Protein AF-A0A349DD72-F1 (afdb_monomer_lite)

Secondary structure (DSSP, 8-state):
-------GGGTS--EETTEEPPSPHHHHHHHHHHSSTTHHHHHHHHHHHHHHHHHHHHHHHH-HHHHHHHTT--HHHHHHHHHTT-EEETTEEEE-HHHHHHHHHHHHHHHHHHHTSSHHHHHHHHHHHHHHHHT-EEESS---TTHHHHS---TTS-EEHHHHHHHHHHHHHHSS--GGG-HHHHHHHHHHHHSTHHHHHHHHHHHIIIIIIIIIIIIHH-B--GGGGS-TTSTTHHHHHHHHHHHHHHHTT--BHHHHHHHHHHHHHHTTS-S-SSHHHHHHHHHHHH--HHHHHHHHHHHHHHHHHHH--TTTTTGGG--------------TTTTSS-EEEEEEE-SSTT-EEEEEEEETT------EEEE--SS----SS----TT-EEEEEEEEEEEEE-SEE-SS-EES-EEEEEEEEEEEEE-PPTT--EEEE-

pLDDT: mean 78.63, std 13.1, range [31.55, 96.69]

Structure (mmCIF, N/CA/C/O backbone):
data_AF-A0A349DD72-F1
#
_entry.id   AF-A0A349DD72-F1
#
loop_
_atom_site.group_PDB
_atom_site.id
_atom_site.type_symbol
_atom_site.label_atom_id
_atom_site.label_alt_id
_atom_site.label_comp_id
_atom_site.label_asym_id
_atom_site.label_entity_id
_atom_site.label_seq_id
_atom_site.pdbx_PDB_ins_code
_atom_site.Cartn_x
_atom_site.Cartn_y
_atom_site.Cartn_z
_atom_site.occupancy
_atom_site.B_iso_or_equiv
_atom_site.auth_seq_id
_atom_site.auth_comp_id
_atom_site.auth_asym_id
_atom_site.auth_atom_id
_atom_site.pdbx_PDB_model_num
ATOM 1 N N . MET A 1 1 ? -7.550 29.580 -35.197 1.00 38.69 1 MET A N 1
ATOM 2 C CA . MET A 1 1 ? -6.083 29.447 -35.108 1.00 38.69 1 MET A CA 1
ATOM 3 C C . MET A 1 1 ? -5.808 27.960 -34.939 1.00 38.69 1 MET A C 1
ATOM 5 O O . MET A 1 1 ? -6.297 27.405 -33.967 1.00 38.69 1 MET A O 1
ATOM 9 N N . LYS A 1 2 ? -5.192 27.286 -35.919 1.00 36.16 2 LYS A N 1
ATOM 10 C CA . LYS A 1 2 ? -4.730 25.901 -35.729 1.00 36.16 2 LYS A CA 1
ATOM 11 C C . LYS A 1 2 ? -3.433 25.996 -34.932 1.00 36.16 2 LYS A C 1
ATOM 13 O O . LYS A 1 2 ? -2.476 26.575 -35.432 1.00 36.16 2 LYS A O 1
ATOM 18 N N . VAL A 1 3 ? -3.449 25.542 -33.685 1.00 36.69 3 VAL A N 1
ATOM 19 C CA . VAL A 1 3 ? -2.226 25.392 -32.894 1.00 36.69 3 VAL A CA 1
ATOM 20 C C . VAL A 1 3 ? -1.611 24.071 -33.340 1.00 36.69 3 VAL A C 1
ATOM 22 O O . VAL A 1 3 ? -2.193 23.018 -33.105 1.00 36.69 3 VAL A O 1
ATOM 25 N N . GLU A 1 4 ? -0.500 24.134 -34.068 1.00 45.31 4 GLU A N 1
ATOM 26 C CA . GLU A 1 4 ? 0.327 22.957 -34.333 1.00 45.31 4 GLU A CA 1
ATOM 27 C C . GLU A 1 4 ? 1.257 22.769 -33.134 1.00 45.31 4 GLU A C 1
ATOM 29 O O . GLU A 1 4 ? 2.112 23.615 -32.870 1.00 45.31 4 GLU A O 1
ATOM 34 N N . SER A 1 5 ? 1.070 21.684 -32.386 1.00 51.06 5 SER A N 1
ATOM 35 C CA . SER A 1 5 ? 2.041 21.234 -31.392 1.00 51.06 5 SER A CA 1
ATOM 36 C C . SER A 1 5 ? 3.249 20.662 -32.130 1.00 51.06 5 SER A C 1
ATOM 38 O O . SER A 1 5 ? 3.128 19.662 -32.838 1.00 51.06 5 SER A O 1
ATOM 40 N N . LYS A 1 6 ? 4.407 21.309 -31.994 1.00 57.00 6 LYS A N 1
ATOM 41 C CA . LYS A 1 6 ? 5.689 20.741 -32.416 1.00 57.00 6 LYS A CA 1
ATOM 42 C C . LYS A 1 6 ? 6.373 20.131 -31.202 1.00 57.00 6 LYS A C 1
ATOM 44 O O . LYS A 1 6 ? 6.298 20.707 -30.120 1.00 57.00 6 LYS A O 1
ATOM 49 N N . ASP A 1 7 ? 7.028 18.994 -31.410 1.00 63.50 7 ASP A N 1
ATOM 50 C CA . ASP A 1 7 ? 7.959 18.423 -30.438 1.00 63.50 7 ASP A CA 1
ATOM 51 C C . ASP A 1 7 ? 8.985 19.499 -30.042 1.00 63.50 7 ASP A C 1
ATOM 53 O O . ASP A 1 7 ? 9.440 20.271 -30.897 1.00 63.50 7 ASP A O 1
ATOM 57 N N . VAL A 1 8 ? 9.302 19.576 -28.749 1.00 67.56 8 VAL A N 1
ATOM 58 C CA . VAL A 1 8 ? 10.225 20.565 -28.184 1.00 67.56 8 VAL A CA 1
ATOM 59 C C . VAL A 1 8 ? 11.595 20.507 -28.873 1.00 67.56 8 VAL A C 1
ATOM 61 O O . VAL A 1 8 ? 12.203 21.549 -29.121 1.00 67.56 8 VAL A O 1
ATOM 64 N N . ASP A 1 9 ? 12.008 19.319 -29.320 1.00 70.62 9 ASP A N 1
ATOM 65 C CA . ASP A 1 9 ? 13.271 19.091 -30.023 1.00 70.62 9 ASP A CA 1
ATOM 66 C C . ASP A 1 9 ? 13.265 19.567 -31.483 1.00 70.62 9 ASP A C 1
ATOM 68 O O . ASP A 1 9 ? 14.318 19.692 -32.109 1.00 70.62 9 ASP A O 1
ATOM 72 N N . CYS A 1 10 ? 12.091 19.864 -32.049 1.00 68.25 10 CYS A N 1
ATOM 73 C CA . CYS A 1 10 ? 11.939 20.307 -33.438 1.00 68.25 10 CYS A CA 1
ATOM 74 C C . CYS A 1 10 ? 12.001 21.831 -33.616 1.00 68.25 10 CYS A C 1
ATOM 76 O O . CYS A 1 10 ? 11.882 22.311 -34.749 1.00 68.25 10 CYS A O 1
ATOM 78 N N . VAL A 1 11 ? 12.104 22.604 -32.529 1.00 63.34 11 VAL A N 1
ATOM 79 C CA . VAL A 1 11 ? 11.941 24.063 -32.583 1.00 63.34 11 VAL A CA 1
ATOM 80 C C . VAL A 1 11 ? 13.273 24.786 -32.409 1.00 63.34 11 VAL A C 1
ATOM 82 O O . VAL A 1 11 ? 13.678 25.467 -33.345 1.00 63.34 11 VAL A O 1
ATOM 85 N N . LEU A 1 12 ? 13.963 24.634 -31.275 1.00 67.12 12 LEU A N 1
ATOM 86 C CA . LEU A 1 12 ? 15.279 25.218 -30.960 1.00 67.12 12 LEU A CA 1
ATOM 87 C C . LEU A 1 12 ? 15.870 24.497 -29.726 1.00 67.12 12 LEU A C 1
ATOM 89 O O . LEU A 1 12 ? 15.114 23.832 -29.018 1.00 67.12 12 LEU A O 1
ATOM 93 N N . PRO A 1 13 ? 17.178 24.647 -29.419 1.00 73.56 13 PRO A N 1
ATOM 94 C CA . PRO A 1 13 ? 17.728 24.228 -28.131 1.00 73.56 13 PRO A CA 1
ATOM 95 C C . PRO A 1 13 ? 16.909 24.815 -26.980 1.00 73.56 13 PRO A C 1
ATOM 97 O O . PRO A 1 13 ? 16.539 25.993 -27.010 1.00 73.56 13 PRO A O 1
ATOM 100 N N . VAL A 1 14 ? 16.615 23.995 -25.976 1.00 76.44 14 VAL A N 1
ATOM 101 C CA . VAL A 1 14 ? 15.799 24.418 -24.838 1.00 76.44 14 VAL A CA 1
ATOM 102 C C . VAL A 1 14 ? 16.673 25.189 -23.860 1.00 76.44 14 VAL A C 1
ATOM 104 O O . VAL A 1 14 ? 17.719 24.697 -23.443 1.00 76.44 14 VAL A O 1
ATOM 107 N N . THR A 1 15 ? 16.240 26.395 -23.487 1.00 76.44 15 THR A N 1
ATOM 108 C CA . THR A 1 15 ? 16.904 27.214 -22.468 1.00 76.44 15 THR A CA 1
ATOM 109 C C . THR A 1 15 ? 15.978 27.405 -21.271 1.00 76.44 15 THR A C 1
ATOM 111 O O . THR A 1 15 ? 14.917 28.015 -21.409 1.00 76.44 15 THR A O 1
ATOM 114 N N . VAL A 1 16 ? 16.387 26.933 -20.092 1.00 70.69 16 VAL A N 1
ATOM 115 C CA . VAL A 1 16 ? 15.671 27.137 -18.819 1.00 70.69 16 VAL A CA 1
ATOM 116 C C . VAL A 1 16 ? 16.630 27.80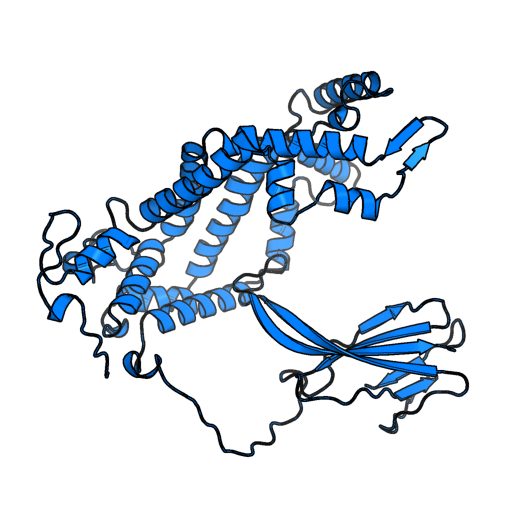1 -17.839 1.00 70.69 16 VAL A C 1
ATOM 118 O O . VAL A 1 16 ? 17.780 27.399 -17.722 1.00 70.69 16 VAL A O 1
ATOM 121 N N . ASN A 1 17 ? 16.188 28.864 -17.162 1.00 74.81 17 ASN A N 1
ATOM 122 C CA . ASN A 1 17 ? 16.976 29.574 -16.141 1.00 74.81 17 ASN A CA 1
ATOM 123 C C . ASN A 1 17 ? 18.395 30.013 -16.578 1.00 74.81 17 ASN A C 1
ATOM 125 O O . ASN A 1 17 ? 19.289 30.156 -15.750 1.00 74.81 17 ASN A O 1
ATOM 129 N N . GLY A 1 18 ? 18.598 30.274 -17.874 1.00 79.69 18 GLY A N 1
ATOM 130 C CA . GLY A 1 18 ? 19.883 30.711 -18.436 1.00 79.69 18 GLY A CA 1
ATOM 131 C C . GLY A 1 18 ? 20.828 29.578 -18.851 1.00 79.69 18 GLY A C 1
ATOM 132 O O . GLY A 1 18 ? 21.849 29.856 -19.478 1.00 79.69 18 GLY A O 1
ATOM 133 N N . GLU A 1 19 ? 20.478 28.321 -18.580 1.00 81.69 19 GLU A N 1
ATOM 134 C CA . GLU A 1 19 ? 21.182 27.141 -19.081 1.00 81.69 19 GLU A CA 1
ATOM 135 C C . GLU A 1 19 ? 20.546 26.671 -20.392 1.00 81.69 19 GLU A C 1
ATOM 137 O O . GLU A 1 19 ? 19.324 26.627 -20.507 1.00 81.69 19 GLU A O 1
ATOM 142 N N . THR A 1 20 ? 21.366 26.357 -21.399 1.00 82.88 20 THR A N 1
ATOM 143 C CA . THR A 1 20 ? 20.900 25.827 -22.690 1.00 82.88 20 THR A CA 1
ATOM 144 C C . THR A 1 20 ? 21.274 24.359 -22.802 1.00 82.88 20 THR A C 1
ATOM 146 O O . THR A 1 20 ? 22.457 24.022 -22.773 1.00 82.88 20 THR A O 1
ATOM 149 N N . TYR A 1 21 ? 20.269 23.505 -22.957 1.00 78.06 21 TYR A N 1
ATOM 150 C CA . TYR A 1 21 ? 20.434 22.059 -23.006 1.00 78.06 21 TYR A CA 1
ATOM 151 C C . TYR A 1 21 ? 20.754 21.565 -24.416 1.00 78.06 21 TYR A C 1
ATOM 153 O O . TYR A 1 21 ? 20.313 22.134 -25.421 1.00 78.06 21 TYR A O 1
ATOM 161 N N . ALA A 1 22 ? 21.523 20.478 -24.481 1.00 75.94 22 ALA A N 1
ATOM 162 C CA . ALA A 1 22 ? 21.815 19.789 -25.729 1.00 75.94 22 ALA A CA 1
ATOM 163 C C . ALA A 1 22 ? 20.536 19.184 -26.331 1.00 75.94 22 ALA A C 1
ATOM 165 O O . ALA A 1 22 ? 19.662 18.703 -25.614 1.00 75.94 22 ALA A O 1
ATOM 166 N N . THR A 1 23 ? 20.439 19.204 -27.660 1.00 74.12 23 THR A N 1
ATOM 167 C CA . THR A 1 23 ? 19.360 18.541 -28.402 1.00 74.12 23 THR A CA 1
ATOM 168 C C . THR A 1 23 ? 19.748 17.078 -28.673 1.00 74.12 23 THR A C 1
ATOM 170 O O . THR A 1 23 ? 20.881 16.852 -29.107 1.00 74.12 23 THR A O 1
ATOM 173 N N . PRO A 1 24 ? 18.842 16.097 -28.495 1.00 77.12 24 PRO A N 1
ATOM 174 C CA . PRO A 1 24 ? 17.446 16.252 -28.075 1.00 77.12 24 PRO A CA 1
ATOM 175 C C . PRO A 1 24 ? 17.297 16.497 -26.562 1.00 77.12 24 PRO A C 1
ATOM 177 O O . PRO A 1 24 ? 17.793 15.732 -25.738 1.00 77.12 24 PRO A O 1
ATOM 180 N N . TYR A 1 25 ? 16.579 17.563 -26.200 1.00 76.75 25 TYR A N 1
ATOM 181 C CA . TYR A 1 25 ? 16.255 17.921 -24.821 1.00 76.75 25 TYR A CA 1
ATOM 182 C C . TYR A 1 25 ? 15.381 16.864 -24.153 1.00 76.75 25 TYR A C 1
ATOM 184 O O . TYR A 1 25 ? 15.496 16.676 -22.945 1.00 76.75 25 TYR A O 1
ATOM 192 N N . ARG A 1 26 ? 14.546 16.137 -24.906 1.00 76.69 26 ARG A N 1
ATOM 193 C CA . ARG A 1 26 ? 13.651 15.124 -24.329 1.00 76.69 26 ARG A CA 1
ATOM 194 C C . ARG A 1 26 ? 14.384 14.041 -23.527 1.00 76.69 26 ARG A C 1
ATOM 196 O O . ARG A 1 26 ? 13.890 13.636 -22.483 1.00 76.69 26 ARG A O 1
ATOM 203 N N . ILE A 1 27 ? 15.591 13.642 -23.946 1.00 78.00 27 ILE A N 1
ATOM 204 C CA . ILE A 1 27 ? 16.415 12.657 -23.221 1.00 78.00 27 ILE A CA 1
ATOM 205 C C . ILE A 1 27 ? 16.850 13.231 -21.871 1.00 78.00 27 ILE A C 1
ATOM 207 O O . ILE A 1 27 ? 16.676 12.595 -20.834 1.00 78.00 27 ILE A O 1
ATOM 211 N N . LYS A 1 28 ? 17.354 14.472 -21.871 1.00 76.88 28 LYS A N 1
ATOM 212 C CA . LYS A 1 28 ? 17.761 15.174 -20.648 1.00 76.88 28 LYS A CA 1
ATOM 213 C C . LYS A 1 28 ? 16.568 15.422 -19.722 1.00 76.88 28 LYS A C 1
ATOM 215 O O . LYS A 1 28 ? 16.674 15.176 -18.530 1.00 76.88 28 LYS A O 1
ATOM 220 N N . SER A 1 29 ? 15.429 15.838 -20.273 1.00 77.12 29 SER A N 1
ATOM 221 C CA . SER A 1 29 ? 14.186 16.047 -19.528 1.00 77.12 29 SER A CA 1
ATOM 222 C C . SER A 1 29 ? 13.691 14.765 -18.867 1.00 77.12 29 SER A C 1
ATOM 224 O O . SER A 1 29 ? 13.240 14.823 -17.727 1.00 77.12 29 SER A O 1
ATOM 226 N N . LEU A 1 30 ? 13.745 13.628 -19.567 1.00 77.56 30 LEU A N 1
ATOM 227 C CA . LEU A 1 30 ? 13.334 12.343 -19.012 1.00 77.56 30 LEU A CA 1
ATOM 228 C C . LEU A 1 30 ? 14.302 11.891 -17.914 1.00 77.56 30 LEU A C 1
ATOM 230 O O . LEU A 1 30 ? 13.859 11.546 -16.822 1.00 77.56 30 LEU A O 1
ATOM 234 N N . GLY A 1 31 ? 15.609 11.987 -18.180 1.00 73.75 31 GLY A N 1
ATOM 235 C CA . GLY A 1 31 ? 16.656 11.707 -17.201 1.00 73.75 31 GLY A CA 1
ATOM 236 C C . GLY A 1 31 ? 16.493 12.532 -15.925 1.00 73.75 31 GLY A C 1
ATOM 237 O O . GLY A 1 31 ? 16.425 11.969 -14.843 1.00 73.75 31 GLY A O 1
ATOM 238 N N . ASP A 1 32 ? 16.315 13.848 -16.036 1.00 72.81 32 ASP A N 1
ATOM 239 C CA . ASP A 1 32 ? 16.146 14.728 -14.872 1.00 72.81 32 ASP A CA 1
ATOM 240 C C . ASP A 1 32 ? 14.826 14.489 -14.116 1.00 72.81 32 ASP A C 1
ATOM 242 O O . ASP A 1 32 ? 14.744 14.783 -12.925 1.00 72.81 32 ASP A O 1
ATOM 246 N N . SER A 1 33 ? 13.792 13.973 -14.788 1.00 70.81 33 SER A N 1
ATOM 247 C CA . SER A 1 33 ? 12.469 13.766 -14.180 1.00 70.81 33 SER A CA 1
ATOM 248 C C . SER A 1 33 ? 12.307 12.400 -13.509 1.00 70.81 33 SER A C 1
ATOM 250 O O . SER A 1 33 ? 11.518 12.293 -12.574 1.00 70.81 33 SER A O 1
ATOM 252 N N . PHE A 1 34 ? 13.005 11.366 -13.993 1.00 68.94 34 PHE A N 1
ATOM 253 C CA . PHE A 1 34 ? 12.787 9.980 -13.553 1.00 68.94 34 PHE A CA 1
ATOM 254 C C . PHE A 1 34 ? 14.069 9.208 -13.221 1.00 68.94 34 PHE A C 1
ATOM 256 O O . PHE A 1 34 ? 14.019 8.309 -12.384 1.00 68.94 34 PHE A O 1
ATOM 263 N N . PHE A 1 35 ? 15.204 9.554 -13.837 1.00 70.81 35 PHE A N 1
ATOM 264 C CA . PHE A 1 35 ? 16.444 8.763 -13.803 1.00 70.81 35 PHE A CA 1
ATOM 265 C C . PHE A 1 35 ? 17.668 9.589 -13.370 1.00 70.81 35 PHE A C 1
ATOM 267 O O . PHE A 1 35 ? 18.771 9.364 -13.866 1.00 70.81 35 PHE A O 1
ATOM 274 N N . GLY A 1 36 ? 17.482 10.592 -12.501 1.00 62.69 36 GLY A N 1
ATOM 275 C CA . GLY A 1 36 ? 18.569 11.453 -12.016 1.00 62.69 36 GLY A CA 1
ATOM 276 C C . GLY A 1 36 ? 19.668 10.672 -11.275 1.00 62.69 36 GLY A C 1
ATOM 277 O O . GLY A 1 36 ? 19.680 9.443 -11.271 1.00 62.69 36 GLY A O 1
ATOM 278 N N . GLU A 1 37 ? 20.604 11.361 -10.608 1.00 62.06 37 GLU A N 1
ATOM 279 C CA . GLU A 1 37 ? 21.623 10.685 -9.782 1.00 62.06 37 GLU A CA 1
ATOM 280 C C . GLU A 1 37 ? 20.947 9.817 -8.695 1.00 62.06 37 GLU A C 1
ATOM 282 O O . GLU A 1 37 ? 20.534 10.319 -7.653 1.00 62.06 37 GLU A O 1
ATOM 287 N N . GLY A 1 38 ? 20.807 8.511 -8.962 1.00 66.56 38 GLY A N 1
ATOM 288 C CA . GLY A 1 38 ? 20.164 7.531 -8.080 1.00 66.56 38 GLY A CA 1
ATOM 289 C C . GLY A 1 38 ? 18.852 6.895 -8.577 1.00 66.56 38 GLY A C 1
ATOM 290 O O . GLY A 1 38 ? 18.209 6.214 -7.781 1.00 66.56 38 GLY A O 1
ATOM 291 N N . GLY A 1 39 ? 18.456 7.084 -9.844 1.00 76.44 39 GLY A N 1
ATOM 292 C CA . GLY A 1 39 ? 17.377 6.309 -10.487 1.00 76.44 39 GLY A CA 1
ATOM 293 C C . GLY A 1 39 ? 15.974 6.540 -9.908 1.00 76.44 39 GLY A C 1
ATOM 294 O O . GLY A 1 39 ? 15.687 7.586 -9.308 1.00 76.44 39 GLY A O 1
ATOM 295 N N . LEU A 1 40 ? 15.086 5.552 -10.064 1.00 76.62 40 LEU A N 1
ATOM 296 C CA . LEU A 1 40 ? 13.721 5.602 -9.516 1.00 76.62 40 LEU A CA 1
ATOM 297 C C . LEU A 1 40 ? 13.713 5.743 -7.991 1.00 76.62 40 LEU A C 1
ATOM 299 O O . LEU A 1 40 ? 12.868 6.452 -7.440 1.00 76.62 40 LEU A O 1
ATOM 303 N N . SER A 1 41 ? 14.681 5.128 -7.317 1.00 77.38 41 SER A N 1
ATOM 304 C CA . SER A 1 41 ? 14.864 5.210 -5.866 1.00 77.38 41 SER A CA 1
ATOM 305 C C . SER A 1 41 ? 15.061 6.657 -5.377 1.00 77.38 41 SER A C 1
ATOM 307 O O . SER A 1 41 ? 14.413 7.097 -4.423 1.00 77.38 41 SER A O 1
ATOM 309 N N . ALA A 1 42 ? 15.905 7.440 -6.058 1.00 79.06 42 ALA A N 1
ATOM 310 C CA . ALA A 1 42 ? 16.106 8.857 -5.742 1.00 79.06 42 ALA A CA 1
ATOM 311 C C . ALA A 1 42 ? 14.878 9.712 -6.087 1.00 79.06 42 ALA A C 1
ATOM 313 O O . ALA A 1 42 ? 14.522 10.628 -5.341 1.00 79.06 42 ALA A O 1
ATOM 314 N N . THR A 1 43 ? 14.191 9.393 -7.186 1.00 80.00 43 THR A N 1
ATOM 315 C CA . THR A 1 43 ? 12.933 10.056 -7.555 1.00 80.00 43 THR A CA 1
ATOM 316 C C . THR A 1 43 ? 11.863 9.841 -6.480 1.00 80.00 43 THR A C 1
ATOM 318 O O . THR A 1 43 ? 11.234 10.803 -6.036 1.00 80.00 43 THR A O 1
ATOM 321 N N . ALA A 1 44 ? 11.705 8.606 -5.994 1.00 78.56 44 ALA A N 1
ATOM 322 C CA . ALA A 1 44 ? 10.799 8.278 -4.898 1.00 78.56 44 ALA A CA 1
ATOM 323 C C . ALA A 1 44 ? 11.157 9.040 -3.614 1.00 78.56 44 ALA A C 1
ATOM 325 O O . ALA A 1 44 ? 10.263 9.591 -2.972 1.00 78.56 44 ALA A O 1
ATOM 326 N N . LEU A 1 45 ? 12.448 9.140 -3.275 1.00 83.44 45 LEU A N 1
ATOM 327 C CA . LEU A 1 45 ? 12.916 9.904 -2.114 1.00 83.44 45 LEU A CA 1
ATOM 328 C C . LEU A 1 45 ? 12.523 11.377 -2.194 1.00 83.44 45 LEU A C 1
ATOM 330 O O . LEU A 1 45 ? 11.991 11.918 -1.229 1.00 83.44 45 LEU A O 1
ATOM 334 N N . ASN A 1 46 ? 12.732 12.011 -3.347 1.00 81.44 46 ASN A N 1
ATOM 335 C CA . ASN A 1 46 ? 12.406 13.422 -3.539 1.00 81.44 46 ASN A CA 1
ATOM 336 C C . ASN A 1 46 ? 10.895 13.681 -3.453 1.00 81.44 46 ASN A C 1
ATOM 338 O O . ASN A 1 46 ? 10.468 14.646 -2.817 1.00 81.44 46 ASN A O 1
ATOM 342 N N . VAL A 1 47 ? 10.078 12.813 -4.062 1.00 80.50 47 VAL A N 1
ATOM 343 C CA . VAL A 1 47 ? 8.611 12.926 -4.003 1.00 80.50 47 VAL A CA 1
ATOM 344 C C . VAL A 1 47 ? 8.111 12.728 -2.574 1.00 80.50 47 VAL A C 1
ATOM 346 O O . VAL A 1 47 ? 7.342 13.550 -2.076 1.00 80.50 47 VAL A O 1
ATOM 349 N N . LEU A 1 48 ? 8.565 11.669 -1.897 1.00 80.94 48 LEU A N 1
ATOM 350 C CA . LEU A 1 48 ? 8.160 11.367 -0.525 1.00 80.94 48 LEU A CA 1
ATOM 351 C C . LEU A 1 48 ? 8.629 12.446 0.451 1.00 80.94 48 LEU A C 1
ATOM 353 O O . LEU A 1 48 ? 7.827 12.897 1.264 1.00 80.94 48 LEU A O 1
ATOM 357 N N . GLY A 1 49 ? 9.880 12.896 0.342 1.00 84.19 49 GLY A N 1
ATOM 358 C CA . GLY A 1 49 ? 10.435 13.966 1.170 1.00 84.19 49 GLY A CA 1
ATOM 359 C C . GLY A 1 49 ? 9.654 15.269 1.015 1.00 84.19 49 GLY A C 1
ATOM 360 O O . GLY A 1 49 ? 9.239 15.858 2.010 1.00 84.19 49 GLY A O 1
ATOM 361 N N . GLY A 1 50 ? 9.344 15.668 -0.224 1.00 83.81 50 GLY A N 1
ATOM 362 C CA . GLY A 1 50 ? 8.517 16.848 -0.490 1.00 83.81 50 GLY A CA 1
ATOM 363 C C . GLY A 1 50 ? 7.104 16.731 0.090 1.00 83.81 50 GLY A C 1
ATOM 364 O O . GLY A 1 50 ? 6.639 17.636 0.779 1.00 83.81 50 GLY A O 1
ATOM 365 N N . MET A 1 51 ? 6.430 15.595 -0.127 1.00 84.50 51 MET A N 1
ATOM 366 C CA . MET A 1 51 ? 5.087 15.361 0.418 1.00 84.50 51 MET A CA 1
ATOM 367 C C . MET A 1 51 ? 5.076 15.352 1.952 1.00 84.50 51 MET A C 1
ATOM 369 O O . MET A 1 51 ? 4.205 15.972 2.564 1.00 84.50 51 MET A O 1
ATOM 373 N N . LEU A 1 52 ? 6.024 14.656 2.584 1.00 87.12 52 LEU A N 1
ATOM 374 C CA . LEU A 1 52 ? 6.129 14.577 4.042 1.00 87.12 52 LEU A CA 1
ATOM 375 C C . LEU A 1 52 ? 6.494 15.930 4.655 1.00 87.12 52 LEU A C 1
ATOM 377 O O . LEU A 1 52 ? 5.923 16.285 5.685 1.00 87.12 52 LEU A O 1
ATOM 381 N N . GLY A 1 53 ? 7.368 16.706 4.009 1.00 88.69 53 GLY A N 1
ATOM 382 C CA . GLY A 1 53 ? 7.690 18.077 4.405 1.00 88.69 53 GLY A CA 1
ATOM 383 C C . GLY A 1 53 ? 6.457 18.981 4.405 1.00 88.69 53 GLY A C 1
ATOM 384 O O . GLY A 1 53 ? 6.146 19.602 5.421 1.00 88.69 53 GLY A O 1
ATOM 385 N N . ASP A 1 54 ? 5.679 18.968 3.319 1.00 87.06 54 ASP A N 1
ATOM 386 C CA . ASP A 1 54 ? 4.440 19.748 3.205 1.00 87.06 54 ASP A CA 1
ATOM 387 C C . ASP A 1 54 ? 3.419 19.406 4.306 1.00 87.06 54 ASP A C 1
ATOM 389 O O . ASP A 1 54 ? 2.721 20.286 4.824 1.00 87.06 54 ASP A O 1
ATOM 393 N N . TYR A 1 55 ? 3.283 18.121 4.650 1.00 84.69 55 TYR A N 1
ATOM 394 C CA . TYR A 1 55 ? 2.400 17.689 5.735 1.00 84.69 55 TYR A CA 1
ATOM 395 C C . TYR A 1 55 ? 2.959 18.054 7.107 1.00 84.69 55 TYR A C 1
ATOM 397 O O . TYR A 1 55 ? 2.207 18.556 7.942 1.00 84.69 55 TYR A O 1
ATOM 405 N N . SER A 1 56 ? 4.258 17.850 7.327 1.00 88.69 56 SER A N 1
ATOM 406 C CA . SER A 1 56 ? 4.955 18.219 8.559 1.00 88.69 56 SER A CA 1
ATOM 407 C C . SER A 1 56 ? 4.738 19.695 8.895 1.00 88.69 56 SER A C 1
ATOM 409 O O . SER A 1 56 ? 4.272 20.011 9.990 1.00 88.69 56 SER A O 1
A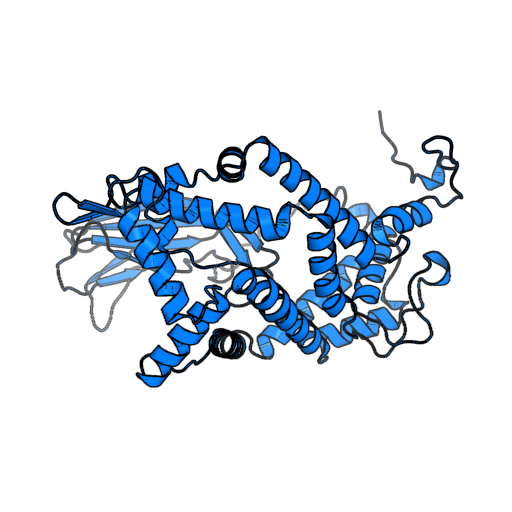TOM 411 N N . GLU A 1 57 ? 4.942 20.599 7.931 1.00 89.38 57 GLU A N 1
ATOM 412 C CA . GLU A 1 57 ? 4.738 22.037 8.129 1.00 89.38 57 GLU A CA 1
ATOM 413 C C . GLU A 1 57 ? 3.287 22.388 8.488 1.00 89.38 57 GLU A C 1
ATOM 415 O O . GLU A 1 57 ? 3.039 23.198 9.387 1.00 89.38 57 GLU A O 1
ATOM 420 N N . LYS A 1 58 ? 2.308 21.768 7.812 1.00 87.81 58 LYS A N 1
ATOM 421 C CA . LYS A 1 58 ? 0.880 21.977 8.108 1.00 87.81 58 LYS A CA 1
ATOM 422 C C . LYS A 1 58 ? 0.529 21.501 9.513 1.00 87.81 58 LYS A C 1
ATOM 424 O O . LYS A 1 58 ? -0.090 22.246 10.272 1.00 87.81 58 LYS A O 1
ATOM 429 N N . PHE A 1 59 ? 0.964 20.297 9.878 1.00 88.44 59 PHE A N 1
ATOM 430 C CA . PHE A 1 59 ? 0.693 19.719 11.189 1.00 88.44 59 PHE A CA 1
ATOM 431 C C . PHE A 1 59 ? 1.392 20.472 12.322 1.00 88.44 59 PHE A C 1
ATOM 433 O O . PHE A 1 59 ? 0.772 20.691 13.360 1.00 88.44 59 PHE A O 1
ATOM 440 N N . ALA A 1 60 ? 2.623 20.941 12.111 1.00 88.44 60 ALA A N 1
ATOM 441 C CA . ALA A 1 60 ? 3.344 21.774 13.070 1.00 88.44 60 ALA A CA 1
ATOM 442 C C . ALA A 1 60 ? 2.623 23.104 13.345 1.00 88.44 60 ALA A C 1
ATOM 444 O O . ALA A 1 60 ? 2.659 23.624 14.461 1.00 88.44 60 ALA A O 1
ATOM 445 N N . LYS A 1 61 ? 1.975 23.668 12.321 1.00 89.31 61 LYS A N 1
ATOM 446 C CA . LYS A 1 61 ? 1.303 24.966 12.394 1.00 89.31 61 LYS A CA 1
ATOM 447 C C . LYS A 1 61 ? -0.098 24.879 12.996 1.00 89.31 61 LYS A C 1
ATOM 449 O O . LYS A 1 61 ? -0.426 25.661 13.887 1.00 89.31 61 LYS A O 1
ATOM 454 N N . ASP A 1 62 ? -0.923 23.979 12.471 1.00 87.81 62 ASP A N 1
ATOM 455 C CA . ASP A 1 62 ? -2.358 23.943 12.760 1.00 87.81 62 ASP A CA 1
ATOM 456 C C . ASP A 1 62 ? -2.713 22.831 13.772 1.00 87.81 62 ASP A C 1
ATOM 458 O O . ASP A 1 62 ? -3.807 22.827 14.331 1.00 87.81 62 ASP A O 1
ATOM 462 N N . GLY A 1 63 ? -1.782 21.916 14.062 1.00 87.12 63 GLY A N 1
ATOM 463 C CA . GLY A 1 63 ? -2.025 20.704 14.841 1.00 87.12 63 GLY A CA 1
ATOM 464 C C . GLY A 1 63 ? -2.619 19.582 13.985 1.00 87.12 63 GLY A C 1
ATOM 465 O O . GLY A 1 63 ? -3.319 19.820 12.993 1.00 87.12 63 GLY A O 1
ATOM 466 N N . VAL A 1 64 ? -2.347 18.329 14.367 1.00 87.31 64 VAL A N 1
ATOM 467 C CA . VAL A 1 64 ? -2.769 17.142 13.598 1.00 87.31 64 VAL A CA 1
ATOM 468 C C . VAL A 1 64 ? -4.289 17.085 13.433 1.00 87.31 64 VAL A C 1
ATOM 470 O O . VAL A 1 64 ? -4.788 16.920 12.320 1.00 87.31 64 VAL A O 1
ATOM 473 N N . LEU A 1 65 ? -5.033 17.295 14.521 1.00 87.00 65 LEU A N 1
ATOM 474 C CA . LEU A 1 65 ? -6.491 17.182 14.529 1.00 87.00 65 LEU A CA 1
ATOM 475 C C . LEU A 1 65 ? -7.181 18.210 13.614 1.00 87.00 65 LEU A C 1
ATOM 477 O O . LEU A 1 65 ? -8.046 17.853 12.813 1.00 87.00 65 LEU A O 1
ATOM 481 N N . GLU A 1 66 ? -6.789 19.481 13.707 1.00 88.69 66 GLU A N 1
ATOM 482 C CA . GLU A 1 66 ? -7.406 20.555 12.919 1.00 88.69 66 GLU A CA 1
ATOM 483 C C . GLU A 1 66 ? -7.038 20.449 11.439 1.00 88.69 66 GLU A C 1
ATOM 485 O O . GLU A 1 66 ? -7.872 20.708 10.569 1.00 88.69 66 GLU A O 1
ATOM 490 N N . THR A 1 67 ? -5.825 19.979 11.136 1.00 86.69 67 THR A N 1
ATOM 491 C CA . THR A 1 67 ? -5.411 19.711 9.757 1.00 86.69 67 THR A CA 1
ATOM 492 C C . THR A 1 67 ? -6.250 18.584 9.147 1.00 86.69 67 THR A C 1
ATOM 494 O O . THR A 1 67 ? -6.787 18.749 8.051 1.00 86.69 67 THR A O 1
ATOM 497 N N . LEU A 1 68 ? -6.448 17.469 9.865 1.00 85.25 68 LEU A N 1
ATOM 498 C CA . LEU A 1 68 ? -7.310 16.366 9.414 1.00 85.25 68 LEU A CA 1
ATOM 499 C C . LEU A 1 68 ? -8.755 16.829 9.192 1.00 85.25 68 LEU A C 1
ATOM 501 O O . LEU A 1 68 ? -9.366 16.509 8.169 1.00 85.25 68 LEU A O 1
ATOM 505 N N . LYS A 1 69 ? -9.282 17.661 10.093 1.00 86.38 69 LYS A N 1
ATOM 506 C CA . LYS A 1 69 ? -10.607 18.267 9.943 1.00 86.38 69 LYS A CA 1
ATOM 507 C C . LYS A 1 69 ? -10.702 19.152 8.700 1.00 86.38 69 LYS A C 1
ATOM 509 O O . LYS A 1 69 ? -11.680 19.052 7.958 1.00 86.38 69 LYS A O 1
ATOM 514 N N . GLY A 1 70 ? -9.679 19.964 8.425 1.00 83.44 70 GLY A N 1
ATOM 515 C CA . GLY A 1 70 ? -9.565 20.764 7.200 1.00 83.44 70 GLY A CA 1
ATOM 516 C C . GLY A 1 70 ? -9.514 19.921 5.919 1.00 83.44 70 GLY A C 1
ATOM 517 O O . GLY A 1 70 ? -9.995 20.357 4.875 1.00 83.44 70 GLY A O 1
ATOM 518 N N . MET A 1 71 ? -9.008 18.688 6.011 1.00 81.62 71 MET A N 1
ATOM 519 C CA . MET A 1 71 ? -9.005 17.692 4.932 1.00 81.62 71 MET A CA 1
ATOM 520 C C . MET A 1 71 ? -10.330 16.913 4.809 1.00 81.62 71 MET A C 1
ATOM 522 O O . MET A 1 71 ? -10.454 16.045 3.948 1.00 81.62 71 MET A O 1
ATOM 526 N N . GLY A 1 72 ? -11.335 17.226 5.634 1.00 78.38 72 GLY A N 1
ATOM 527 C CA . GLY A 1 72 ? -12.654 16.587 5.615 1.00 78.38 72 GLY A CA 1
ATOM 528 C C . GLY A 1 72 ? -12.812 15.404 6.576 1.00 78.38 72 GLY A C 1
ATOM 529 O O . GLY A 1 72 ? -13.852 14.748 6.553 1.00 78.38 72 GLY A O 1
ATOM 530 N N . LEU A 1 73 ? -11.824 15.139 7.436 1.00 78.81 73 LEU A N 1
ATOM 531 C CA . LEU A 1 73 ? -11.865 14.097 8.463 1.00 78.81 73 LEU A CA 1
ATOM 532 C C . LEU A 1 73 ? -12.135 14.717 9.842 1.00 78.81 73 LEU A C 1
ATOM 534 O O . LEU A 1 73 ? -11.231 14.909 10.652 1.00 78.81 73 LEU A O 1
ATOM 538 N N . ASP A 1 74 ? -13.402 15.037 10.119 1.00 83.12 74 ASP A N 1
ATOM 539 C CA . ASP A 1 74 ? -13.842 15.523 11.436 1.00 83.12 74 ASP A CA 1
ATOM 540 C C . ASP A 1 74 ? -13.979 14.359 12.434 1.00 83.12 74 ASP A C 1
ATOM 542 O O . ASP A 1 74 ? -15.069 13.825 12.652 1.00 83.12 74 ASP A O 1
ATOM 546 N N . ILE A 1 75 ? -12.852 13.938 13.020 1.00 80.38 75 ILE A N 1
ATOM 547 C CA . ILE A 1 75 ? -12.792 12.805 13.958 1.00 80.38 75 ILE A CA 1
ATOM 548 C C . ILE A 1 75 ? -13.685 13.047 15.182 1.00 80.38 75 ILE A C 1
ATOM 550 O O . ILE A 1 75 ? -14.437 12.158 15.588 1.00 80.38 75 ILE A O 1
ATOM 554 N N . GLU A 1 76 ? -13.660 14.258 15.743 1.00 83.38 76 GLU A N 1
ATOM 555 C CA . GLU A 1 76 ? -14.496 14.604 16.892 1.00 83.38 76 GLU A CA 1
ATOM 556 C C . GLU A 1 76 ? -15.988 14.528 16.526 1.00 83.38 76 GLU A C 1
ATOM 558 O O . GLU A 1 76 ? -16.792 13.967 17.277 1.00 83.38 76 GLU A O 1
ATOM 563 N N . GLY A 1 77 ? -16.364 15.042 15.349 1.00 78.31 77 GLY A N 1
ATOM 564 C CA . GLY A 1 77 ? -17.720 14.942 14.814 1.00 78.31 77 GLY A CA 1
ATOM 565 C C . GLY A 1 77 ? -18.178 13.496 14.598 1.00 78.31 77 GLY A C 1
ATOM 566 O O . GLY A 1 77 ? -19.297 13.144 14.985 1.00 78.31 77 GLY A O 1
ATOM 567 N N . LEU A 1 78 ? -17.311 12.637 14.050 1.00 74.38 78 LEU A N 1
ATOM 568 C CA . LEU A 1 78 ? -17.581 11.206 13.859 1.00 74.38 78 LEU A CA 1
ATOM 569 C C . LEU A 1 78 ? -17.817 10.490 15.194 1.00 74.38 78 LEU A C 1
ATOM 571 O O . LEU A 1 78 ? -18.786 9.741 15.337 1.00 74.38 78 LEU A O 1
ATOM 575 N N . ILE A 1 79 ? -16.978 10.764 16.194 1.00 72.50 79 ILE A N 1
ATOM 576 C CA . ILE A 1 79 ? -17.097 10.177 17.533 1.00 72.50 79 ILE A CA 1
ATOM 577 C C . ILE A 1 79 ? -18.383 10.626 18.217 1.00 72.50 79 ILE A C 1
ATOM 579 O O . ILE A 1 79 ? -19.122 9.783 18.727 1.00 72.50 79 ILE A O 1
ATOM 583 N N . LYS A 1 80 ? -18.694 11.929 18.186 1.00 75.62 80 LYS A N 1
ATOM 584 C CA . LYS A 1 80 ? -19.954 12.461 18.731 1.00 75.62 80 LYS A CA 1
ATOM 585 C C . LYS A 1 80 ? -21.164 11.824 18.056 1.00 75.62 80 LYS A C 1
ATOM 587 O O . LYS A 1 80 ? -22.126 11.472 18.735 1.00 75.62 80 LYS A O 1
ATOM 592 N N . GLY A 1 81 ? -21.110 11.648 16.735 1.00 69.19 81 GLY A N 1
ATOM 593 C CA . GLY A 1 81 ? -22.169 11.002 15.963 1.00 69.19 81 GLY A CA 1
ATOM 594 C C . GLY A 1 81 ? -22.394 9.535 16.343 1.00 69.19 81 GLY A C 1
ATOM 595 O O . GLY A 1 81 ? -23.537 9.081 16.339 1.00 69.19 81 GLY A O 1
ATOM 596 N N . PHE A 1 82 ? -21.332 8.806 16.699 1.00 63.78 82 PHE A N 1
ATOM 597 C CA . PHE A 1 82 ? -21.411 7.391 17.074 1.00 63.78 82 PHE A CA 1
ATOM 598 C C . PHE A 1 82 ? -21.781 7.171 18.550 1.00 63.78 82 PHE A C 1
ATOM 600 O O . PHE A 1 82 ? -22.595 6.301 18.855 1.00 63.78 82 PHE A O 1
ATOM 607 N N . PHE A 1 83 ? -21.202 7.950 19.469 1.00 63.09 83 PHE A N 1
ATOM 608 C CA . PHE A 1 83 ? -21.328 7.735 20.917 1.00 63.09 83 PHE A CA 1
ATOM 609 C C . PHE A 1 83 ? -22.362 8.632 21.619 1.00 63.09 83 PHE A C 1
ATOM 611 O O . PHE A 1 83 ? -22.721 8.343 22.762 1.00 63.09 83 PHE A O 1
ATOM 618 N N . GLY A 1 84 ? -22.866 9.695 20.980 1.00 66.38 84 GLY A N 1
ATOM 619 C CA . GLY A 1 84 ? -23.792 10.640 21.616 1.00 66.38 84 GLY A CA 1
ATOM 620 C C . GLY A 1 84 ? -23.212 11.240 22.906 1.00 66.38 84 GLY A C 1
ATOM 621 O O . GLY A 1 84 ? -22.086 11.737 22.912 1.00 66.38 84 GLY A O 1
ATOM 622 N N . ASP A 1 85 ? -23.960 11.156 24.012 1.00 64.94 85 ASP A N 1
ATOM 623 C CA . ASP A 1 85 ? -23.529 11.629 25.343 1.00 64.94 85 ASP A CA 1
ATOM 624 C C . ASP A 1 85 ? -22.548 10.668 26.061 1.00 64.94 85 ASP A C 1
ATOM 626 O O . ASP A 1 85 ? -22.067 10.972 27.157 1.00 64.94 85 ASP A O 1
ATOM 630 N N . GLY A 1 86 ? -22.230 9.516 25.454 1.00 62.97 86 GLY A N 1
ATOM 631 C CA . GLY A 1 86 ? -21.282 8.531 25.975 1.00 62.97 86 GLY A CA 1
ATOM 632 C C . GLY A 1 86 ? -21.863 7.500 26.954 1.00 62.97 86 GLY A C 1
ATOM 633 O O . GLY A 1 86 ? -23.057 7.476 27.253 1.00 62.97 86 GLY A O 1
ATOM 634 N N . LEU A 1 87 ? -20.995 6.618 27.468 1.00 61.19 87 LEU A N 1
ATOM 635 C CA . LEU A 1 87 ? -21.331 5.617 28.488 1.00 61.19 87 LEU A CA 1
ATOM 636 C C . LEU A 1 87 ? -20.922 6.114 29.884 1.00 61.19 87 LEU A C 1
ATOM 638 O O . LEU A 1 87 ? -19.736 6.335 30.158 1.00 61.19 87 LEU A O 1
ATOM 642 N N . LYS A 1 88 ? -21.903 6.227 30.785 1.00 62.72 88 LYS A N 1
ATOM 643 C CA . LYS A 1 88 ? -21.695 6.513 32.213 1.00 62.72 88 LYS A CA 1
ATOM 644 C C . LYS A 1 88 ? -21.993 5.265 33.044 1.00 62.72 88 LYS A C 1
ATOM 646 O O . LYS A 1 88 ? -22.982 4.581 32.785 1.00 62.72 88 LYS A O 1
ATOM 651 N N . ILE A 1 89 ? -21.168 4.974 34.050 1.00 52.25 89 ILE A N 1
ATOM 652 C CA . ILE A 1 89 ? -21.486 3.980 35.088 1.00 52.25 89 ILE A CA 1
ATOM 653 C C . ILE A 1 89 ? -21.640 4.741 36.406 1.00 52.25 89 ILE A C 1
ATOM 655 O O . ILE A 1 89 ? -20.671 5.270 36.946 1.00 52.25 89 ILE A O 1
ATOM 659 N N . GLY A 1 90 ? -22.876 4.826 36.907 1.00 59.78 90 GLY A N 1
ATOM 660 C CA . GLY A 1 90 ? -23.211 5.719 38.022 1.00 59.78 90 GLY A CA 1
ATOM 661 C C . GLY A 1 90 ? -23.021 7.191 37.637 1.00 59.78 90 GLY A C 1
ATOM 662 O O . GLY A 1 90 ? -23.351 7.582 36.520 1.00 59.78 90 GLY A O 1
ATOM 663 N N . ASP A 1 91 ? -22.442 7.988 38.538 1.00 60.38 91 ASP A N 1
ATOM 664 C CA . ASP A 1 91 ? -22.106 9.402 38.289 1.00 60.38 91 ASP A CA 1
ATOM 665 C C . ASP A 1 91 ? -20.772 9.578 37.536 1.00 60.38 91 ASP A C 1
ATOM 667 O O . ASP A 1 91 ? -20.289 10.694 37.352 1.00 60.38 91 ASP A O 1
ATOM 671 N N . THR A 1 92 ? -20.132 8.476 37.134 1.00 59.00 92 THR A N 1
ATOM 672 C CA . THR A 1 92 ? -18.805 8.480 36.512 1.00 59.00 92 THR A CA 1
ATOM 673 C C . THR A 1 92 ? -18.898 8.350 34.995 1.00 59.00 92 THR A C 1
ATOM 675 O O . THR A 1 92 ? -19.437 7.383 34.454 1.00 59.00 92 THR A O 1
ATOM 678 N N . GLU A 1 93 ? -18.333 9.337 34.308 1.00 64.38 93 GLU A N 1
ATOM 679 C CA . GLU A 1 93 ? -18.195 9.396 32.855 1.00 64.38 93 GLU A CA 1
ATOM 680 C C . GLU A 1 93 ? -16.995 8.555 32.397 1.00 64.38 93 GLU A C 1
ATOM 682 O O . GLU A 1 93 ? -15.849 8.932 32.631 1.00 64.38 93 GLU A O 1
ATOM 687 N N . LEU A 1 94 ? -17.253 7.398 31.773 1.00 61.50 94 LEU A N 1
ATOM 688 C CA . LEU A 1 94 ? -16.208 6.441 31.380 1.00 61.50 94 LEU A CA 1
ATOM 689 C C . LEU A 1 94 ? -15.860 6.541 29.895 1.00 61.50 94 LEU A C 1
ATOM 691 O O . LEU A 1 94 ? -14.709 6.807 29.560 1.00 61.50 94 LEU A O 1
ATOM 695 N N . PHE A 1 95 ? -16.845 6.393 29.007 1.00 65.12 95 PHE A N 1
ATOM 696 C CA . PHE A 1 95 ? -16.645 6.517 27.560 1.00 65.12 95 PHE A CA 1
ATOM 697 C C . PHE A 1 95 ? -17.372 7.752 27.051 1.00 65.12 95 PHE A C 1
ATOM 699 O O . PHE A 1 95 ? -18.493 7.659 26.560 1.00 65.12 95 PHE A O 1
ATOM 706 N N . THR A 1 96 ? -16.754 8.916 27.216 1.00 69.75 96 THR A N 1
ATOM 707 C CA . THR A 1 96 ? -17.228 10.170 26.625 1.00 69.75 96 THR A CA 1
ATOM 708 C C . THR A 1 96 ? -16.397 10.520 25.403 1.00 69.75 96 THR A C 1
ATOM 710 O O . THR A 1 96 ? -15.256 10.076 25.269 1.00 69.75 96 THR A O 1
ATOM 713 N N . THR A 1 97 ? -16.944 11.381 24.545 1.00 74.00 97 THR A N 1
ATOM 714 C CA . THR A 1 97 ? -16.191 11.990 23.442 1.00 74.00 97 THR A CA 1
ATOM 715 C C . THR A 1 97 ? -14.862 12.562 23.934 1.00 74.00 97 THR A C 1
ATOM 717 O O . THR A 1 97 ? -13.835 12.295 23.333 1.00 74.00 97 THR A O 1
ATOM 720 N N . LYS A 1 98 ? -14.851 13.272 25.070 1.00 76.44 98 LYS A N 1
ATOM 721 C CA . LYS A 1 98 ? -13.633 13.873 25.630 1.00 76.44 98 LYS A CA 1
ATOM 722 C C . LYS A 1 98 ? -12.556 12.832 25.963 1.00 76.44 98 LYS A C 1
ATOM 724 O O . LYS A 1 98 ? -11.395 13.039 25.637 1.00 76.44 98 LYS A O 1
ATOM 729 N N . ASN A 1 99 ? -12.943 11.726 26.593 1.00 72.62 99 ASN A N 1
ATOM 730 C CA . ASN A 1 99 ? -12.010 10.667 26.982 1.00 72.62 99 ASN A CA 1
ATOM 731 C C . ASN A 1 99 ? -11.430 9.952 25.754 1.00 72.62 99 ASN A C 1
ATOM 733 O O . ASN A 1 99 ? -10.231 9.703 25.688 1.00 72.62 99 ASN A O 1
ATOM 737 N N . LEU A 1 100 ? -12.264 9.665 24.749 1.00 76.75 100 LEU A N 1
ATOM 738 C CA . LEU A 1 100 ? -11.792 9.046 23.510 1.00 76.75 100 LEU A CA 1
ATOM 739 C C . LEU A 1 100 ? -10.902 9.998 22.696 1.00 76.75 100 LEU A C 1
ATOM 741 O O . LEU A 1 100 ? -9.914 9.558 22.118 1.00 76.75 100 LEU A O 1
ATOM 745 N N . MET A 1 101 ? -11.220 11.294 22.693 1.00 83.75 101 MET A N 1
ATOM 746 C CA . MET A 1 101 ? -10.387 12.313 22.054 1.00 83.75 101 MET A CA 1
ATOM 747 C C . MET A 1 101 ? -9.010 12.416 22.706 1.00 83.75 101 MET A C 1
ATOM 749 O O . MET A 1 101 ? -8.036 12.487 21.976 1.00 83.75 101 MET A O 1
ATOM 753 N N . GLY A 1 102 ? -8.899 12.320 24.037 1.00 82.50 102 GLY A N 1
ATOM 754 C CA . GLY A 1 102 ? -7.594 12.301 24.711 1.00 82.50 102 GLY A CA 1
ATOM 755 C C . GLY A 1 102 ? -6.697 11.145 24.253 1.00 82.50 102 GLY A C 1
ATOM 756 O O . GLY A 1 102 ? -5.516 11.343 23.986 1.00 82.50 102 GLY A O 1
ATOM 757 N N . PHE A 1 103 ? -7.270 9.952 24.073 1.00 82.75 103 PHE A N 1
ATOM 758 C CA . PHE A 1 103 ? -6.545 8.802 23.527 1.00 82.75 103 PHE A CA 1
ATOM 759 C C . PHE A 1 103 ? -6.145 8.989 22.055 1.00 82.75 103 PHE A C 1
ATOM 761 O O . PHE A 1 103 ? -5.040 8.633 21.656 1.00 82.75 103 PHE A O 1
ATOM 768 N N . ILE A 1 104 ? -7.035 9.557 21.240 1.00 83.81 104 ILE A N 1
ATOM 769 C CA . ILE A 1 104 ? -6.757 9.821 19.823 1.00 83.81 104 ILE A CA 1
ATOM 770 C C . ILE A 1 104 ? -5.699 10.909 19.661 1.00 83.81 104 ILE A C 1
ATOM 772 O O . ILE A 1 104 ? -4.828 10.773 18.813 1.00 83.81 104 ILE A O 1
ATOM 776 N N . GLU A 1 105 ? -5.754 11.969 20.460 1.00 89.75 105 GLU A N 1
ATOM 777 C CA . GLU A 1 105 ? -4.752 13.034 20.462 1.00 89.75 105 GLU A CA 1
ATOM 778 C C . GLU A 1 105 ? -3.374 12.496 20.854 1.00 89.75 105 GLU A C 1
ATOM 780 O O . GLU A 1 105 ? -2.398 12.821 20.187 1.00 89.75 105 GLU A O 1
ATOM 785 N N . ASP A 1 106 ? -3.292 11.625 21.864 1.00 90.31 106 ASP A N 1
ATOM 786 C CA . ASP A 1 106 ? -2.051 10.935 22.234 1.00 90.31 106 ASP A CA 1
ATOM 787 C C . ASP A 1 106 ? -1.493 10.119 21.055 1.00 90.31 106 ASP A C 1
ATOM 789 O O . ASP A 1 106 ? -0.348 10.326 20.658 1.00 90.31 106 ASP A O 1
ATOM 793 N N . LEU A 1 107 ? -2.322 9.299 20.399 1.00 88.25 107 LEU A N 1
ATOM 794 C CA . LEU A 1 107 ? -1.911 8.531 19.219 1.00 88.25 107 LEU A CA 1
ATOM 795 C C . LEU A 1 107 ? -1.462 9.427 18.049 1.00 88.25 107 LEU A C 1
ATOM 797 O O . LEU A 1 107 ? -0.445 9.157 17.413 1.00 88.25 107 LEU A O 1
ATOM 801 N N . LEU A 1 108 ? -2.213 10.490 17.747 1.00 88.50 108 LEU A N 1
ATOM 802 C CA . LEU A 1 108 ? -1.876 11.430 16.675 1.00 88.50 108 LEU A CA 1
ATOM 803 C C . LEU A 1 108 ? -0.577 12.189 16.972 1.00 88.50 108 LEU A C 1
ATOM 805 O O . LEU A 1 108 ? 0.201 12.435 16.050 1.00 88.50 108 LEU A O 1
ATOM 809 N N . ASN A 1 109 ? -0.322 12.525 18.238 1.00 90.56 109 ASN A N 1
ATOM 810 C CA . ASN A 1 109 ? 0.931 13.143 18.660 1.00 90.56 109 ASN A CA 1
ATOM 811 C C . ASN A 1 109 ? 2.104 12.177 18.495 1.00 90.56 109 ASN A C 1
ATOM 813 O O . ASN A 1 109 ? 3.113 12.577 17.929 1.00 90.56 109 ASN A O 1
ATOM 817 N N . GLN A 1 110 ? 1.958 10.907 18.884 1.00 92.75 110 GLN A N 1
ATOM 818 C CA . GLN A 1 110 ? 2.997 9.900 18.651 1.00 92.75 110 GLN A CA 1
ATOM 819 C C . GLN A 1 110 ? 3.308 9.732 17.153 1.00 92.75 110 GLN A C 1
ATOM 821 O O . GLN A 1 110 ? 4.471 9.673 16.765 1.00 92.75 110 GLN A O 1
ATOM 826 N N . ILE A 1 111 ? 2.283 9.713 16.289 1.00 87.75 111 ILE A N 1
ATOM 827 C CA . ILE A 1 111 ? 2.461 9.668 14.825 1.00 87.75 111 ILE A CA 1
ATOM 828 C C . ILE A 1 111 ? 3.245 10.890 14.335 1.00 87.75 111 ILE A C 1
ATOM 830 O O . ILE A 1 111 ? 4.167 10.760 13.528 1.00 87.75 111 ILE A O 1
ATOM 834 N N . TYR A 1 112 ? 2.888 12.081 14.814 1.00 89.38 112 TYR A N 1
ATOM 835 C CA . TYR A 1 112 ? 3.596 13.302 14.453 1.00 89.38 112 TYR A CA 1
ATOM 836 C C . TYR A 1 112 ? 5.057 13.265 14.919 1.00 89.38 112 TYR A C 1
ATOM 838 O O . TYR A 1 112 ? 5.962 13.502 14.119 1.00 89.38 112 TYR A O 1
ATOM 846 N N . GLU A 1 113 ? 5.296 12.903 16.177 1.00 91.94 113 GLU A N 1
ATOM 847 C CA . GLU A 1 113 ? 6.629 12.832 16.772 1.00 91.94 113 GLU A CA 1
ATOM 848 C C . GLU A 1 113 ? 7.525 11.811 16.071 1.00 91.94 113 GLU A C 1
ATOM 850 O O . GLU A 1 113 ? 8.656 12.146 15.725 1.00 91.94 113 GLU A O 1
ATOM 855 N N . ASN A 1 114 ? 7.017 10.611 15.789 1.00 90.69 114 ASN A N 1
ATOM 856 C CA . ASN A 1 114 ? 7.821 9.517 15.244 1.00 90.69 114 ASN A CA 1
ATOM 857 C C . ASN A 1 114 ? 8.065 9.595 13.729 1.00 90.69 114 ASN A C 1
ATOM 859 O O . ASN A 1 114 ? 9.031 8.992 13.250 1.00 90.69 114 ASN A O 1
ATOM 863 N N . TYR A 1 115 ? 7.198 10.280 12.969 1.00 89.12 115 TYR A N 1
ATOM 864 C CA . TYR A 1 115 ? 7.228 10.219 11.496 1.00 89.12 115 TYR A CA 1
ATOM 865 C C . TYR A 1 115 ? 7.206 11.572 10.784 1.00 89.12 115 TYR A C 1
ATOM 867 O O . TYR A 1 115 ? 7.496 11.642 9.592 1.00 89.12 115 TYR A O 1
ATOM 875 N N . LEU A 1 116 ? 6.827 12.654 11.464 1.00 88.50 116 LEU A N 1
ATOM 876 C CA . LEU A 1 116 ? 6.625 13.952 10.814 1.00 88.50 116 LEU A CA 1
ATOM 877 C C . LEU A 1 116 ? 7.540 15.043 11.364 1.00 88.50 116 LEU A C 1
ATOM 879 O O . LEU A 1 116 ? 7.685 16.073 10.715 1.00 88.50 116 LEU A O 1
ATOM 883 N N . THR A 1 117 ? 8.203 14.836 12.504 1.00 90.81 117 THR A N 1
ATOM 884 C CA . THR A 1 117 ? 9.223 15.777 13.003 1.00 90.81 117 THR A CA 1
ATOM 885 C C . THR A 1 117 ? 10.522 15.728 12.198 1.00 90.81 117 THR A C 1
ATOM 887 O O . THR A 1 117 ? 11.191 16.751 12.066 1.00 90.81 117 THR A O 1
ATOM 890 N N . ASP A 1 118 ? 10.844 14.566 11.627 1.00 91.94 118 ASP A N 1
ATOM 891 C CA . ASP A 1 118 ? 11.952 14.355 10.695 1.00 91.94 118 ASP A CA 1
ATOM 892 C C . ASP A 1 118 ? 11.418 13.689 9.408 1.00 91.94 118 ASP A C 1
ATOM 894 O O . ASP A 1 118 ? 11.431 12.455 9.269 1.00 91.94 118 ASP A O 1
ATOM 898 N N . PRO A 1 119 ? 10.850 14.490 8.484 1.00 89.06 119 PRO A N 1
ATOM 899 C CA . PRO A 1 119 ? 10.267 13.971 7.250 1.00 89.06 119 PRO A CA 1
ATOM 900 C C . PRO A 1 119 ? 11.321 13.329 6.340 1.00 89.06 119 PRO A C 1
ATOM 902 O O . PRO A 1 119 ? 11.001 12.363 5.648 1.00 89.06 119 PRO A O 1
ATOM 905 N N . ASP A 1 120 ? 12.573 13.793 6.385 1.00 90.00 120 ASP A N 1
ATOM 906 C CA . ASP A 1 120 ? 13.672 13.248 5.584 1.00 90.00 120 ASP A CA 1
ATOM 907 C C . ASP A 1 120 ? 14.058 11.844 6.061 1.00 90.00 120 ASP A C 1
ATOM 909 O O . ASP A 1 120 ? 14.163 10.918 5.253 1.00 90.00 120 ASP A O 1
ATOM 913 N N . ALA A 1 121 ? 14.203 11.640 7.376 1.00 91.62 121 ALA A N 1
ATOM 914 C CA . ALA A 1 121 ? 14.468 10.312 7.930 1.00 91.62 121 ALA A CA 1
ATOM 915 C C . ALA A 1 121 ? 13.333 9.324 7.620 1.00 91.62 121 ALA A C 1
ATOM 917 O O . ALA A 1 121 ? 13.582 8.155 7.307 1.00 91.62 121 ALA A O 1
ATOM 918 N N . THR A 1 122 ? 12.085 9.795 7.663 1.00 90.31 122 THR A N 1
ATOM 919 C CA . THR A 1 122 ? 10.911 8.980 7.328 1.00 90.31 122 THR A CA 1
ATOM 920 C C . THR A 1 122 ? 10.876 8.631 5.843 1.00 90.31 122 THR A C 1
ATOM 922 O O . THR A 1 122 ? 10.687 7.464 5.497 1.00 90.31 122 THR A O 1
ATOM 925 N N . ALA A 1 123 ? 11.133 9.598 4.958 1.00 88.19 123 ALA A N 1
ATOM 926 C CA . ALA A 1 123 ? 11.242 9.358 3.522 1.00 88.19 123 ALA A CA 1
ATOM 927 C C . ALA A 1 123 ? 12.352 8.344 3.211 1.00 88.19 123 ALA A C 1
ATOM 929 O O . ALA A 1 123 ? 12.127 7.388 2.469 1.00 88.19 123 ALA A O 1
ATOM 930 N N . GLN A 1 124 ? 13.520 8.489 3.841 1.00 91.56 124 GLN A N 1
ATOM 931 C CA . GLN A 1 124 ? 14.641 7.572 3.659 1.00 91.56 124 GLN A CA 1
ATOM 932 C C . GLN A 1 124 ? 14.300 6.148 4.109 1.00 91.56 124 GLN A C 1
ATOM 934 O O . GLN A 1 124 ? 14.670 5.187 3.436 1.00 91.56 124 GLN A O 1
ATOM 939 N N . TYR A 1 125 ? 13.584 5.995 5.225 1.00 90.75 125 TYR A N 1
ATOM 940 C CA . TYR A 1 125 ? 13.130 4.688 5.694 1.00 90.75 125 TYR A CA 1
ATOM 941 C C . TYR A 1 125 ? 12.185 4.014 4.686 1.00 90.75 125 TYR A C 1
ATOM 943 O O . TYR A 1 125 ? 12.375 2.845 4.338 1.00 90.75 125 TYR A O 1
ATOM 951 N N . LEU A 1 126 ? 11.201 4.761 4.174 1.00 86.12 126 LEU A N 1
ATOM 952 C CA . LEU A 1 126 ? 10.257 4.261 3.172 1.00 86.12 126 LEU A CA 1
ATOM 953 C C . LEU A 1 126 ? 10.973 3.852 1.882 1.00 86.12 126 LEU A C 1
ATOM 955 O O . LEU A 1 126 ? 10.727 2.766 1.365 1.00 86.12 126 LEU A O 1
ATOM 959 N N . VAL A 1 127 ? 11.908 4.674 1.399 1.00 87.50 127 VAL A N 1
ATOM 960 C CA . VAL A 1 127 ? 12.702 4.364 0.201 1.00 87.50 127 VAL A CA 1
ATOM 961 C C . VAL A 1 127 ? 13.587 3.145 0.416 1.00 87.50 127 VAL A C 1
ATOM 963 O O . VAL A 1 127 ? 13.626 2.278 -0.445 1.00 87.50 127 VAL A O 1
ATOM 966 N N . ASN A 1 128 ? 14.240 3.008 1.571 1.00 90.25 128 ASN A N 1
ATOM 967 C CA . ASN A 1 128 ? 15.030 1.812 1.875 1.00 90.25 128 ASN A CA 1
ATOM 968 C C . ASN A 1 128 ? 14.175 0.536 1.851 1.00 90.25 128 ASN A C 1
ATOM 970 O O . ASN A 1 128 ? 14.655 -0.508 1.412 1.00 90.25 128 ASN A O 1
ATOM 974 N N . SER A 1 129 ? 12.918 0.632 2.289 1.00 86.25 129 SER A N 1
ATOM 975 C CA . SER A 1 129 ? 11.965 -0.479 2.234 1.00 86.25 129 SER A CA 1
ATOM 976 C C . SER A 1 129 ? 11.582 -0.784 0.778 1.00 86.25 129 SER A C 1
ATOM 978 O O . SER A 1 129 ? 11.719 -1.916 0.326 1.00 86.25 129 SER A O 1
ATOM 980 N N . ILE A 1 130 ? 11.218 0.238 -0.008 1.00 81.56 130 ILE A N 1
ATOM 981 C CA . ILE A 1 130 ? 10.897 0.113 -1.444 1.00 81.56 130 ILE A CA 1
ATOM 982 C C . ILE A 1 130 ? 12.085 -0.437 -2.249 1.00 81.56 130 ILE A C 1
ATOM 984 O O . ILE A 1 130 ? 11.892 -1.228 -3.169 1.00 81.56 130 ILE A O 1
ATOM 988 N N . ASN A 1 131 ? 13.320 -0.096 -1.884 1.00 89.81 131 ASN A N 1
ATOM 989 C CA . ASN A 1 131 ? 14.515 -0.582 -2.569 1.00 89.81 131 ASN A CA 1
ATOM 990 C C . ASN A 1 131 ? 14.650 -2.104 -2.504 1.00 89.81 131 ASN A C 1
ATOM 992 O O . ASN A 1 131 ? 15.237 -2.687 -3.412 1.00 89.81 131 ASN A O 1
ATOM 996 N N . LYS A 1 132 ? 14.100 -2.775 -1.483 1.00 90.88 132 LYS A N 1
ATOM 997 C CA . LYS A 1 132 ? 14.049 -4.243 -1.473 1.00 90.88 132 LYS A CA 1
ATOM 998 C C . LYS A 1 132 ? 13.257 -4.764 -2.676 1.00 90.88 132 LYS A C 1
ATOM 1000 O O . LYS A 1 132 ? 13.730 -5.663 -3.361 1.00 90.88 132 LYS A O 1
ATOM 1005 N N . LEU A 1 133 ? 12.107 -4.148 -2.963 1.00 87.12 133 LEU A N 1
ATOM 1006 C CA . LEU A 1 133 ? 11.248 -4.485 -4.102 1.00 87.12 133 LEU A CA 1
ATOM 1007 C C . LEU A 1 133 ? 11.923 -4.165 -5.438 1.00 87.12 133 LEU A C 1
ATOM 1009 O O . LEU A 1 133 ? 11.929 -4.991 -6.343 1.00 87.12 133 LEU A O 1
ATOM 1013 N N . LEU A 1 134 ? 12.520 -2.977 -5.553 1.00 88.94 134 LEU A N 1
ATOM 1014 C CA . LEU A 1 134 ? 13.198 -2.530 -6.775 1.00 88.94 134 LEU A CA 1
ATOM 1015 C C . LEU A 1 134 ? 14.397 -3.417 -7.152 1.00 88.94 134 LEU A C 1
ATOM 1017 O O . LEU A 1 134 ? 14.720 -3.557 -8.330 1.00 88.94 134 LEU A O 1
ATOM 1021 N N . ASN A 1 135 ? 15.023 -4.065 -6.167 1.00 92.88 135 ASN A N 1
ATOM 1022 C CA . ASN A 1 135 ? 16.150 -4.972 -6.374 1.00 92.88 135 ASN A CA 1
ATOM 1023 C C . ASN A 1 135 ? 15.752 -6.439 -6.607 1.00 92.88 135 ASN A C 1
ATOM 1025 O O . ASN A 1 135 ? 16.647 -7.272 -6.761 1.00 92.88 135 ASN A O 1
ATOM 1029 N N . VAL A 1 136 ? 14.457 -6.776 -6.649 1.00 93.12 136 VAL A N 1
ATOM 1030 C CA . VAL A 1 136 ? 14.021 -8.130 -7.023 1.00 93.12 136 VAL A CA 1
ATOM 1031 C C . VAL A 1 136 ? 14.515 -8.430 -8.435 1.00 93.12 136 VAL A C 1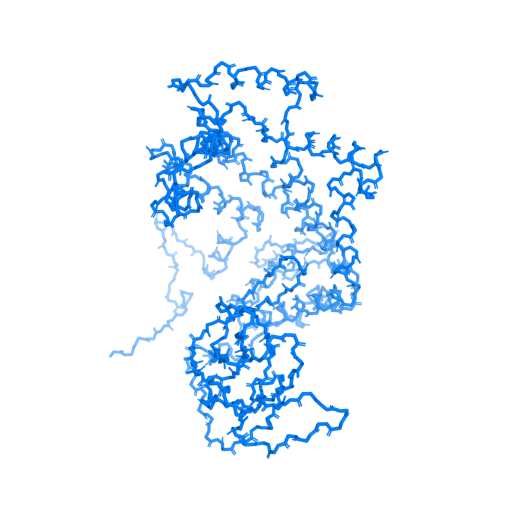
ATOM 1033 O O . VAL A 1 136 ? 14.315 -7.630 -9.348 1.00 93.12 136 VAL A O 1
ATOM 1036 N N . GLN A 1 137 ? 15.193 -9.563 -8.613 1.00 95.44 137 GLN A N 1
ATOM 1037 C CA . GLN A 1 137 ? 15.633 -10.008 -9.930 1.00 95.44 137 GLN A CA 1
ATOM 1038 C C . GLN A 1 137 ? 14.413 -10.454 -10.739 1.00 95.44 137 GLN A C 1
ATOM 1040 O O . GLN A 1 137 ? 13.637 -11.288 -10.283 1.00 95.44 137 GLN A O 1
ATOM 1045 N N . VAL A 1 138 ? 14.261 -9.918 -11.950 1.00 93.38 138 VAL A N 1
ATOM 1046 C CA . VAL A 1 138 ? 13.133 -10.253 -12.841 1.00 93.38 138 VAL A CA 1
ATOM 1047 C C . VAL A 1 138 ? 13.570 -10.914 -14.139 1.00 93.38 138 VAL A C 1
ATOM 1049 O O . VAL A 1 138 ? 12.738 -11.383 -14.903 1.00 93.38 138 VAL A O 1
ATOM 1052 N N . SER A 1 139 ? 14.874 -10.938 -14.404 1.00 95.25 139 SER A N 1
ATOM 1053 C CA . SER A 1 139 ? 15.459 -11.589 -15.568 1.00 95.25 139 SER A CA 1
ATOM 1054 C C . SER A 1 139 ? 16.898 -11.989 -15.267 1.00 95.25 139 SER A C 1
ATOM 1056 O O . SER A 1 139 ? 17.627 -11.254 -14.601 1.00 95.25 139 SER A O 1
ATOM 1058 N N . ASP A 1 140 ? 17.336 -13.133 -15.792 1.00 95.19 140 ASP A N 1
ATOM 1059 C CA . ASP A 1 140 ? 18.758 -13.505 -15.804 1.00 95.19 140 ASP A CA 1
ATOM 1060 C C . ASP A 1 140 ? 19.573 -12.643 -16.785 1.00 95.19 140 ASP A C 1
ATOM 1062 O O . ASP A 1 140 ? 20.807 -12.599 -16.721 1.00 95.19 140 ASP A O 1
ATOM 1066 N N . LEU A 1 141 ? 18.900 -11.964 -17.718 1.00 96.69 141 LEU A N 1
ATOM 1067 C CA . LEU A 1 141 ? 19.535 -11.109 -18.707 1.00 96.69 141 LEU A CA 1
ATOM 1068 C C . LEU A 1 141 ? 19.804 -9.712 -18.131 1.00 96.69 141 LEU A C 1
ATOM 1070 O O . LEU A 1 141 ? 18.948 -9.143 -17.454 1.00 96.69 141 LEU A O 1
ATOM 1074 N N . PRO A 1 142 ? 20.971 -9.116 -18.431 1.00 96.44 142 PRO A N 1
ATOM 1075 C CA . PRO A 1 142 ? 21.249 -7.736 -18.059 1.00 96.44 142 PRO A CA 1
ATOM 1076 C C . PRO A 1 142 ? 20.395 -6.757 -18.873 1.00 96.44 142 PRO A C 1
ATOM 1078 O O . PRO A 1 142 ? 20.283 -6.884 -20.100 1.00 96.44 142 PRO A O 1
ATOM 1081 N N . ASN A 1 143 ? 19.891 -5.709 -18.219 1.00 94.38 143 ASN A N 1
ATOM 1082 C CA . ASN A 1 143 ? 19.339 -4.549 -18.911 1.00 94.38 143 ASN A CA 1
ATOM 1083 C C . ASN A 1 143 ? 20.472 -3.755 -19.573 1.00 94.38 143 ASN A C 1
ATOM 1085 O O . ASN A 1 143 ? 21.314 -3.157 -18.903 1.00 94.38 143 ASN A O 1
ATOM 1089 N N . THR A 1 144 ? 20.509 -3.760 -20.905 1.00 94.38 144 THR A N 1
ATOM 1090 C CA . THR A 1 144 ? 21.577 -3.101 -21.676 1.00 94.38 144 THR A CA 1
ATOM 1091 C C . THR A 1 144 ? 21.082 -2.108 -22.714 1.00 94.38 144 THR A C 1
ATOM 1093 O O . THR A 1 144 ? 21.896 -1.377 -23.282 1.00 94.38 144 THR A O 1
ATOM 1096 N N . ARG A 1 145 ? 19.768 -2.063 -22.965 1.00 90.75 145 ARG A N 1
ATOM 1097 C CA . ARG A 1 145 ? 19.180 -1.343 -24.098 1.00 90.75 145 ARG A CA 1
ATOM 1098 C C . ARG A 1 145 ? 19.412 0.163 -24.018 1.00 90.75 145 ARG A C 1
ATOM 1100 O O . ARG A 1 145 ? 19.701 0.780 -25.040 1.00 90.75 145 ARG A O 1
ATOM 1107 N N . PHE A 1 146 ? 19.307 0.729 -22.820 1.00 88.94 146 PHE A N 1
ATOM 1108 C CA . PHE A 1 146 ? 19.270 2.176 -22.606 1.00 88.94 146 PHE A CA 1
ATOM 1109 C C . PHE A 1 146 ? 20.515 2.745 -21.910 1.00 88.94 146 PHE A C 1
ATOM 1111 O O . PHE A 1 146 ? 20.557 3.943 -21.633 1.00 88.94 146 PHE A O 1
ATOM 1118 N N . ILE A 1 147 ? 21.567 1.937 -21.720 1.00 88.12 147 ILE A N 1
ATOM 1119 C CA . ILE A 1 147 ? 22.805 2.364 -21.042 1.00 88.12 147 ILE A CA 1
ATOM 1120 C C . ILE A 1 147 ? 23.449 3.558 -21.746 1.00 88.12 147 ILE A C 1
ATOM 1122 O O . ILE A 1 147 ? 23.807 4.538 -21.102 1.00 88.12 147 ILE A O 1
ATOM 1126 N N . ASP A 1 148 ? 23.611 3.488 -23.067 1.00 84.88 148 ASP A N 1
ATOM 1127 C CA . ASP A 1 148 ? 24.360 4.516 -23.796 1.00 84.88 148 ASP A CA 1
ATOM 1128 C C . ASP A 1 148 ? 23.504 5.766 -24.093 1.00 84.88 148 ASP A C 1
ATOM 1130 O O . ASP A 1 148 ? 24.049 6.858 -24.250 1.00 84.88 148 ASP A O 1
ATOM 1134 N N . GLU A 1 149 ? 22.175 5.619 -24.164 1.00 83.19 149 GLU A N 1
ATOM 1135 C CA . GLU A 1 149 ? 21.240 6.704 -24.509 1.00 83.19 149 GLU A CA 1
ATOM 1136 C C . GLU A 1 149 ? 20.707 7.452 -23.279 1.00 83.19 149 GLU A C 1
ATOM 1138 O O . GLU A 1 149 ? 20.654 8.681 -23.292 1.00 83.19 149 GLU A O 1
ATOM 1143 N N . TYR A 1 150 ? 20.343 6.727 -22.217 1.00 81.44 150 TYR A N 1
ATOM 1144 C CA . TYR A 1 150 ? 19.718 7.278 -21.008 1.00 81.44 150 TYR A CA 1
ATOM 1145 C C . TYR A 1 150 ? 20.560 7.083 -19.741 1.00 81.44 150 TYR A C 1
ATOM 1147 O O . TYR A 1 150 ? 20.269 7.712 -18.729 1.00 81.44 150 TYR A O 1
ATOM 1155 N N . GLY A 1 151 ? 21.624 6.274 -19.785 1.00 81.75 151 GLY A N 1
ATOM 1156 C CA . GLY A 1 151 ? 22.570 6.142 -18.673 1.00 81.75 151 GLY A CA 1
ATOM 1157 C C . GLY A 1 151 ? 22.175 5.145 -17.582 1.00 81.75 151 GLY A C 1
ATOM 1158 O O . GLY A 1 151 ? 22.863 5.100 -16.565 1.00 81.75 151 GLY A O 1
ATOM 1159 N N . PHE A 1 152 ? 21.118 4.349 -17.780 1.00 85.56 152 PHE A N 1
ATOM 1160 C CA . PHE A 1 152 ? 20.665 3.327 -16.829 1.00 85.56 152 PHE A CA 1
ATOM 1161 C C . PHE A 1 152 ? 20.764 1.909 -17.407 1.00 85.56 152 PHE A C 1
ATOM 1163 O O . PHE A 1 152 ? 20.829 1.715 -18.624 1.00 85.56 152 PHE A O 1
ATOM 1170 N N . GLY A 1 153 ? 20.791 0.919 -16.516 1.00 87.44 153 GLY A N 1
ATOM 1171 C CA . GLY A 1 153 ? 21.107 -0.472 -16.825 1.00 87.44 153 GLY A CA 1
ATOM 1172 C C . GLY A 1 153 ? 22.572 -0.821 -16.544 1.00 87.44 153 GLY A C 1
ATOM 1173 O O . GLY A 1 153 ? 23.440 0.039 -16.370 1.00 87.44 153 GLY A O 1
ATOM 1174 N N . ASP A 1 154 ? 22.865 -2.116 -16.490 1.00 89.81 154 ASP A N 1
ATOM 1175 C CA . ASP A 1 154 ? 24.182 -2.636 -16.128 1.00 89.81 154 ASP A CA 1
ATOM 1176 C C . ASP A 1 154 ? 24.473 -3.925 -16.901 1.00 89.81 154 ASP A C 1
ATOM 1178 O O . ASP A 1 154 ? 23.739 -4.905 -16.837 1.00 89.81 154 ASP A O 1
ATOM 1182 N N . ARG A 1 155 ? 25.599 -3.937 -17.624 1.00 93.62 155 ARG A N 1
ATOM 1183 C CA . ARG A 1 155 ? 26.026 -5.074 -18.457 1.00 93.62 155 ARG A CA 1
ATOM 1184 C C . ARG A 1 155 ? 26.497 -6.282 -17.639 1.00 93.62 155 ARG A C 1
ATOM 1186 O O . ARG A 1 155 ? 26.772 -7.324 -18.229 1.00 93.62 155 ARG A O 1
ATOM 1193 N N . THR A 1 156 ? 26.690 -6.131 -16.330 1.00 93.25 156 THR A N 1
ATOM 1194 C CA . THR A 1 156 ? 27.412 -7.092 -15.483 1.00 93.25 156 THR A CA 1
ATOM 1195 C C . THR A 1 156 ? 26.542 -7.831 -14.474 1.00 93.25 156 THR A C 1
ATOM 1197 O O . THR A 1 156 ? 27.014 -8.814 -13.900 1.00 93.25 156 THR A O 1
ATOM 1200 N N . LYS A 1 157 ? 25.291 -7.406 -14.278 1.00 94.38 157 LYS A N 1
ATOM 1201 C CA . LYS A 1 157 ? 24.351 -8.019 -13.333 1.00 94.38 157 LYS A CA 1
ATOM 1202 C C . LYS A 1 157 ? 23.040 -8.422 -14.026 1.00 94.38 157 LYS A C 1
ATOM 1204 O O . LYS A 1 157 ? 22.703 -7.823 -15.045 1.00 94.38 157 LYS A O 1
ATOM 1209 N N . PRO A 1 158 ? 22.312 -9.415 -13.487 1.00 96.50 158 PRO A N 1
ATOM 1210 C CA . PRO A 1 158 ? 20.939 -9.703 -13.897 1.00 96.50 158 PRO A CA 1
ATOM 1211 C C . PRO A 1 158 ? 20.038 -8.472 -13.752 1.00 96.50 158 PRO A C 1
ATOM 1213 O O . PRO A 1 158 ? 20.280 -7.627 -12.885 1.00 96.50 158 PRO A O 1
ATOM 1216 N N . GLY A 1 159 ? 19.015 -8.377 -14.598 1.00 95.31 159 GLY A N 1
ATOM 1217 C CA . GLY A 1 159 ? 18.082 -7.259 -14.588 1.00 95.31 159 GLY A CA 1
ATOM 1218 C C . GLY A 1 159 ? 17.097 -7.328 -13.421 1.00 95.31 159 GLY A C 1
ATOM 1219 O O . GLY A 1 159 ? 16.599 -8.401 -13.055 1.00 95.31 159 GLY A O 1
ATOM 1220 N N . THR A 1 160 ? 16.814 -6.171 -12.831 1.00 94.81 160 THR A N 1
ATOM 1221 C CA . THR A 1 160 ? 15.946 -6.047 -11.655 1.00 94.81 160 THR A CA 1
ATOM 1222 C C . THR A 1 160 ? 14.568 -5.484 -11.994 1.00 94.81 160 THR A C 1
ATOM 1224 O O . THR A 1 160 ? 14.281 -5.071 -13.119 1.00 94.81 160 THR A O 1
ATOM 1227 N N . PHE A 1 161 ? 13.685 -5.457 -10.999 1.00 89.94 161 PHE A N 1
ATOM 1228 C CA . PHE A 1 161 ? 12.382 -4.823 -11.126 1.00 89.94 161 PHE A CA 1
ATOM 1229 C C . PHE A 1 161 ? 12.505 -3.313 -11.389 1.00 89.94 161 PHE A C 1
ATOM 1231 O O . PHE A 1 161 ? 11.719 -2.774 -12.164 1.00 89.94 161 PHE A O 1
ATOM 1238 N N . GLU A 1 162 ? 13.520 -2.640 -10.831 1.00 89.50 162 GLU A N 1
ATOM 1239 C CA . GLU A 1 162 ? 13.860 -1.251 -11.186 1.00 89.50 162 GLU A CA 1
ATOM 1240 C C . GLU A 1 162 ? 14.161 -1.117 -12.682 1.00 89.50 162 GLU A C 1
ATOM 1242 O O . GLU A 1 162 ? 13.533 -0.296 -13.346 1.00 89.50 162 GLU A O 1
ATOM 1247 N N . ASP A 1 163 ? 15.023 -1.983 -13.233 1.00 92.12 163 ASP A N 1
ATOM 1248 C CA . ASP A 1 163 ? 15.366 -1.978 -14.662 1.00 92.12 163 ASP A CA 1
ATOM 1249 C C . ASP A 1 163 ? 14.119 -2.135 -15.552 1.00 92.12 163 ASP A C 1
ATOM 1251 O O . ASP A 1 163 ? 13.973 -1.448 -16.566 1.00 92.12 163 ASP A O 1
ATOM 1255 N N . LEU A 1 164 ? 13.193 -3.023 -15.168 1.00 90.44 164 LEU A N 1
ATOM 1256 C CA . LEU A 1 164 ? 11.926 -3.222 -15.876 1.00 90.44 164 LEU A CA 1
ATOM 1257 C C . LEU A 1 164 ? 11.071 -1.945 -15.858 1.00 90.44 164 LEU A C 1
ATOM 1259 O O . LEU A 1 164 ? 10.561 -1.530 -16.901 1.00 90.44 164 LEU A O 1
ATOM 1263 N N . LEU A 1 165 ? 10.920 -1.308 -14.694 1.00 87.19 165 LEU A N 1
ATOM 1264 C CA . LEU A 1 165 ? 10.136 -0.078 -14.544 1.00 87.19 165 LEU A CA 1
ATOM 1265 C C . LEU A 1 165 ? 10.749 1.093 -15.324 1.00 87.19 165 LEU A C 1
ATOM 1267 O O . LEU A 1 165 ? 10.020 1.836 -15.984 1.00 87.19 165 LEU A O 1
ATOM 1271 N N . GLU A 1 166 ? 12.073 1.244 -15.298 1.00 87.25 166 GLU A N 1
ATOM 1272 C CA . GLU A 1 166 ? 12.778 2.284 -16.052 1.00 87.25 166 GLU A CA 1
ATOM 1273 C C . GLU A 1 166 ? 12.602 2.095 -17.562 1.00 87.25 166 GLU A C 1
ATOM 1275 O O . GLU A 1 166 ? 12.246 3.042 -18.274 1.00 87.25 166 GLU A O 1
ATOM 1280 N N . CYS A 1 167 ? 12.738 0.859 -18.051 1.00 89.50 167 CYS A N 1
ATOM 1281 C CA . CYS A 1 167 ? 12.447 0.525 -19.440 1.00 89.50 167 CYS A CA 1
ATOM 1282 C C . CYS A 1 167 ? 11.001 0.882 -19.815 1.00 89.50 167 CYS A C 1
ATOM 1284 O O . CYS A 1 167 ? 10.788 1.562 -20.819 1.00 89.50 167 CYS A O 1
ATOM 1286 N N . ILE A 1 168 ? 10.011 0.483 -19.006 1.00 86.06 168 ILE A N 1
ATOM 1287 C CA . ILE A 1 168 ? 8.586 0.798 -19.222 1.00 86.06 168 ILE A CA 1
ATOM 1288 C C . ILE A 1 168 ? 8.365 2.310 -19.381 1.00 86.06 168 ILE A C 1
ATOM 1290 O O . ILE A 1 168 ? 7.665 2.739 -20.304 1.00 86.06 168 ILE A O 1
ATOM 1294 N N . VAL A 1 169 ? 8.983 3.125 -18.520 1.00 84.19 169 VAL A N 1
ATOM 1295 C CA . VAL A 1 169 ? 8.896 4.591 -18.594 1.00 84.19 169 VAL A CA 1
ATOM 1296 C C . VAL A 1 169 ? 9.479 5.112 -19.912 1.00 84.19 169 VAL A C 1
ATOM 1298 O O . VAL A 1 169 ? 8.841 5.944 -20.561 1.00 84.19 169 VAL A O 1
ATOM 1301 N N . VAL A 1 170 ? 10.638 4.608 -20.353 1.00 85.06 170 VAL A N 1
ATOM 1302 C CA . VAL A 1 170 ? 11.249 5.018 -21.631 1.00 85.06 170 VAL A CA 1
ATOM 1303 C C . VAL A 1 170 ? 10.397 4.613 -22.829 1.00 85.06 170 VAL A C 1
ATOM 1305 O O . VAL A 1 170 ? 10.136 5.453 -23.693 1.00 85.06 170 VAL A O 1
ATOM 1308 N N . TYR A 1 171 ? 9.926 3.362 -22.893 1.00 85.38 171 TYR A N 1
ATOM 1309 C CA . TYR A 1 171 ? 9.073 2.913 -23.997 1.00 85.38 171 TYR A CA 1
ATOM 1310 C C . TYR A 1 171 ? 7.802 3.759 -24.091 1.00 85.38 171 TYR A C 1
ATOM 1312 O O . TYR A 1 171 ? 7.448 4.209 -25.185 1.00 85.38 171 TYR A O 1
ATOM 1320 N N . LYS A 1 172 ? 7.165 4.047 -22.947 1.00 79.81 172 LYS A N 1
ATOM 1321 C CA . LYS A 1 172 ? 5.972 4.893 -22.912 1.00 79.81 172 LYS A CA 1
ATOM 1322 C C . LYS A 1 172 ? 6.268 6.322 -23.355 1.00 79.81 172 LYS A C 1
ATOM 1324 O O . LYS A 1 172 ? 5.465 6.912 -24.075 1.00 79.81 172 LYS A O 1
ATOM 1329 N N . TYR A 1 173 ? 7.390 6.882 -22.912 1.00 77.62 173 TYR A N 1
ATOM 1330 C CA . TYR A 1 173 ? 7.762 8.260 -23.210 1.00 77.62 173 TYR A CA 1
ATOM 1331 C C . TYR A 1 173 ? 8.129 8.465 -24.683 1.00 77.62 173 TYR A C 1
ATOM 1333 O O . TYR A 1 173 ? 7.673 9.423 -25.308 1.00 77.62 173 TYR A O 1
ATOM 1341 N N . GLU A 1 174 ? 8.928 7.564 -25.259 1.00 77.19 174 GLU A N 1
ATOM 1342 C CA . GLU A 1 174 ? 9.338 7.665 -26.662 1.00 77.19 174 GLU A CA 1
ATOM 1343 C C . GLU A 1 174 ? 8.198 7.294 -27.623 1.00 77.19 174 GLU A C 1
ATOM 1345 O O . GLU A 1 174 ? 8.154 7.806 -28.746 1.00 77.19 174 GLU A O 1
ATOM 1350 N N . GLY A 1 175 ? 7.282 6.403 -27.215 1.00 69.50 175 GLY A N 1
ATOM 1351 C CA . GLY A 1 175 ? 6.049 6.052 -27.939 1.00 69.50 175 GLY A CA 1
ATOM 1352 C C . GLY A 1 175 ? 6.247 5.418 -29.325 1.00 69.50 175 GLY A C 1
ATOM 1353 O O . GLY A 1 175 ? 5.282 5.162 -30.036 1.00 69.50 175 GLY A O 1
ATOM 1354 N N . LYS A 1 176 ? 7.499 5.203 -29.748 1.00 73.00 176 LYS A N 1
ATOM 1355 C CA . LYS A 1 176 ? 7.896 4.640 -31.055 1.00 73.00 176 LYS A CA 1
ATOM 1356 C C . LYS A 1 176 ? 8.785 3.407 -30.933 1.00 73.00 176 LYS A C 1
ATOM 1358 O O . LYS A 1 176 ? 9.118 2.789 -31.942 1.00 73.00 176 LYS A O 1
ATOM 1363 N N . LEU A 1 177 ? 9.245 3.116 -29.722 1.00 77.31 177 LEU A N 1
ATOM 1364 C CA . LEU A 1 177 ? 10.089 1.970 -29.427 1.00 77.31 177 LEU A CA 1
ATOM 1365 C C . LEU A 1 177 ? 9.210 0.730 -29.232 1.00 77.31 177 LEU A C 1
ATOM 1367 O O . LEU A 1 177 ? 8.059 0.848 -28.823 1.00 77.31 177 LEU A O 1
ATOM 1371 N N . HIS A 1 178 ? 9.759 -0.453 -29.509 1.00 82.00 178 HIS A N 1
ATOM 1372 C CA . HIS A 1 178 ? 9.056 -1.715 -29.305 1.00 82.00 178 HIS A CA 1
ATOM 1373 C C . HIS A 1 178 ? 9.903 -2.662 -28.452 1.00 82.00 178 HIS A C 1
ATOM 1375 O O . HIS A 1 178 ? 11.032 -2.987 -28.811 1.00 82.00 178 HIS A O 1
ATOM 1381 N N . MET A 1 179 ? 9.312 -3.178 -27.370 1.00 83.56 179 MET A N 1
ATOM 1382 C CA . MET A 1 179 ? 9.963 -4.139 -26.466 1.00 83.56 179 MET A CA 1
ATOM 1383 C C . MET A 1 179 ? 10.511 -5.414 -27.134 1.00 83.56 179 MET A C 1
ATOM 1385 O O . MET A 1 179 ? 11.394 -6.055 -26.585 1.00 83.56 179 MET A O 1
ATOM 1389 N N . LYS A 1 180 ? 10.027 -5.801 -28.327 1.00 85.06 180 LYS A N 1
ATOM 1390 C CA . LYS A 1 180 ? 10.508 -7.005 -29.033 1.00 85.06 180 LYS A CA 1
ATOM 1391 C C . LYS A 1 180 ? 11.975 -6.918 -29.449 1.00 85.06 180 LYS A C 1
ATOM 1393 O O . LYS A 1 180 ? 12.595 -7.954 -29.670 1.00 85.06 180 LYS A O 1
ATOM 1398 N N . ASP A 1 181 ? 12.514 -5.706 -29.551 1.00 84.69 181 ASP A N 1
ATOM 1399 C CA . ASP A 1 181 ? 13.921 -5.469 -29.877 1.00 84.69 181 ASP A CA 1
ATOM 1400 C C . ASP A 1 181 ? 14.824 -5.467 -28.627 1.00 84.69 181 ASP A C 1
ATOM 1402 O O . ASP A 1 181 ? 16.016 -5.159 -28.719 1.00 84.69 181 ASP A O 1
ATOM 1406 N N . ASP A 1 182 ? 14.265 -5.803 -27.462 1.00 92.50 182 ASP A N 1
ATOM 1407 C CA . ASP A 1 182 ? 14.917 -5.782 -26.160 1.00 92.50 182 ASP A CA 1
ATOM 1408 C C . ASP A 1 182 ? 14.791 -7.151 -25.469 1.00 92.50 182 ASP A C 1
ATOM 1410 O O . ASP A 1 182 ? 13.738 -7.494 -24.922 1.00 92.50 182 ASP A O 1
ATOM 1414 N N . PRO A 1 183 ? 15.862 -7.969 -25.514 1.00 94.38 183 PRO A N 1
ATOM 1415 C CA . PRO A 1 183 ? 15.857 -9.304 -24.926 1.00 94.38 183 PRO A CA 1
ATOM 1416 C C . PRO A 1 183 ? 15.561 -9.316 -23.425 1.00 94.38 183 PRO A C 1
ATOM 1418 O O . PRO A 1 183 ? 14.894 -10.239 -22.969 1.00 94.38 183 PRO A O 1
ATOM 1421 N N . PHE A 1 184 ? 16.027 -8.307 -22.677 1.00 96.38 184 PHE A N 1
ATOM 1422 C CA . PHE A 1 184 ? 15.765 -8.202 -21.241 1.00 96.38 184 PHE A CA 1
ATOM 1423 C C . PHE A 1 184 ? 14.269 -7.998 -20.985 1.00 96.38 184 PHE A C 1
ATOM 1425 O O . PHE A 1 184 ? 13.675 -8.740 -20.210 1.00 96.38 184 PHE A O 1
ATOM 1432 N N . MET A 1 185 ? 13.637 -7.057 -21.693 1.00 94.25 185 MET A N 1
ATOM 1433 C CA . MET A 1 185 ? 12.199 -6.803 -21.550 1.00 94.25 185 MET A CA 1
ATOM 1434 C C . MET A 1 185 ? 11.345 -8.018 -21.898 1.00 94.25 185 MET A C 1
ATOM 1436 O O . MET A 1 185 ? 10.380 -8.317 -21.197 1.00 94.25 185 MET A O 1
ATOM 1440 N N . MET A 1 186 ? 11.688 -8.718 -22.981 1.00 93.56 186 MET A N 1
ATOM 1441 C CA . MET A 1 186 ? 10.959 -9.917 -23.394 1.00 93.56 186 MET A CA 1
ATOM 1442 C C . MET A 1 186 ? 11.060 -11.037 -22.354 1.00 93.56 186 MET A C 1
ATOM 1444 O O . MET A 1 186 ? 10.059 -11.700 -22.098 1.00 93.56 186 MET A O 1
ATOM 1448 N N . ASP A 1 187 ? 12.236 -11.227 -21.753 1.00 94.75 187 ASP A N 1
ATOM 1449 C CA . ASP A 1 187 ? 12.446 -12.225 -20.703 1.00 94.75 187 ASP A CA 1
ATOM 1450 C C . ASP A 1 187 ? 11.735 -11.831 -19.401 1.00 94.75 187 ASP A C 1
ATOM 1452 O O . ASP A 1 187 ? 10.973 -12.628 -18.868 1.00 94.75 187 ASP A O 1
ATOM 1456 N N . ALA A 1 188 ? 11.862 -10.579 -18.948 1.00 93.44 188 ALA A N 1
ATOM 1457 C CA . ALA A 1 188 ? 11.193 -10.097 -17.737 1.00 93.44 188 ALA A CA 1
ATOM 1458 C C . ALA A 1 188 ? 9.658 -10.219 -17.817 1.00 93.44 188 ALA A C 1
ATOM 1460 O O . ALA A 1 188 ? 9.002 -10.626 -16.859 1.00 93.44 188 ALA A O 1
ATOM 1461 N N . ILE A 1 189 ? 9.068 -9.912 -18.977 1.00 90.81 189 ILE A N 1
ATOM 1462 C CA . ILE A 1 189 ? 7.627 -10.081 -19.220 1.00 90.81 189 ILE A CA 1
ATOM 1463 C C . ILE A 1 189 ? 7.229 -11.564 -19.231 1.00 90.81 189 ILE A C 1
ATOM 1465 O O . ILE A 1 189 ? 6.141 -11.907 -18.761 1.00 90.81 189 ILE A O 1
ATOM 1469 N N . ASP A 1 190 ? 8.071 -12.447 -19.772 1.00 91.06 190 ASP A N 1
ATOM 1470 C CA . ASP A 1 190 ? 7.809 -13.888 -19.763 1.00 91.06 190 ASP A CA 1
ATOM 1471 C C . ASP A 1 190 ? 7.892 -14.461 -18.343 1.00 91.06 190 ASP A C 1
ATOM 1473 O O . ASP A 1 190 ? 6.997 -15.198 -17.936 1.00 91.06 190 ASP A O 1
ATOM 1477 N N . GLN A 1 191 ? 8.882 -14.040 -17.551 1.00 90.06 191 GLN A N 1
ATOM 1478 C CA . GLN A 1 191 ? 9.016 -14.416 -16.142 1.00 90.06 191 GLN A CA 1
ATOM 1479 C C . GLN A 1 191 ? 7.823 -13.948 -15.297 1.00 90.06 191 GLN A C 1
ATOM 1481 O O . GLN A 1 191 ? 7.351 -14.690 -14.441 1.00 90.06 191 GLN A O 1
ATOM 1486 N N . LEU A 1 192 ? 7.268 -12.762 -15.564 1.00 82.94 192 LEU A N 1
ATOM 1487 C CA . LEU A 1 192 ? 6.034 -12.311 -14.908 1.00 82.94 192 LEU A CA 1
ATOM 1488 C C . LEU A 1 192 ? 4.796 -13.120 -15.331 1.00 82.94 192 LEU A C 1
ATOM 1490 O O . LEU A 1 192 ? 3.901 -13.337 -14.518 1.00 82.94 192 LEU A O 1
ATOM 1494 N N . ASN A 1 193 ? 4.718 -13.550 -16.593 1.00 79.19 193 ASN A N 1
ATOM 1495 C CA . ASN A 1 193 ? 3.576 -14.312 -17.111 1.00 79.19 193 ASN A CA 1
ATOM 1496 C C . ASN A 1 193 ? 3.594 -15.791 -16.711 1.00 79.19 193 ASN A C 1
ATOM 1498 O O . ASN A 1 193 ? 2.530 -16.379 -16.507 1.00 79.19 193 ASN A O 1
ATOM 1502 N N . ASN A 1 194 ? 4.783 -16.394 -16.708 1.00 75.00 194 ASN A N 1
ATOM 1503 C CA . ASN A 1 194 ? 4.978 -17.843 -16.733 1.00 75.00 194 ASN A CA 1
ATOM 1504 C C . ASN A 1 194 ? 6.053 -18.343 -15.750 1.00 75.00 194 ASN A C 1
ATOM 1506 O O . ASN A 1 194 ? 6.261 -19.554 -15.670 1.00 75.00 194 ASN A O 1
ATOM 1510 N N . GLY A 1 195 ? 6.764 -17.445 -15.067 1.00 72.88 195 GLY A N 1
ATOM 1511 C CA . GLY A 1 195 ? 7.847 -17.767 -14.138 1.00 72.88 195 GLY A CA 1
ATOM 1512 C C . GLY A 1 195 ? 7.490 -17.514 -12.674 1.00 72.88 195 GLY A C 1
ATOM 1513 O O . GLY A 1 195 ? 6.381 -17.096 -12.336 1.00 72.88 195 GLY A O 1
ATOM 1514 N N . ASP A 1 196 ? 8.471 -17.748 -11.800 1.00 81.25 196 ASP A N 1
ATOM 1515 C CA . ASP A 1 196 ? 8.302 -17.641 -10.345 1.00 81.25 196 ASP A CA 1
ATOM 1516 C C . ASP A 1 196 ? 8.545 -16.213 -9.813 1.00 81.25 196 ASP A C 1
ATOM 1518 O O . ASP A 1 196 ? 8.302 -15.929 -8.643 1.00 81.25 196 ASP A O 1
ATOM 1522 N N . THR A 1 197 ? 8.967 -15.275 -10.670 1.00 85.19 197 THR A N 1
ATOM 1523 C CA . THR A 1 197 ? 9.300 -13.891 -10.288 1.00 85.19 197 THR A CA 1
ATOM 1524 C C . THR A 1 197 ? 8.168 -13.179 -9.551 1.00 85.19 197 THR A C 1
ATOM 1526 O O . THR A 1 197 ? 8.426 -12.342 -8.687 1.00 85.19 197 THR A O 1
ATOM 1529 N N . ILE A 1 198 ? 6.905 -13.499 -9.851 1.00 81.38 198 ILE A N 1
ATOM 1530 C CA . ILE A 1 198 ? 5.780 -12.892 -9.135 1.00 81.38 198 ILE A CA 1
ATOM 1531 C C . ILE A 1 198 ? 5.741 -13.291 -7.656 1.00 81.38 198 ILE A C 1
ATOM 1533 O O . ILE A 1 198 ? 5.358 -12.469 -6.825 1.00 81.38 198 ILE A O 1
ATOM 1537 N N . PHE A 1 199 ? 6.176 -14.504 -7.314 1.00 81.62 199 PHE A N 1
ATOM 1538 C CA . PHE A 1 199 ? 6.268 -14.955 -5.929 1.00 81.62 199 PHE A CA 1
ATOM 1539 C C . PHE A 1 199 ? 7.375 -14.196 -5.196 1.00 81.62 199 PHE A C 1
ATOM 1541 O O . PHE A 1 199 ? 7.124 -13.682 -4.113 1.00 81.62 199 PHE A O 1
ATOM 1548 N N . ASP A 1 200 ? 8.537 -13.998 -5.827 1.00 87.75 200 ASP A N 1
ATOM 1549 C CA . ASP A 1 200 ? 9.635 -13.210 -5.247 1.00 87.75 200 ASP A CA 1
ATOM 1550 C C . ASP A 1 200 ? 9.235 -11.740 -5.016 1.00 87.75 200 ASP A C 1
ATOM 1552 O O . ASP A 1 200 ? 9.494 -11.168 -3.954 1.00 87.75 200 ASP A O 1
ATOM 1556 N N . ILE A 1 201 ? 8.557 -11.122 -5.993 1.00 82.38 201 ILE A N 1
ATOM 1557 C CA . ILE A 1 201 ? 7.999 -9.765 -5.866 1.00 82.38 201 ILE A CA 1
ATOM 1558 C C . ILE A 1 201 ? 7.011 -9.710 -4.699 1.00 82.38 201 ILE A C 1
ATOM 1560 O O . ILE A 1 201 ? 7.030 -8.766 -3.904 1.00 82.38 201 ILE A O 1
ATOM 1564 N N . PHE A 1 202 ? 6.138 -10.709 -4.596 1.00 79.12 202 PHE A N 1
ATOM 1565 C CA . PHE A 1 202 ? 5.097 -10.742 -3.584 1.00 79.12 202 PHE A CA 1
ATOM 1566 C C . PHE A 1 202 ? 5.653 -10.974 -2.174 1.00 79.12 202 PHE A C 1
ATOM 1568 O O . PHE A 1 202 ? 5.272 -10.260 -1.248 1.00 79.12 202 PHE A O 1
ATOM 1575 N N . ASP A 1 203 ? 6.599 -11.895 -2.010 1.00 82.00 203 ASP A N 1
ATOM 1576 C CA . ASP A 1 203 ? 7.270 -12.162 -0.737 1.00 82.00 203 ASP A CA 1
ATOM 1577 C C . ASP A 1 203 ? 7.990 -10.913 -0.219 1.00 82.00 203 ASP A C 1
ATOM 1579 O O . ASP A 1 203 ? 7.883 -10.565 0.960 1.00 82.00 203 ASP A O 1
ATOM 1583 N N . VAL A 1 204 ? 8.658 -10.174 -1.110 1.00 85.12 204 VAL A N 1
ATOM 1584 C CA . VAL A 1 204 ? 9.297 -8.904 -0.754 1.00 85.12 204 VAL A CA 1
ATOM 1585 C C . VAL A 1 204 ? 8.270 -7.826 -0.397 1.00 85.12 204 VAL A C 1
ATOM 1587 O O . VAL A 1 204 ? 8.476 -7.092 0.569 1.00 85.12 204 VAL A O 1
ATOM 1590 N N . LEU A 1 205 ? 7.143 -7.728 -1.111 1.00 78.50 205 LEU A N 1
ATOM 1591 C CA . LEU A 1 205 ? 6.054 -6.808 -0.746 1.00 78.50 205 LEU A CA 1
ATOM 1592 C C . LEU A 1 205 ? 5.484 -7.121 0.640 1.00 78.50 205 LEU A C 1
ATOM 1594 O O . LEU A 1 205 ? 5.243 -6.206 1.431 1.00 78.50 205 LEU A O 1
ATOM 1598 N N . VAL A 1 206 ? 5.278 -8.402 0.942 1.00 75.75 206 VAL A N 1
ATOM 1599 C CA . VAL A 1 206 ? 4.803 -8.860 2.247 1.00 75.75 206 VAL A CA 1
ATOM 1600 C C . VAL A 1 206 ? 5.811 -8.525 3.341 1.00 75.75 206 VAL A C 1
ATOM 1602 O O . VAL A 1 206 ? 5.396 -8.023 4.388 1.00 75.75 206 VAL A O 1
ATOM 1605 N N . ASP A 1 207 ? 7.105 -8.756 3.105 1.00 83.25 207 ASP A N 1
ATOM 1606 C CA . ASP A 1 207 ? 8.179 -8.394 4.035 1.00 83.25 207 ASP A CA 1
ATOM 1607 C C . ASP A 1 207 ? 8.183 -6.887 4.316 1.00 83.25 207 ASP A C 1
ATOM 1609 O O . ASP A 1 207 ? 8.156 -6.472 5.474 1.00 83.25 207 ASP A O 1
ATOM 1613 N N . ILE A 1 208 ? 8.105 -6.055 3.275 1.00 81.06 208 ILE A N 1
ATOM 1614 C CA . ILE A 1 208 ? 8.046 -4.595 3.419 1.00 81.06 208 ILE A CA 1
ATOM 1615 C C . ILE A 1 208 ? 6.820 -4.178 4.235 1.00 81.06 208 ILE A C 1
ATOM 1617 O O . ILE A 1 208 ? 6.940 -3.471 5.232 1.00 81.06 208 ILE A O 1
ATOM 1621 N N . VAL A 1 209 ? 5.619 -4.597 3.832 1.00 73.50 209 VAL A N 1
ATOM 1622 C CA . VAL A 1 209 ? 4.383 -4.146 4.488 1.00 73.50 209 VAL A CA 1
ATOM 1623 C C . VAL A 1 209 ? 4.308 -4.653 5.924 1.00 73.50 209 VAL A C 1
ATOM 1625 O O . VAL A 1 209 ? 3.926 -3.907 6.826 1.00 73.50 209 VAL A O 1
ATOM 1628 N N . SER A 1 210 ? 4.666 -5.913 6.152 1.00 71.94 210 SER A N 1
ATOM 1629 C CA . SER A 1 210 ? 4.450 -6.573 7.437 1.00 71.94 210 SER A CA 1
ATOM 1630 C C . SER A 1 210 ? 5.595 -6.351 8.411 1.00 71.94 210 SER A C 1
ATOM 1632 O O . SER A 1 210 ? 5.339 -6.077 9.585 1.00 71.94 210 SER A O 1
ATOM 1634 N N . ASN A 1 211 ? 6.839 -6.501 7.960 1.00 82.12 211 ASN A N 1
ATOM 1635 C CA . ASN A 1 211 ? 8.004 -6.427 8.830 1.00 82.12 211 ASN A CA 1
ATOM 1636 C C . ASN A 1 211 ? 8.507 -4.994 8.914 1.00 82.12 211 ASN A C 1
ATOM 1638 O O . ASN A 1 211 ? 8.472 -4.440 10.009 1.00 82.12 211 ASN A O 1
ATOM 1642 N N . ASP A 1 212 ? 8.859 -4.366 7.790 1.00 83.00 212 ASP A N 1
ATOM 1643 C CA . ASP A 1 212 ? 9.403 -3.003 7.824 1.00 83.00 212 ASP A CA 1
ATOM 1644 C C . ASP A 1 212 ? 8.339 -2.005 8.315 1.00 83.00 212 ASP A C 1
ATOM 1646 O O . ASP A 1 212 ? 8.485 -1.355 9.350 1.00 83.00 212 ASP A O 1
ATOM 1650 N N . LEU A 1 213 ? 7.209 -1.905 7.614 1.00 80.44 213 LEU A N 1
ATOM 1651 C CA . LEU A 1 213 ? 6.222 -0.863 7.888 1.00 80.44 213 LEU A CA 1
ATOM 1652 C C . LEU A 1 213 ? 5.379 -1.172 9.127 1.00 80.44 213 LEU A C 1
ATOM 1654 O O . LEU A 1 213 ? 5.338 -0.379 10.066 1.00 80.44 213 LEU A O 1
ATOM 1658 N N . LEU A 1 214 ? 4.669 -2.301 9.148 1.00 75.19 214 LEU A N 1
ATOM 1659 C CA . LEU A 1 214 ? 3.704 -2.568 10.210 1.00 75.19 214 LEU A CA 1
ATOM 1660 C C . LEU A 1 214 ? 4.390 -2.895 11.538 1.00 75.19 214 LEU A C 1
ATOM 1662 O O . LEU A 1 214 ? 4.064 -2.275 12.546 1.00 75.19 214 LEU A O 1
ATOM 1666 N N . GLN A 1 215 ? 5.306 -3.862 11.574 1.00 81.38 215 GLN A N 1
ATOM 1667 C CA . GLN A 1 215 ? 5.925 -4.286 12.829 1.00 81.38 215 GLN A CA 1
ATOM 1668 C C . GLN A 1 215 ? 7.015 -3.327 13.289 1.00 81.38 215 GLN A C 1
ATOM 1670 O O . GLN A 1 215 ? 6.906 -2.798 14.394 1.00 81.38 215 GLN A O 1
ATOM 1675 N N . ASP A 1 216 ? 8.046 -3.111 12.474 1.00 85.25 216 ASP A N 1
ATOM 1676 C CA . ASP A 1 216 ? 9.239 -2.382 12.896 1.00 85.25 216 ASP A CA 1
ATOM 1677 C C . ASP A 1 216 ? 9.028 -0.879 12.973 1.00 85.25 216 ASP A C 1
ATOM 1679 O O . ASP A 1 216 ? 9.682 -0.242 13.799 1.00 85.25 216 ASP A O 1
ATOM 1683 N N . LYS A 1 217 ? 8.123 -0.322 12.161 1.00 85.38 217 LYS A N 1
ATOM 1684 C CA . LYS A 1 217 ? 7.863 1.116 12.154 1.00 85.38 217 LYS A CA 1
ATOM 1685 C C . LYS A 1 217 ? 6.596 1.505 12.904 1.00 85.38 217 LYS A C 1
ATOM 1687 O O . LYS A 1 217 ? 6.675 2.341 13.790 1.00 85.38 217 LYS A O 1
ATOM 1692 N N . ILE A 1 218 ? 5.432 0.927 12.602 1.00 84.50 218 ILE A N 1
ATOM 1693 C CA . ILE A 1 218 ? 4.153 1.368 13.193 1.00 84.50 218 ILE A CA 1
ATOM 1694 C C . ILE A 1 218 ? 3.946 0.795 14.597 1.00 84.50 218 ILE A C 1
ATOM 1696 O O . ILE A 1 218 ? 3.825 1.533 15.569 1.00 84.50 218 ILE A O 1
ATOM 1700 N N . LEU A 1 219 ? 3.876 -0.528 14.729 1.00 84.69 219 LEU A N 1
ATOM 1701 C CA . LEU A 1 219 ? 3.471 -1.172 15.980 1.00 84.69 219 LEU A CA 1
ATOM 1702 C C . LEU A 1 219 ? 4.540 -1.086 17.069 1.00 84.69 219 LEU A C 1
ATOM 1704 O O . LEU A 1 219 ? 4.208 -1.205 18.247 1.00 84.69 219 LEU A O 1
ATOM 1708 N N . LYS A 1 220 ? 5.805 -0.933 16.682 1.00 90.12 220 LYS A N 1
ATOM 1709 C CA . LYS A 1 220 ? 6.940 -0.826 17.597 1.00 90.12 220 LYS A CA 1
ATOM 1710 C C . LYS A 1 220 ? 7.206 0.603 18.058 1.00 90.12 220 LYS A C 1
ATOM 1712 O O . LYS A 1 220 ? 7.519 0.774 19.230 1.00 90.12 220 LYS A O 1
ATOM 1717 N N . ASP A 1 221 ? 7.066 1.599 17.179 1.00 90.94 221 ASP A N 1
ATOM 1718 C CA . ASP A 1 221 ? 7.314 3.000 17.553 1.00 90.94 221 ASP A CA 1
ATOM 1719 C C . ASP A 1 221 ? 6.116 3.619 18.295 1.00 90.94 221 ASP A C 1
ATOM 1721 O O . ASP A 1 221 ? 6.282 4.604 19.012 1.00 90.94 221 ASP A O 1
ATOM 1725 N N . LEU A 1 222 ? 4.908 3.064 18.128 1.00 91.31 222 LEU A N 1
ATOM 1726 C CA . LEU A 1 222 ? 3.704 3.543 18.804 1.00 91.31 222 LEU A CA 1
ATOM 1727 C C . LEU A 1 222 ? 3.433 2.758 20.093 1.00 91.31 222 LEU A C 1
ATOM 1729 O O . LEU A 1 222 ? 3.401 1.525 20.105 1.00 91.31 222 LEU A O 1
ATOM 1733 N N . ASP A 1 223 ? 3.140 3.490 21.160 1.00 91.56 223 ASP A N 1
ATOM 1734 C CA . ASP A 1 223 ? 2.801 3.005 22.490 1.00 91.56 223 ASP A CA 1
ATOM 1735 C C . ASP A 1 223 ? 1.289 3.031 22.737 1.00 91.56 223 ASP A C 1
ATOM 1737 O O . ASP A 1 223 ? 0.593 4.026 22.503 1.00 91.56 223 ASP A O 1
ATOM 1741 N N . LEU A 1 224 ? 0.761 1.944 23.305 1.00 86.12 224 LEU A N 1
ATOM 1742 C CA . LEU A 1 224 ? -0.594 1.940 23.837 1.00 86.12 224 LEU A CA 1
ATOM 1743 C C . LEU A 1 224 ? -0.605 2.655 25.195 1.00 86.12 224 LEU A C 1
ATOM 1745 O O . LEU A 1 224 ? -0.226 2.085 26.218 1.00 86.12 224 LEU A O 1
ATOM 1749 N N . ASN A 1 225 ? -1.132 3.877 25.228 1.00 85.50 225 ASN A N 1
ATOM 1750 C CA . ASN A 1 225 ? -1.314 4.636 26.461 1.00 85.50 225 ASN A CA 1
ATOM 1751 C C . ASN A 1 225 ? -2.791 4.675 26.881 1.00 85.50 225 ASN A C 1
ATOM 1753 O O . ASN A 1 225 ? -3.508 5.643 26.631 1.00 85.50 225 ASN A O 1
ATOM 1757 N N . LEU A 1 226 ? -3.273 3.641 27.584 1.00 78.81 226 LEU A N 1
ATOM 1758 C CA . LEU A 1 226 ? -4.654 3.653 28.098 1.00 78.81 226 LEU A CA 1
ATOM 1759 C C . LEU A 1 226 ? -4.903 4.769 29.128 1.00 78.81 226 LEU A C 1
ATOM 1761 O O . LEU A 1 226 ? -6.054 5.115 29.384 1.00 78.81 226 LEU A O 1
ATOM 1765 N N . GLY A 1 227 ? -3.849 5.349 29.712 1.00 77.50 227 GLY A N 1
ATOM 1766 C CA . GLY A 1 227 ? -3.971 6.506 30.595 1.00 77.50 227 GLY A CA 1
ATOM 1767 C C . GLY A 1 227 ? -4.468 7.761 29.877 1.00 77.50 227 GLY A C 1
ATOM 1768 O O . GLY A 1 227 ? -5.164 8.565 30.495 1.00 77.50 227 GLY A O 1
ATOM 1769 N N . ALA A 1 228 ? -4.208 7.885 28.570 1.00 83.75 228 ALA A N 1
ATOM 1770 C CA . ALA A 1 228 ? -4.662 9.004 27.745 1.00 83.75 228 ALA A CA 1
ATOM 1771 C C . ALA A 1 228 ? -6.194 9.082 27.603 1.00 83.75 228 ALA A C 1
ATOM 1773 O O . ALA A 1 228 ? -6.730 10.147 27.303 1.00 83.75 228 ALA A O 1
ATOM 1774 N N . PHE A 1 229 ? -6.923 7.999 27.915 1.00 77.75 229 PHE A N 1
ATOM 1775 C CA . PHE A 1 229 ? -8.386 8.042 28.042 1.00 77.75 229 PHE A CA 1
ATOM 1776 C C . PHE A 1 229 ? -8.870 8.951 29.179 1.00 77.75 229 PHE A C 1
ATOM 1778 O O . PHE A 1 229 ? -10.024 9.374 29.177 1.00 77.75 229 PHE A O 1
ATOM 1785 N N . PHE A 1 230 ? -8.020 9.253 30.162 1.00 79.44 230 PHE A N 1
ATOM 1786 C CA . PHE A 1 230 ? -8.357 10.098 31.305 1.00 79.44 230 PHE A CA 1
ATOM 1787 C C . PHE A 1 230 ? -7.364 11.264 31.403 1.00 79.44 230 PHE A C 1
ATOM 1789 O O . PHE A 1 230 ? -6.513 11.275 32.297 1.00 79.44 230 PHE A O 1
ATOM 1796 N N . PRO A 1 231 ? -7.448 12.238 30.477 1.00 69.50 231 PRO A N 1
ATOM 1797 C CA . PRO A 1 231 ? -6.461 13.306 30.354 1.00 69.50 231 PRO A CA 1
ATOM 1798 C C . PRO A 1 231 ? -6.438 14.235 31.576 1.00 69.50 231 PRO A C 1
ATOM 1800 O O . PRO A 1 231 ? -7.362 14.244 32.402 1.00 69.50 231 PRO A O 1
ATOM 1803 N N . GLU A 1 232 ? -5.381 15.045 31.680 1.00 74.56 232 GLU A N 1
ATOM 1804 C CA . GLU A 1 232 ? -5.207 16.003 32.776 1.00 74.56 232 GLU A CA 1
ATOM 1805 C C . GLU A 1 232 ? -6.391 16.976 32.890 1.00 74.56 232 GLU A C 1
ATOM 1807 O O . GLU A 1 232 ? -6.985 17.418 31.903 1.00 74.56 232 GLU A O 1
ATOM 1812 N N . GLY A 1 233 ? -6.784 17.280 34.129 1.00 70.81 233 GLY A N 1
ATOM 1813 C CA . GLY A 1 233 ? -7.954 18.117 34.402 1.00 70.81 233 GLY A CA 1
ATOM 1814 C C . GLY A 1 233 ? -9.302 17.401 34.242 1.00 70.81 233 GLY A C 1
ATOM 1815 O O . GLY A 1 233 ? -10.351 18.052 34.279 1.00 70.81 233 GLY A O 1
ATOM 1816 N N . THR A 1 234 ? -9.315 16.073 34.080 1.00 69.19 234 THR A N 1
ATOM 1817 C CA . THR A 1 234 ? -10.522 15.248 34.257 1.00 69.19 234 THR A CA 1
ATOM 1818 C C . THR A 1 234 ? -10.634 14.720 35.688 1.00 69.19 234 THR A C 1
ATOM 1820 O O . THR A 1 234 ? -9.646 14.567 36.403 1.00 69.19 234 THR A O 1
ATOM 1823 N N . THR A 1 235 ? -11.853 14.386 36.121 1.00 69.75 235 THR A N 1
ATOM 1824 C CA . THR A 1 235 ? -12.100 13.777 37.443 1.00 69.75 235 THR A CA 1
ATOM 1825 C C . THR A 1 235 ? -11.445 12.401 37.609 1.00 69.75 235 THR A C 1
ATOM 1827 O O . THR A 1 235 ? -11.304 11.929 38.736 1.00 69.75 235 THR A O 1
ATOM 1830 N N . LEU A 1 236 ? -11.025 11.770 36.507 1.00 71.12 236 LEU A N 1
ATOM 1831 C CA . LEU A 1 236 ? -10.407 10.446 36.465 1.00 71.12 236 LEU A CA 1
ATOM 1832 C C . LEU A 1 236 ? -8.910 10.480 36.124 1.00 71.12 236 LEU A C 1
ATOM 1834 O O . LEU A 1 236 ? -8.318 9.421 35.949 1.00 71.12 236 LEU A O 1
ATOM 1838 N N . GLU A 1 237 ? -8.262 11.648 36.105 1.00 75.69 237 GLU A N 1
ATOM 1839 C CA . GLU A 1 237 ? -6.821 11.776 35.819 1.00 75.69 237 GLU A CA 1
ATOM 1840 C C . GLU A 1 237 ? -5.960 10.833 36.685 1.00 75.69 237 GLU A C 1
ATOM 1842 O O . GLU A 1 237 ? -5.029 10.185 36.206 1.00 75.69 237 GLU A O 1
ATOM 1847 N N . CYS A 1 238 ? -6.299 10.692 37.972 1.00 70.06 238 CYS A N 1
ATOM 1848 C CA . CYS A 1 238 ? -5.607 9.770 38.876 1.00 70.06 238 CYS A CA 1
ATOM 1849 C C . CYS A 1 238 ? -5.752 8.299 38.437 1.00 70.06 238 CYS A C 1
ATOM 1851 O O . CYS A 1 238 ? -4.793 7.536 38.541 1.00 70.06 238 CYS A O 1
ATOM 1853 N N . VAL A 1 239 ? -6.913 7.914 37.894 1.00 70.75 239 VAL A N 1
ATOM 1854 C CA . VAL A 1 239 ? -7.140 6.583 37.306 1.00 70.75 239 VAL A CA 1
ATOM 1855 C C . VAL A 1 239 ? -6.289 6.405 36.049 1.00 70.75 239 VAL A C 1
ATOM 1857 O O . VAL A 1 239 ? -5.662 5.358 35.904 1.00 70.75 239 VAL A O 1
ATOM 1860 N N . GLY A 1 240 ? -6.189 7.434 35.200 1.00 74.44 240 GLY A N 1
ATOM 1861 C CA . GLY A 1 240 ? -5.298 7.445 34.035 1.00 74.44 240 GLY A CA 1
ATOM 1862 C C . GLY A 1 240 ? -3.842 7.167 34.409 1.00 74.44 240 GLY A C 1
ATOM 1863 O O . GLY A 1 240 ? -3.243 6.225 33.895 1.00 74.44 240 GLY A O 1
ATOM 1864 N N . LYS A 1 241 ? -3.301 7.891 35.398 1.00 78.19 241 LYS A N 1
ATOM 1865 C CA . LYS A 1 241 ? -1.924 7.685 35.895 1.00 78.19 241 LYS A CA 1
ATOM 1866 C C . LYS A 1 241 ? -1.696 6.271 36.441 1.00 78.19 241 LYS A C 1
ATOM 1868 O O . LYS A 1 241 ? -0.653 5.670 36.187 1.00 78.19 241 LYS A O 1
ATOM 1873 N N . ILE A 1 242 ? -2.667 5.719 37.174 1.00 72.88 242 ILE A N 1
ATOM 1874 C CA . ILE A 1 242 ? -2.595 4.342 37.691 1.00 72.88 242 ILE A CA 1
ATOM 1875 C C . ILE A 1 242 ? -2.604 3.325 36.544 1.00 72.88 242 ILE A C 1
ATOM 1877 O O . ILE A 1 242 ? -1.841 2.358 36.587 1.00 72.88 242 ILE A O 1
ATOM 1881 N N . LEU A 1 243 ? -3.435 3.532 35.519 1.00 75.12 243 LEU A N 1
ATOM 1882 C CA . LEU A 1 243 ? -3.498 2.661 34.345 1.00 75.12 243 LEU A CA 1
ATOM 1883 C C . LEU A 1 243 ? -2.176 2.655 33.579 1.00 75.12 243 LEU A C 1
ATOM 1885 O O . LEU A 1 243 ? -1.673 1.571 33.297 1.00 75.12 243 LEU A O 1
ATOM 1889 N N . THR A 1 244 ? -1.565 3.818 33.337 1.00 80.81 244 THR A N 1
ATOM 1890 C CA . THR A 1 244 ? -0.248 3.912 32.685 1.00 80.81 244 THR A CA 1
ATOM 1891 C C . THR A 1 244 ? 0.814 3.111 33.446 1.00 80.81 244 THR A C 1
ATOM 1893 O O . THR A 1 244 ? 1.490 2.266 32.861 1.00 80.81 244 THR A O 1
ATOM 1896 N N . VAL A 1 245 ? 0.913 3.282 34.771 1.00 78.12 245 VAL A N 1
ATOM 1897 C CA . VAL A 1 245 ? 1.863 2.512 35.600 1.00 78.12 245 VAL A CA 1
ATOM 1898 C C . VAL A 1 245 ? 1.551 1.013 35.566 1.00 78.12 245 VAL A C 1
ATOM 1900 O O . VAL A 1 245 ? 2.458 0.189 35.469 1.00 78.12 245 VAL A O 1
ATOM 1903 N N . THR A 1 246 ? 0.270 0.641 35.620 1.00 75.31 246 THR A N 1
ATOM 1904 C CA . THR A 1 246 ? -0.159 -0.764 35.571 1.00 75.31 246 THR A CA 1
ATOM 1905 C C . THR A 1 246 ? 0.233 -1.412 34.246 1.00 75.31 246 THR A C 1
ATOM 1907 O O . THR A 1 246 ? 0.748 -2.529 34.244 1.00 75.31 246 THR A O 1
ATOM 1910 N N . MET A 1 247 ? 0.046 -0.709 33.128 1.00 80.00 247 MET A N 1
ATOM 1911 C CA . MET A 1 247 ? 0.474 -1.173 31.812 1.00 80.00 247 MET A CA 1
ATOM 1912 C C . MET A 1 247 ? 1.984 -1.367 31.741 1.00 80.00 247 MET A C 1
ATOM 1914 O O . MET A 1 247 ? 2.429 -2.439 31.341 1.00 80.00 247 MET A O 1
ATOM 1918 N N . MET A 1 248 ? 2.771 -0.395 32.209 1.00 82.50 248 MET A N 1
ATOM 1919 C CA . MET A 1 248 ? 4.229 -0.534 32.264 1.00 82.50 248 MET A CA 1
ATOM 1920 C C . MET A 1 248 ? 4.645 -1.774 33.064 1.00 82.50 248 MET A C 1
ATOM 1922 O O . MET A 1 248 ? 5.511 -2.526 32.630 1.00 82.50 248 MET A O 1
ATOM 1926 N N . VAL A 1 249 ? 4.005 -2.056 34.202 1.00 76.75 249 VAL A N 1
ATOM 1927 C CA . VAL A 1 249 ? 4.306 -3.262 34.991 1.00 76.75 249 VAL A CA 1
ATOM 1928 C C . VAL A 1 249 ? 3.919 -4.544 34.244 1.00 76.75 249 VAL A C 1
ATOM 1930 O O . VAL A 1 249 ? 4.730 -5.466 34.162 1.00 76.75 249 VAL A O 1
ATOM 1933 N N . LEU A 1 250 ? 2.705 -4.617 33.686 1.00 80.12 250 LEU A N 1
ATOM 1934 C CA . LEU A 1 250 ? 2.209 -5.800 32.966 1.00 80.12 250 LEU A CA 1
ATOM 1935 C C . LEU A 1 250 ? 3.050 -6.120 31.724 1.00 80.12 250 LEU A C 1
ATOM 1937 O O . LEU A 1 250 ? 3.341 -7.285 31.435 1.00 80.12 250 LEU A O 1
ATOM 1941 N N . PHE A 1 251 ? 3.470 -5.085 31.003 1.00 85.88 251 PHE A N 1
ATOM 1942 C CA . PHE A 1 251 ? 4.192 -5.225 29.746 1.00 85.88 251 PHE A CA 1
ATOM 1943 C C . PHE A 1 251 ? 5.716 -5.094 29.887 1.00 85.88 251 PHE A C 1
ATOM 1945 O O . PHE A 1 251 ? 6.430 -5.247 28.901 1.00 85.88 251 PHE A O 1
ATOM 1952 N N . LEU A 1 252 ? 6.228 -5.028 31.124 1.00 85.31 252 LEU A N 1
ATOM 1953 C CA . LEU A 1 252 ? 7.660 -4.976 31.468 1.00 85.31 252 LEU A CA 1
ATOM 1954 C C . LEU A 1 252 ? 8.381 -3.726 30.939 1.00 85.31 252 LEU A C 1
ATOM 1956 O O . LEU A 1 252 ? 9.545 -3.785 30.558 1.00 85.31 252 LEU A O 1
ATOM 1960 N N . GLY A 1 253 ? 7.684 -2.595 30.944 1.00 84.25 253 GLY A N 1
ATOM 1961 C CA . GLY A 1 253 ? 8.201 -1.289 30.543 1.00 84.25 253 GLY A CA 1
ATOM 1962 C C . GLY A 1 253 ? 8.103 -0.995 29.048 1.00 84.25 253 GLY A C 1
ATOM 1963 O O . GLY A 1 253 ? 8.333 0.142 28.669 1.00 84.25 253 GLY A O 1
ATOM 1964 N N . ASP A 1 254 ? 7.731 -1.976 28.227 1.00 89.56 254 ASP A N 1
ATOM 1965 C CA . ASP A 1 254 ? 7.503 -1.813 26.790 1.00 89.56 254 ASP A CA 1
ATOM 1966 C C . ASP A 1 254 ? 5.996 -1.841 26.524 1.00 89.56 254 ASP A C 1
ATOM 1968 O O . ASP A 1 254 ? 5.366 -2.892 26.606 1.00 89.56 254 ASP A O 1
ATOM 1972 N N . THR A 1 255 ? 5.393 -0.687 26.266 1.00 89.44 255 THR A N 1
ATOM 1973 C CA . THR A 1 255 ? 3.954 -0.568 25.991 1.00 89.44 255 THR A CA 1
ATOM 1974 C C . THR A 1 255 ? 3.641 -0.476 24.504 1.00 89.44 255 THR A C 1
ATOM 1976 O O . THR A 1 255 ? 2.495 -0.173 24.159 1.00 89.44 255 THR A O 1
ATOM 1979 N N . SER A 1 256 ? 4.608 -0.799 23.638 1.00 92.19 256 SER A N 1
ATOM 1980 C CA . SER A 1 256 ? 4.415 -0.758 22.194 1.00 92.19 256 SER A CA 1
ATOM 1981 C C . SER A 1 256 ? 3.227 -1.623 21.785 1.00 92.19 256 SER A C 1
ATOM 1983 O O . SER A 1 256 ? 2.984 -2.697 22.360 1.00 92.19 256 SER A O 1
ATOM 1985 N N . TYR A 1 257 ? 2.471 -1.187 20.776 1.00 86.31 257 TYR A N 1
ATOM 1986 C CA . TYR A 1 257 ? 1.355 -1.978 20.254 1.00 86.31 257 TYR A CA 1
ATOM 1987 C C . TYR A 1 257 ? 1.806 -3.387 19.844 1.00 86.31 257 TYR A C 1
ATOM 1989 O O . TYR A 1 257 ? 1.042 -4.341 20.015 1.00 86.31 257 TYR A O 1
ATOM 1997 N N . LEU A 1 258 ? 3.048 -3.544 19.374 1.00 88.62 258 LEU A N 1
ATOM 1998 C CA . LEU A 1 258 ? 3.653 -4.829 19.038 1.00 88.62 258 LEU A CA 1
ATOM 1999 C C . LEU A 1 258 ? 3.781 -5.737 20.268 1.00 88.62 258 LEU A C 1
ATOM 2001 O O . LEU A 1 258 ? 3.273 -6.863 20.259 1.00 88.62 258 LEU A O 1
ATOM 2005 N N . ASN A 1 259 ? 4.427 -5.261 21.338 1.00 90.00 259 ASN A N 1
ATOM 2006 C CA . ASN A 1 259 ? 4.626 -6.054 22.551 1.00 90.00 259 ASN A CA 1
ATOM 2007 C C . ASN A 1 259 ? 3.292 -6.365 23.240 1.00 90.00 259 ASN A C 1
ATOM 2009 O O . ASN A 1 259 ? 3.041 -7.508 23.632 1.00 90.00 259 ASN A O 1
ATOM 2013 N N . VAL A 1 260 ? 2.401 -5.374 23.331 1.00 87.38 260 VAL A N 1
ATOM 2014 C CA . VAL A 1 260 ? 1.063 -5.550 23.906 1.00 87.38 260 VAL A CA 1
ATOM 2015 C C . VAL A 1 260 ? 0.282 -6.620 23.144 1.00 87.38 260 VAL A C 1
ATOM 2017 O O . VAL A 1 260 ? -0.208 -7.574 23.756 1.00 87.38 260 VAL A O 1
ATOM 2020 N N . SER A 1 261 ? 0.206 -6.507 21.815 1.00 82.62 261 SER A N 1
ATOM 2021 C CA . SER A 1 261 ? -0.548 -7.445 20.977 1.00 82.62 261 SER A CA 1
ATOM 2022 C C . SER A 1 261 ? 0.018 -8.859 21.063 1.00 82.62 261 SER A C 1
ATOM 2024 O O . SER A 1 261 ? -0.736 -9.809 21.272 1.00 82.62 261 SER A O 1
ATOM 2026 N N . ASN A 1 262 ? 1.343 -9.013 20.985 1.00 86.19 262 ASN A N 1
ATOM 2027 C CA . ASN A 1 262 ? 1.985 -10.323 21.068 1.00 86.19 262 ASN A CA 1
ATOM 2028 C C . ASN A 1 262 ? 1.760 -10.995 22.430 1.00 86.19 262 ASN A C 1
ATOM 2030 O O . ASN A 1 262 ? 1.425 -12.177 22.472 1.00 86.19 262 ASN A O 1
ATOM 2034 N N . LYS A 1 263 ? 1.847 -10.262 23.549 1.00 85.06 263 LYS A N 1
ATOM 2035 C CA . LYS A 1 263 ? 1.563 -10.844 24.874 1.00 85.06 263 LYS A CA 1
ATOM 2036 C C . LYS A 1 263 ? 0.095 -11.229 25.053 1.00 85.06 263 LYS A C 1
ATOM 2038 O O . LYS A 1 263 ? -0.189 -12.250 25.682 1.00 85.06 263 LYS A O 1
ATOM 2043 N N . ILE A 1 264 ? -0.836 -10.440 24.509 1.00 82.69 264 ILE A N 1
ATOM 2044 C CA . ILE A 1 264 ? -2.268 -10.776 24.528 1.00 82.69 264 ILE A CA 1
ATOM 2045 C C . ILE A 1 264 ? -2.523 -12.049 23.715 1.00 82.69 264 ILE A C 1
ATOM 2047 O O . ILE A 1 264 ? -3.203 -12.951 24.207 1.00 82.69 264 ILE A O 1
ATOM 2051 N N . LEU A 1 265 ? -1.952 -12.154 22.513 1.00 81.94 265 LEU A N 1
ATOM 2052 C CA . LEU A 1 265 ? -2.080 -13.340 21.662 1.00 81.94 265 LEU A CA 1
ATOM 2053 C C . LEU A 1 265 ? -1.452 -14.575 22.310 1.00 81.94 265 LEU A C 1
ATOM 2055 O O . LEU A 1 265 ? -2.082 -15.628 22.351 1.00 81.94 265 LEU A O 1
ATOM 2059 N N . GLU A 1 266 ? -0.265 -14.450 22.902 1.00 85.75 266 GLU A N 1
ATOM 2060 C CA . GLU A 1 266 ? 0.378 -15.547 23.627 1.00 85.75 266 GLU A CA 1
ATOM 2061 C C . GLU A 1 266 ? -0.496 -16.044 24.792 1.00 85.75 266 GLU A C 1
ATOM 2063 O O . GLU A 1 266 ? -0.655 -17.252 24.993 1.00 85.75 266 GLU A O 1
ATOM 2068 N N . ALA A 1 267 ? -1.099 -15.128 25.557 1.00 80.56 267 ALA A N 1
ATOM 2069 C CA . ALA A 1 267 ? -2.010 -15.477 26.641 1.00 80.56 267 ALA A CA 1
ATOM 2070 C C . ALA A 1 267 ? -3.293 -16.148 26.122 1.00 80.56 267 ALA A C 1
ATOM 2072 O O . ALA A 1 267 ? -3.692 -17.190 26.645 1.00 80.56 267 ALA A O 1
ATOM 2073 N N . ALA A 1 268 ? -3.916 -15.595 25.080 1.00 72.31 268 ALA A N 1
ATOM 2074 C CA . ALA A 1 268 ? -5.117 -16.153 24.465 1.00 72.31 268 ALA A CA 1
ATOM 2075 C C . ALA A 1 268 ? -4.859 -17.548 23.866 1.00 72.31 268 ALA A C 1
ATOM 2077 O O . ALA A 1 268 ? -5.687 -18.447 24.024 1.00 72.31 268 ALA A O 1
ATOM 2078 N N . ASN A 1 269 ? -3.685 -17.766 23.267 1.00 85.50 269 ASN A N 1
ATOM 2079 C CA . ASN A 1 269 ? -3.260 -19.069 22.767 1.00 85.50 269 ASN A CA 1
ATOM 2080 C C . ASN A 1 269 ? -3.050 -20.090 23.889 1.00 85.50 269 ASN A C 1
ATOM 2082 O O . ASN A 1 269 ? -3.561 -21.204 23.807 1.00 85.50 269 ASN A O 1
ATOM 2086 N N . LYS A 1 270 ? -2.380 -19.708 24.986 1.00 85.00 270 LYS A N 1
ATOM 2087 C CA . LYS A 1 270 ? -2.237 -20.572 26.176 1.00 85.00 270 LYS A CA 1
ATOM 2088 C C . LYS A 1 270 ? -3.584 -20.978 26.777 1.00 85.00 270 LYS A C 1
ATOM 2090 O O . LYS A 1 270 ? -3.689 -22.054 27.361 1.00 85.00 270 LYS A O 1
ATOM 2095 N N . LEU A 1 271 ? -4.597 -20.124 26.644 1.00 80.69 271 LEU A N 1
ATOM 2096 C CA . LEU A 1 271 ? -5.966 -20.381 27.091 1.00 80.69 271 LEU A CA 1
ATOM 2097 C C . LEU A 1 271 ? -6.814 -21.150 26.061 1.00 80.69 271 LEU A C 1
ATOM 2099 O O . LEU A 1 271 ? -7.970 -21.451 26.350 1.00 80.69 271 LEU A O 1
ATOM 2103 N N . GLY A 1 272 ? -6.266 -21.474 24.885 1.00 74.75 272 GLY A N 1
ATOM 2104 C CA . GLY A 1 272 ? -6.976 -22.171 23.809 1.00 74.75 272 GLY A CA 1
ATOM 2105 C C . GLY A 1 272 ? -8.080 -21.338 23.149 1.00 74.75 272 GLY A C 1
ATOM 2106 O O . GLY A 1 272 ? -9.020 -21.904 22.601 1.00 74.75 272 GLY A O 1
ATOM 2107 N N . VAL A 1 273 ? -8.008 -20.005 23.247 1.00 73.19 273 VAL A N 1
ATOM 2108 C CA . VAL A 1 273 ? -8.992 -19.076 22.662 1.00 73.19 273 VAL A CA 1
ATOM 2109 C C . VAL A 1 273 ? -8.672 -18.779 21.195 1.00 73.19 273 VAL A C 1
ATOM 2111 O O . VAL A 1 273 ? -9.585 -18.566 20.403 1.00 73.19 273 VAL A O 1
ATOM 2114 N N . VAL A 1 274 ? -7.385 -18.762 20.838 1.00 73.12 274 VAL A N 1
ATOM 2115 C CA . VAL A 1 274 ? -6.893 -18.522 19.473 1.00 73.12 274 VAL A CA 1
ATOM 2116 C C . VAL A 1 274 ? -5.735 -19.462 19.154 1.00 73.12 274 VAL A C 1
ATOM 2118 O O . VAL A 1 274 ? -4.941 -19.793 20.035 1.00 73.12 274 VAL A O 1
ATOM 2121 N N . ASP A 1 275 ? -5.587 -19.852 17.892 1.00 77.06 275 ASP A N 1
ATOM 2122 C CA . ASP A 1 275 ? -4.517 -20.766 17.464 1.00 77.06 275 ASP A CA 1
ATOM 2123 C C . ASP A 1 275 ? -3.174 -20.056 17.210 1.00 77.06 275 ASP A C 1
ATOM 2125 O O . ASP A 1 275 ? -2.121 -20.694 17.150 1.00 77.06 275 ASP A O 1
ATOM 2129 N N . PHE A 1 276 ? -3.186 -18.723 17.139 1.00 74.31 276 PHE A N 1
ATOM 2130 C CA . PHE A 1 276 ? -2.029 -17.902 16.783 1.00 74.31 276 PHE A CA 1
ATOM 2131 C C . PHE A 1 276 ? -1.324 -17.318 18.010 1.00 74.31 276 PHE A C 1
ATOM 2133 O O . PHE A 1 276 ? -1.966 -16.881 18.964 1.00 74.31 276 PHE A O 1
ATOM 2140 N N . LYS A 1 277 ? 0.012 -17.271 17.969 1.00 73.62 277 LYS A N 1
ATOM 2141 C CA . LYS A 1 277 ? 0.861 -16.743 19.058 1.00 73.62 277 LYS A CA 1
ATOM 2142 C C . LYS A 1 277 ? 1.391 -15.331 18.808 1.00 73.62 277 LYS A C 1
ATOM 2144 O O . LYS A 1 277 ? 1.938 -14.728 19.724 1.00 73.62 277 LYS A O 1
ATOM 2149 N N . SER A 1 278 ? 1.262 -14.829 17.585 1.00 78.12 278 SER A N 1
ATOM 2150 C CA . SER A 1 278 ? 1.767 -13.525 17.159 1.00 78.12 278 SER A CA 1
ATOM 2151 C C . SER A 1 278 ? 0.911 -12.971 16.025 1.00 78.12 278 SER A C 1
ATOM 2153 O O . SER A 1 278 ? 0.183 -13.721 15.368 1.00 78.12 278 SER A O 1
ATOM 2155 N N . LEU A 1 279 ? 1.021 -11.663 15.782 1.00 70.06 279 LEU A N 1
ATOM 2156 C CA . LEU A 1 279 ? 0.381 -11.014 14.633 1.00 70.06 279 LEU A CA 1
ATOM 2157 C C . LEU A 1 279 ? 0.861 -11.610 13.303 1.00 70.06 279 LEU A C 1
ATOM 2159 O O . LEU A 1 279 ? 0.067 -11.762 12.381 1.00 70.06 279 LEU A O 1
ATOM 2163 N N . TRP A 1 280 ? 2.126 -12.029 13.231 1.00 71.50 280 TRP A N 1
ATOM 2164 C CA . TRP A 1 280 ? 2.681 -12.680 12.046 1.00 71.50 280 TRP A CA 1
ATOM 2165 C C . TRP A 1 280 ? 2.039 -14.038 11.757 1.00 71.50 280 TRP A C 1
ATOM 2167 O O . TRP A 1 280 ? 1.651 -14.297 10.627 1.00 71.50 280 TRP A O 1
ATOM 2177 N N . GLY A 1 281 ? 1.809 -14.863 12.785 1.00 66.81 281 GLY A N 1
AT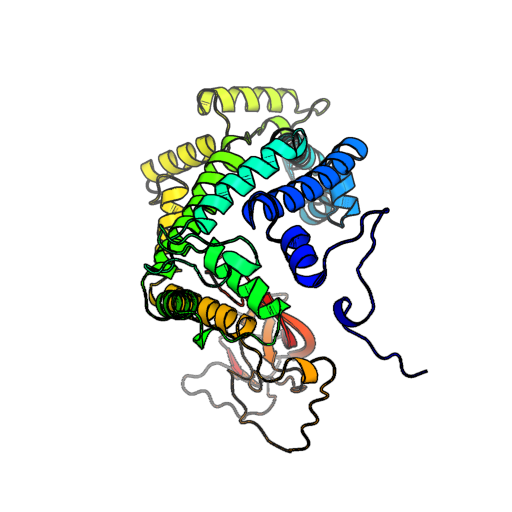OM 2178 C CA . GLY A 1 281 ? 1.102 -16.132 12.591 1.00 66.81 281 GLY A CA 1
ATOM 2179 C C . GLY A 1 281 ? -0.333 -15.946 12.082 1.00 66.81 281 GLY A C 1
ATOM 2180 O O . GLY A 1 281 ? -0.860 -16.826 11.410 1.00 66.81 281 GLY A O 1
ATOM 2181 N N . ILE A 1 282 ? -0.958 -14.799 12.378 1.00 66.38 282 ILE A N 1
ATOM 2182 C CA . ILE A 1 282 ? -2.254 -14.41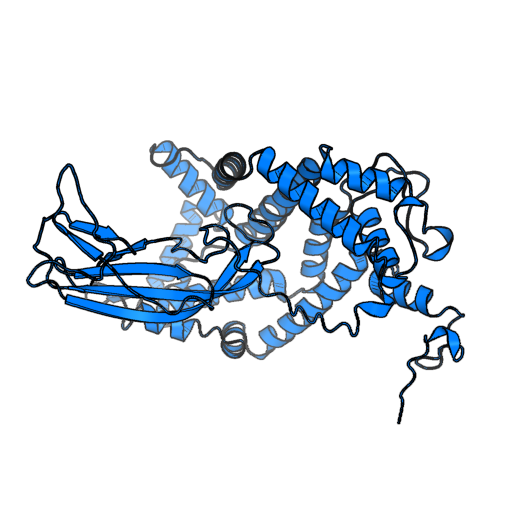8 11.802 1.00 66.38 282 ILE A CA 1
ATOM 2183 C C . ILE A 1 282 ? -2.067 -14.027 10.332 1.00 66.38 282 ILE A C 1
ATOM 2185 O O . ILE A 1 282 ? -2.766 -14.558 9.474 1.00 66.38 282 ILE A O 1
ATOM 2189 N N . ALA A 1 283 ? -1.126 -13.126 10.035 1.00 64.62 283 ALA A N 1
ATOM 2190 C CA . ALA A 1 283 ? -0.862 -12.667 8.675 1.00 64.62 283 ALA A CA 1
ATOM 2191 C C . ALA A 1 283 ? -0.514 -13.831 7.733 1.00 64.62 283 ALA A C 1
ATOM 2193 O O . ALA A 1 283 ? -1.163 -13.967 6.705 1.00 64.62 283 ALA A O 1
ATOM 2194 N N . GLU A 1 284 ? 0.428 -14.709 8.098 1.00 65.69 284 GLU A N 1
ATOM 2195 C CA . GLU A 1 284 ? 0.811 -15.884 7.297 1.00 65.69 284 GLU A CA 1
ATOM 2196 C C . GLU A 1 284 ? -0.378 -16.792 6.994 1.00 65.69 284 GLU A C 1
ATOM 2198 O O . GLU A 1 284 ? -0.548 -17.241 5.863 1.00 65.69 284 GLU A O 1
ATOM 2203 N N . TYR A 1 285 ? -1.219 -17.048 7.998 1.00 65.06 285 TYR A N 1
ATOM 2204 C CA . TYR A 1 285 ? -2.390 -17.898 7.839 1.00 65.06 285 TYR A CA 1
ATOM 2205 C C . TYR A 1 285 ? -3.374 -17.313 6.818 1.00 65.06 285 TYR A C 1
ATOM 2207 O O . TYR A 1 285 ? -3.790 -18.010 5.895 1.00 65.06 285 TYR A O 1
ATOM 2215 N N . TYR A 1 286 ? -3.708 -16.025 6.945 1.00 57.47 286 TYR A N 1
ATOM 2216 C CA . TYR A 1 286 ? -4.616 -15.363 6.007 1.00 57.47 286 TYR A CA 1
ATOM 2217 C C . TYR A 1 286 ? -3.975 -15.170 4.629 1.00 57.47 286 TYR A C 1
ATOM 2219 O O . TYR A 1 286 ? -4.648 -15.344 3.622 1.00 57.47 286 TYR A O 1
ATOM 2227 N N . MET A 1 287 ? -2.680 -14.874 4.541 1.00 62.22 287 MET A N 1
ATOM 2228 C CA . MET A 1 287 ? -2.004 -14.780 3.247 1.00 62.22 287 MET A CA 1
ATOM 2229 C C . MET A 1 287 ? -2.016 -16.129 2.525 1.00 62.22 287 MET A C 1
ATOM 2231 O O . MET A 1 287 ? -2.452 -16.192 1.383 1.00 62.22 287 MET A O 1
ATOM 2235 N N . GLY A 1 288 ? -1.668 -17.223 3.207 1.00 59.56 288 GLY A N 1
ATOM 2236 C CA . GLY A 1 288 ? -1.723 -18.565 2.622 1.00 59.56 288 GLY A CA 1
ATOM 2237 C C . GLY A 1 288 ? -3.139 -19.042 2.272 1.00 59.56 288 GLY A C 1
ATOM 2238 O O . GLY A 1 288 ? -3.304 -19.848 1.360 1.00 59.56 288 GLY A O 1
ATOM 2239 N N . GLU A 1 289 ? -4.173 -18.555 2.966 1.00 58.69 289 GLU A N 1
ATOM 2240 C CA . GLU A 1 289 ? -5.571 -18.897 2.665 1.00 58.69 289 GLU A CA 1
ATOM 2241 C C . GLU A 1 289 ? -6.142 -18.088 1.482 1.00 58.69 289 GLU A C 1
ATOM 2243 O O . GLU A 1 289 ? -6.951 -18.616 0.717 1.00 58.69 289 GLU A O 1
ATOM 2248 N N . TYR A 1 290 ? -5.727 -16.826 1.311 1.00 52.56 290 TYR A N 1
ATOM 2249 C CA . TYR A 1 290 ? -6.315 -15.890 0.339 1.00 52.56 290 TYR A CA 1
ATOM 2250 C C . TYR A 1 290 ? -5.465 -15.630 -0.907 1.00 52.56 290 TYR A C 1
ATOM 2252 O O . TYR A 1 290 ? -5.998 -15.076 -1.867 1.00 52.56 290 TYR A O 1
ATOM 2260 N N . LEU A 1 291 ? -4.181 -15.992 -0.901 1.00 62.84 291 LEU A N 1
ATOM 2261 C CA . LEU A 1 291 ? -3.237 -15.781 -2.002 1.00 62.84 291 LEU A CA 1
ATOM 2262 C C . LEU A 1 291 ? -2.722 -17.131 -2.484 1.00 62.84 291 LEU A C 1
ATOM 2264 O O . LEU A 1 291 ? -1.573 -17.509 -2.282 1.00 62.84 291 LEU A O 1
ATOM 2268 N N . THR A 1 292 ? -3.627 -17.884 -3.099 1.00 66.75 292 THR A N 1
ATOM 2269 C CA . THR A 1 292 ? -3.275 -19.148 -3.749 1.00 66.75 292 THR A CA 1
ATOM 2270 C C . THR A 1 292 ? -2.341 -18.907 -4.936 1.00 66.75 292 THR A C 1
ATOM 2272 O O . THR A 1 292 ? -2.407 -17.848 -5.564 1.00 66.75 292 THR A O 1
ATOM 2275 N N . ASP A 1 293 ? -1.541 -19.910 -5.308 1.00 72.12 293 ASP A N 1
ATOM 2276 C CA . ASP A 1 293 ? -0.634 -19.851 -6.466 1.00 72.12 293 ASP A CA 1
ATOM 2277 C C . ASP A 1 293 ? -1.342 -19.328 -7.728 1.00 72.12 293 ASP A C 1
ATOM 2279 O O . ASP A 1 293 ? -0.847 -18.432 -8.400 1.00 72.12 293 ASP A O 1
ATOM 2283 N N . THR A 1 294 ? -2.575 -19.779 -7.992 1.00 67.94 294 THR A N 1
ATOM 2284 C CA . THR A 1 294 ? -3.381 -19.322 -9.139 1.00 67.94 294 THR A CA 1
ATOM 2285 C C . THR A 1 294 ? -3.735 -17.830 -9.087 1.00 67.94 294 THR A C 1
ATOM 2287 O O . THR A 1 294 ? -3.873 -17.187 -10.127 1.00 67.94 294 THR A O 1
ATOM 2290 N N . GLN A 1 295 ? -3.922 -17.254 -7.896 1.00 63.62 295 GLN A N 1
ATOM 2291 C CA . GLN A 1 295 ? -4.153 -15.812 -7.760 1.00 63.62 295 GLN A CA 1
ATOM 2292 C C . GLN A 1 295 ? -2.864 -15.026 -7.994 1.00 63.62 295 GLN A C 1
ATOM 2294 O O . GLN A 1 295 ? -2.911 -14.007 -8.678 1.00 63.62 295 GLN A O 1
ATOM 2299 N N . LEU A 1 296 ? -1.729 -15.514 -7.486 1.00 67.12 296 LEU A N 1
ATOM 2300 C CA . LEU A 1 296 ? -0.420 -14.901 -7.718 1.00 67.12 296 LEU A CA 1
ATOM 2301 C C . LEU A 1 296 ? -0.036 -14.951 -9.203 1.00 67.12 296 LEU A C 1
ATOM 2303 O O . LEU A 1 296 ? 0.326 -13.922 -9.765 1.00 67.12 296 LEU A O 1
ATOM 2307 N N . GLU A 1 297 ? -0.254 -16.080 -9.880 1.00 74.12 297 GLU A N 1
ATOM 2308 C CA . GLU A 1 297 ? -0.115 -16.203 -11.339 1.00 74.12 297 GLU A CA 1
ATOM 2309 C C . GLU A 1 297 ? -0.981 -15.172 -12.087 1.00 74.12 297 GLU A C 1
ATOM 2311 O O . GLU A 1 297 ? -0.515 -14.506 -13.013 1.00 74.12 297 GLU A O 1
ATOM 2316 N N . GLY A 1 298 ? -2.239 -14.980 -11.669 1.00 62.88 298 GLY A N 1
ATOM 2317 C CA . GLY A 1 298 ? -3.132 -13.979 -12.264 1.00 62.88 298 GLY A CA 1
ATOM 2318 C C . GLY A 1 298 ? -2.646 -12.533 -12.080 1.00 62.88 298 GLY A C 1
ATOM 2319 O O . GLY A 1 298 ? -2.818 -11.695 -12.973 1.00 62.88 298 GLY A O 1
ATOM 2320 N N . ILE A 1 299 ? -2.006 -12.231 -10.948 1.00 66.75 299 ILE A N 1
ATOM 2321 C CA . ILE A 1 299 ? -1.370 -10.929 -10.698 1.00 66.75 299 ILE A CA 1
ATOM 2322 C C . ILE A 1 299 ? -0.134 -10.772 -11.585 1.00 66.75 299 ILE A C 1
ATOM 2324 O O . ILE A 1 299 ? 0.020 -9.723 -12.210 1.00 66.75 299 ILE A O 1
ATOM 2328 N N . GLY A 1 300 ? 0.693 -11.812 -11.704 1.00 68.19 300 GLY A N 1
ATOM 2329 C CA . GLY A 1 300 ? 1.863 -11.831 -12.584 1.00 68.19 300 GLY A CA 1
ATOM 2330 C C . GLY A 1 300 ? 1.486 -11.528 -14.032 1.00 68.19 300 GLY A C 1
ATOM 2331 O O . GLY A 1 300 ? 2.017 -10.593 -14.631 1.00 68.19 300 GLY A O 1
ATOM 2332 N N . GLN A 1 301 ? 0.454 -12.201 -14.549 1.00 70.94 301 GLN A N 1
ATOM 2333 C CA . GLN A 1 301 ? -0.103 -11.934 -15.880 1.00 70.94 301 GLN A CA 1
ATOM 2334 C C . GLN A 1 301 ? -0.641 -10.507 -16.022 1.00 70.94 301 GLN A C 1
ATOM 2336 O O . GLN A 1 301 ? -0.491 -9.877 -17.068 1.00 70.94 301 GLN A O 1
ATOM 2341 N N . THR A 1 302 ? -1.265 -9.963 -14.975 1.00 69.12 302 THR A N 1
ATOM 2342 C CA . THR A 1 302 ? -1.752 -8.577 -14.984 1.00 69.12 302 THR A CA 1
ATOM 2343 C C . THR A 1 302 ? -0.592 -7.587 -15.068 1.00 69.12 302 THR A C 1
ATOM 2345 O O . THR A 1 302 ? -0.631 -6.681 -15.898 1.00 69.12 302 THR A O 1
ATOM 2348 N N . LEU A 1 303 ? 0.461 -7.776 -14.270 1.00 72.44 303 LEU A N 1
ATOM 2349 C CA . LEU A 1 303 ? 1.661 -6.939 -14.319 1.00 72.44 303 LEU A CA 1
ATOM 2350 C C . LEU A 1 303 ? 2.378 -7.057 -15.665 1.00 72.44 303 LEU A C 1
ATOM 2352 O O . LEU A 1 303 ? 2.794 -6.043 -16.221 1.00 72.44 303 LEU A O 1
ATOM 2356 N N . ALA A 1 304 ? 2.459 -8.262 -16.226 1.00 77.50 304 ALA A N 1
ATOM 2357 C CA . ALA A 1 304 ? 3.024 -8.488 -17.546 1.00 77.50 304 ALA A CA 1
ATOM 2358 C C . ALA A 1 304 ? 2.213 -7.785 -18.646 1.00 77.50 304 ALA A C 1
ATOM 2360 O O . ALA A 1 304 ? 2.796 -7.155 -19.527 1.00 77.50 304 ALA A O 1
ATOM 2361 N N . ASN A 1 305 ? 0.877 -7.833 -18.581 1.00 70.38 305 ASN A N 1
ATOM 2362 C CA . ASN A 1 305 ? 0.005 -7.114 -19.510 1.00 70.38 305 ASN A CA 1
ATOM 2363 C C . ASN A 1 305 ? 0.193 -5.601 -19.394 1.00 70.38 305 ASN A C 1
ATOM 2365 O O . ASN A 1 305 ? 0.347 -4.937 -20.414 1.00 70.38 305 ASN A O 1
ATOM 2369 N N . VAL A 1 306 ? 0.256 -5.064 -18.172 1.00 71.94 306 VAL A N 1
ATOM 2370 C CA . VAL A 1 306 ? 0.564 -3.645 -17.940 1.00 71.94 306 VAL A CA 1
ATOM 2371 C C . VAL A 1 306 ? 1.922 -3.296 -18.552 1.00 71.94 306 VAL A C 1
ATOM 2373 O O . VAL A 1 306 ? 2.009 -2.369 -19.351 1.00 71.94 306 VAL A O 1
ATOM 2376 N N . ALA A 1 307 ? 2.974 -4.063 -18.260 1.00 78.94 307 ALA A N 1
ATOM 2377 C CA . ALA A 1 307 ? 4.297 -3.838 -18.838 1.00 78.94 307 ALA A CA 1
ATOM 2378 C C . ALA A 1 307 ? 4.260 -3.851 -20.376 1.00 78.94 307 ALA A C 1
ATOM 2380 O O . ALA A 1 307 ? 4.811 -2.949 -21.004 1.00 78.94 307 ALA A O 1
ATOM 2381 N N . CYS A 1 308 ? 3.550 -4.808 -20.984 1.00 81.25 308 CYS A N 1
ATOM 2382 C CA . CYS A 1 308 ? 3.359 -4.880 -22.433 1.00 81.25 308 CYS A CA 1
ATOM 2383 C C . CYS A 1 308 ? 2.633 -3.649 -22.992 1.00 81.25 308 CYS A C 1
ATOM 2385 O O . CYS A 1 308 ? 3.079 -3.081 -23.984 1.00 81.25 308 CYS A O 1
ATOM 2387 N N . GLU A 1 309 ? 1.522 -3.242 -22.375 1.00 75.19 309 GLU A N 1
ATOM 2388 C CA . GLU A 1 309 ? 0.685 -2.123 -22.829 1.00 75.19 309 GLU A CA 1
ATOM 2389 C C . GLU A 1 309 ? 1.391 -0.769 -22.702 1.00 75.19 309 GLU A C 1
ATOM 2391 O O . GLU A 1 309 ? 1.176 0.131 -23.511 1.00 75.19 309 GLU A O 1
ATOM 2396 N N . PHE A 1 310 ? 2.258 -0.602 -21.704 1.00 75.25 310 PHE A N 1
ATOM 2397 C CA . PHE A 1 310 ? 3.090 0.594 -21.612 1.00 75.25 310 PHE A CA 1
ATOM 2398 C C . PHE A 1 310 ? 4.302 0.538 -22.547 1.00 75.25 310 PHE A C 1
ATOM 2400 O O . PHE A 1 310 ? 4.745 1.587 -23.020 1.00 75.25 310 PHE A O 1
ATOM 2407 N N . ALA A 1 311 ? 4.824 -0.659 -22.832 1.00 77.00 311 ALA A N 1
ATOM 2408 C CA . ALA A 1 311 ? 5.999 -0.844 -23.676 1.00 77.00 311 ALA A CA 1
ATOM 2409 C C . ALA A 1 311 ? 5.696 -0.918 -25.187 1.00 77.00 311 ALA A C 1
ATOM 2411 O O . ALA A 1 311 ? 6.615 -1.051 -26.006 1.00 77.00 311 ALA A O 1
ATOM 2412 N N . TYR A 1 312 ? 4.416 -0.849 -25.561 1.00 70.44 312 TYR A N 1
ATOM 2413 C CA . TYR A 1 312 ? 3.961 -0.937 -26.938 1.00 70.44 312 TYR A CA 1
ATOM 2414 C C . TYR A 1 312 ? 2.650 -0.187 -27.172 1.00 70.44 312 TYR A C 1
ATOM 2416 O O . TYR A 1 312 ? 1.635 -0.471 -26.543 1.00 70.44 312 TYR A O 1
ATOM 2424 N N . ASP A 1 313 ? 2.662 0.707 -28.156 1.00 63.25 313 ASP A N 1
ATOM 2425 C CA . ASP A 1 313 ? 1.471 1.393 -28.645 1.00 63.25 313 ASP A CA 1
ATOM 2426 C C . ASP A 1 313 ? 1.546 1.529 -30.175 1.00 63.25 313 ASP A C 1
ATOM 2428 O O . ASP A 1 313 ? 2.262 2.379 -30.708 1.00 63.25 313 ASP A O 1
ATOM 2432 N N . ASP A 1 314 ? 0.814 0.675 -30.898 1.00 60.94 314 ASP A N 1
ATOM 2433 C CA . ASP A 1 314 ? 0.728 0.714 -32.367 1.00 60.94 314 ASP A CA 1
ATOM 2434 C C . ASP A 1 314 ? 0.081 2.001 -32.909 1.00 60.94 314 ASP A C 1
ATOM 2436 O O . ASP A 1 314 ? 0.242 2.318 -34.089 1.00 60.94 314 ASP A O 1
ATOM 2440 N N . ASN A 1 315 ? -0.659 2.735 -32.069 1.00 55.25 315 ASN A N 1
ATOM 2441 C CA . ASN A 1 315 ? -1.527 3.844 -32.460 1.00 55.25 315 ASN A CA 1
ATOM 2442 C C . ASN A 1 315 ? -1.302 5.113 -31.614 1.00 55.25 315 ASN A C 1
ATOM 2444 O O . ASN A 1 315 ? -2.190 5.962 -31.533 1.00 55.25 315 ASN A O 1
ATOM 2448 N N . TYR A 1 316 ? -0.095 5.311 -31.071 1.00 51.66 316 TYR A N 1
ATOM 2449 C CA . TYR A 1 316 ? 0.244 6.401 -30.139 1.00 51.66 316 TYR A CA 1
ATOM 2450 C C . TYR A 1 316 ? -0.214 7.810 -30.573 1.00 51.66 316 TYR A C 1
ATOM 2452 O O . TYR A 1 316 ? -0.567 8.657 -29.752 1.00 51.66 316 TYR A O 1
ATOM 2460 N N . ILE A 1 317 ? -0.240 8.088 -31.881 1.00 51.69 317 ILE A N 1
ATOM 2461 C CA . ILE A 1 317 ? -0.660 9.388 -32.436 1.00 51.69 317 ILE A CA 1
ATOM 2462 C C . ILE A 1 317 ? -2.195 9.514 -32.561 1.00 51.69 317 ILE A C 1
ATOM 2464 O O . ILE A 1 317 ? -2.719 10.630 -32.562 1.00 51.69 317 ILE A O 1
ATOM 2468 N N . GLU A 1 318 ? -2.931 8.406 -32.663 1.00 47.16 318 GLU A N 1
ATOM 2469 C CA . GLU A 1 318 ? -4.387 8.388 -32.882 1.00 47.16 318 GLU A CA 1
ATOM 2470 C C . GLU A 1 318 ? -5.208 8.379 -31.577 1.00 47.16 318 GLU A C 1
ATOM 2472 O O . GLU A 1 318 ? -6.362 8.824 -31.576 1.00 47.16 318 GLU A O 1
ATOM 2477 N N . ASP A 1 319 ? -4.616 7.961 -30.454 1.00 48.38 319 ASP A N 1
ATOM 2478 C CA . ASP A 1 319 ? -5.312 7.805 -29.165 1.00 48.38 319 ASP A CA 1
ATOM 2479 C C . ASP A 1 319 ? -5.627 9.123 -28.449 1.00 48.38 319 ASP A C 1
ATOM 2481 O O . ASP A 1 319 ? -6.581 9.221 -27.675 1.00 48.38 319 ASP A O 1
ATOM 2485 N N . VAL A 1 320 ? -4.904 10.196 -28.769 1.00 47.34 320 VAL A N 1
ATOM 2486 C CA . VAL A 1 320 ? -5.112 11.511 -28.143 1.00 47.34 320 VAL A CA 1
ATOM 2487 C C . VAL A 1 320 ? -6.380 12.226 -28.639 1.00 47.34 320 VAL A C 1
ATOM 2489 O O . VAL A 1 320 ? -6.713 13.299 -28.132 1.00 47.34 320 VAL A O 1
ATOM 2492 N N . ASN A 1 321 ? -7.098 11.676 -29.635 1.00 43.59 321 ASN A N 1
ATOM 2493 C CA . ASN A 1 321 ? -8.315 12.304 -30.166 1.00 43.59 321 ASN A CA 1
ATOM 2494 C C . ASN A 1 321 ? -9.294 11.363 -30.903 1.00 43.59 321 ASN A C 1
ATOM 2496 O O . ASN A 1 321 ? -10.000 11.800 -31.818 1.00 43.59 321 ASN A O 1
ATOM 2500 N N . THR A 1 322 ? -9.370 10.082 -30.532 1.00 41.75 322 THR A N 1
ATOM 2501 C CA . THR A 1 322 ? -10.303 9.142 -31.176 1.00 41.75 322 THR A CA 1
ATOM 2502 C C . THR A 1 322 ? -11.680 9.157 -30.503 1.00 41.75 322 THR A C 1
ATOM 2504 O O . THR A 1 322 ? -11.839 8.896 -29.314 1.00 41.75 322 THR A O 1
ATOM 2507 N N . THR A 1 323 ? -12.726 9.457 -31.280 1.00 50.47 323 THR A N 1
ATOM 2508 C CA . THR A 1 323 ? -14.120 9.230 -30.874 1.00 50.47 323 THR A CA 1
ATOM 2509 C C . THR A 1 323 ? -14.587 7.920 -31.494 1.00 50.47 323 THR A C 1
ATOM 2511 O O . THR A 1 323 ? -14.895 7.867 -32.684 1.00 50.47 323 THR A O 1
ATOM 2514 N N . ILE A 1 324 ? -14.655 6.857 -30.693 1.00 48.19 324 ILE A N 1
ATOM 2515 C CA . ILE A 1 324 ? -15.201 5.571 -31.137 1.00 48.19 324 ILE A CA 1
ATOM 2516 C C . ILE A 1 324 ? -16.723 5.713 -31.280 1.00 48.19 324 ILE A C 1
ATOM 2518 O O . ILE A 1 324 ? -17.460 5.714 -30.293 1.00 48.19 324 ILE A O 1
ATOM 2522 N N . VAL A 1 325 ? -17.211 5.834 -32.517 1.00 54.00 325 VAL A N 1
ATOM 2523 C CA . VAL A 1 325 ? -18.647 5.791 -32.828 1.00 54.00 325 VAL A CA 1
ATOM 2524 C C . VAL A 1 325 ? -19.012 4.380 -33.267 1.00 54.00 325 VAL A C 1
ATOM 2526 O O . VAL A 1 325 ? -18.762 3.976 -34.399 1.00 54.00 325 VAL A O 1
ATOM 2529 N N . TYR A 1 326 ? -19.626 3.628 -32.360 1.00 48.91 326 TYR A N 1
ATOM 2530 C CA . TYR A 1 326 ? -20.207 2.325 -32.663 1.00 48.91 326 TYR A CA 1
ATOM 2531 C C . TYR A 1 326 ? -21.693 2.484 -33.032 1.00 48.91 326 TYR A C 1
ATOM 2533 O O . TYR A 1 326 ? -22.504 2.817 -32.167 1.00 48.91 326 TYR A O 1
ATOM 2541 N N . ASP A 1 327 ? -22.062 2.257 -34.302 1.00 51.25 327 ASP A N 1
ATOM 2542 C CA . ASP A 1 327 ? -23.453 2.380 -34.798 1.00 51.25 327 ASP A CA 1
ATOM 2543 C C . ASP A 1 327 ? -24.245 1.053 -34.812 1.00 51.25 327 ASP A C 1
ATOM 2545 O O . ASP A 1 327 ? -25.449 1.024 -35.091 1.00 51.25 327 ASP A O 1
ATOM 2549 N N . GLY A 1 328 ? -23.587 -0.054 -34.457 1.00 52.50 328 GLY A N 1
ATOM 2550 C CA . GLY A 1 328 ? -24.168 -1.387 -34.523 1.00 52.50 328 GLY A CA 1
ATOM 2551 C C . GLY A 1 328 ? -25.216 -1.638 -33.434 1.00 52.50 328 GLY A C 1
ATOM 2552 O O . GLY A 1 328 ? -24.960 -1.501 -32.239 1.00 52.50 328 GLY A O 1
ATOM 2553 N N . LYS A 1 329 ? -26.407 -2.112 -33.816 1.00 55.81 329 LYS A N 1
ATOM 2554 C CA . LYS A 1 329 ? -27.378 -2.681 -32.865 1.00 55.81 329 LYS A CA 1
ATOM 2555 C C . LYS A 1 329 ? -27.006 -4.124 -32.528 1.00 55.81 329 LYS A C 1
ATOM 2557 O O . LYS A 1 329 ? -27.645 -5.058 -33.005 1.00 55.81 329 LYS A O 1
ATOM 2562 N N . VAL A 1 330 ? -26.004 -4.327 -31.679 1.00 58.88 330 VAL A N 1
ATOM 2563 C CA . VAL A 1 330 ? -25.828 -5.632 -31.027 1.00 58.88 330 VAL A CA 1
ATOM 2564 C C . VAL A 1 330 ? -26.749 -5.668 -29.816 1.00 58.88 330 VAL A C 1
ATOM 2566 O O . VAL A 1 330 ? -26.717 -4.777 -28.970 1.00 58.88 330 VAL A O 1
ATOM 2569 N N . THR A 1 331 ? -27.606 -6.688 -29.745 1.00 64.06 331 THR A N 1
ATOM 2570 C CA . THR A 1 331 ? -28.329 -7.025 -28.514 1.00 64.06 331 THR A CA 1
ATOM 2571 C C . THR A 1 331 ? -27.457 -8.027 -27.761 1.00 64.06 331 THR A C 1
ATOM 2573 O O . THR A 1 331 ? -27.544 -9.220 -28.048 1.00 64.06 331 THR A O 1
ATOM 2576 N N . PRO A 1 332 ? -26.550 -7.584 -26.873 1.00 67.06 332 PRO A N 1
ATOM 2577 C CA . PRO A 1 332 ? -25.720 -8.504 -26.105 1.00 67.06 332 PRO A CA 1
ATOM 2578 C C . PRO A 1 332 ? -26.613 -9.423 -25.269 1.00 67.06 332 PRO A C 1
ATOM 2580 O O . PRO A 1 332 ? -27.615 -8.969 -24.707 1.00 67.06 332 PRO A O 1
ATOM 2583 N N . ALA A 1 333 ? -26.247 -10.703 -25.183 1.00 80.81 333 ALA A N 1
ATOM 2584 C CA . ALA A 1 333 ? -26.958 -11.675 -24.359 1.00 80.81 333 ALA A CA 1
ATOM 2585 C C . ALA A 1 333 ? -27.072 -11.158 -22.916 1.00 80.81 333 ALA A C 1
ATOM 2587 O O . ALA A 1 333 ? -26.112 -10.610 -22.378 1.00 80.81 333 ALA A O 1
ATOM 2588 N N . ALA A 1 334 ? -28.238 -11.289 -22.285 1.00 83.62 334 ALA A N 1
ATOM 2589 C CA . ALA A 1 334 ? -28.395 -10.882 -20.894 1.00 83.62 334 ALA A CA 1
ATOM 2590 C C . ALA A 1 334 ? -27.758 -11.941 -19.986 1.00 83.62 334 ALA A C 1
ATOM 2592 O O . ALA A 1 334 ? -28.262 -13.060 -19.917 1.00 83.62 334 ALA A O 1
ATOM 2593 N N . THR A 1 335 ? -26.660 -11.599 -19.308 1.00 82.38 335 THR A N 1
ATOM 2594 C CA . THR A 1 335 ? -25.969 -12.512 -18.387 1.00 82.38 335 THR A CA 1
ATOM 2595 C C . THR A 1 335 ? -25.688 -11.831 -17.045 1.00 82.38 335 THR A C 1
ATOM 2597 O O . THR A 1 335 ? -25.917 -10.626 -16.882 1.00 82.38 335 THR A O 1
ATOM 2600 N N . ARG A 1 336 ? -25.247 -12.607 -16.046 1.00 78.94 336 ARG A N 1
ATOM 2601 C CA . ARG A 1 336 ? -24.872 -12.059 -14.731 1.00 78.94 336 ARG A CA 1
ATOM 2602 C C . ARG A 1 336 ? -23.519 -11.347 -14.795 1.00 78.94 336 ARG A C 1
ATOM 2604 O O . ARG A 1 336 ? -23.360 -10.310 -14.163 1.00 78.94 336 ARG A O 1
ATOM 2611 N N . GLU A 1 337 ? -22.606 -11.846 -15.622 1.00 74.38 337 GLU A N 1
ATOM 2612 C CA . GLU A 1 337 ? -21.237 -11.349 -15.814 1.00 74.38 337 GLU A CA 1
ATOM 2613 C C . GLU A 1 337 ? -21.227 -9.959 -16.461 1.00 74.38 337 GLU A C 1
ATOM 2615 O O . GLU A 1 337 ? -20.414 -9.111 -16.115 1.00 74.38 337 GLU A O 1
ATOM 2620 N N . ASN A 1 338 ? -22.179 -9.682 -17.360 1.00 78.44 338 ASN A N 1
ATOM 2621 C CA . ASN A 1 338 ? -22.336 -8.355 -17.959 1.00 78.44 338 ASN A CA 1
ATOM 2622 C C . ASN A 1 338 ? -23.369 -7.468 -17.246 1.00 78.44 338 ASN A C 1
ATOM 2624 O O . ASN A 1 338 ? -23.738 -6.406 -17.766 1.00 78.44 338 ASN A O 1
ATOM 2628 N N . TYR A 1 339 ? -23.830 -7.903 -16.068 1.00 84.06 339 TYR A N 1
ATOM 2629 C CA . TYR A 1 339 ? -24.743 -7.176 -15.188 1.00 84.06 339 TYR A CA 1
ATOM 2630 C C . TYR A 1 339 ? -26.100 -6.830 -15.821 1.00 84.06 339 TYR A C 1
ATOM 2632 O O . TYR A 1 339 ? -26.806 -5.938 -15.349 1.00 84.06 339 TYR A O 1
ATOM 2640 N N . ARG A 1 340 ? -26.494 -7.504 -16.909 1.00 84.81 340 ARG A N 1
ATOM 2641 C CA . ARG A 1 340 ? -27.819 -7.321 -17.529 1.00 84.81 340 ARG A CA 1
ATOM 2642 C C . ARG A 1 340 ? -28.891 -8.202 -16.894 1.00 84.81 340 ARG A C 1
ATOM 2644 O O . ARG A 1 340 ? -30.071 -7.947 -17.121 1.00 84.81 340 ARG A O 1
ATOM 2651 N N . LEU A 1 341 ? -28.491 -9.194 -16.101 1.00 87.81 341 LEU A N 1
ATOM 2652 C CA . LEU A 1 341 ? -29.346 -9.907 -15.153 1.00 87.81 341 LEU A CA 1
ATOM 2653 C C . LEU A 1 341 ? -29.054 -9.446 -13.714 1.00 87.81 341 LEU A C 1
ATOM 2655 O O . LEU A 1 341 ? -27.933 -9.002 -13.448 1.00 87.81 341 LEU A O 1
ATOM 2659 N N . PRO A 1 342 ? -30.021 -9.573 -12.782 1.00 87.44 342 PRO A N 1
ATOM 2660 C CA . PRO A 1 342 ? -29.788 -9.329 -11.364 1.00 87.44 342 PRO A CA 1
ATOM 2661 C C . PRO A 1 342 ? -28.575 -10.104 -10.853 1.00 87.44 342 PRO A C 1
ATOM 2663 O O . PRO A 1 342 ? -28.494 -11.327 -10.992 1.00 87.44 342 PRO A O 1
ATOM 2666 N N . THR A 1 343 ? -27.634 -9.388 -10.246 1.00 82.50 343 THR A N 1
ATOM 2667 C CA . THR A 1 343 ? -26.469 -9.991 -9.604 1.00 82.50 343 THR A CA 1
ATOM 2668 C C . THR A 1 343 ? -26.323 -9.499 -8.176 1.00 82.50 343 THR A C 1
ATOM 2670 O O . THR A 1 343 ? -26.798 -8.415 -7.826 1.00 82.50 343 THR A O 1
ATOM 2673 N N . ILE A 1 344 ? -25.641 -10.305 -7.362 1.00 81.81 344 ILE A N 1
ATOM 2674 C CA . ILE A 1 344 ? -25.305 -9.992 -5.965 1.00 81.81 344 ILE A CA 1
ATOM 2675 C C . ILE A 1 344 ? -26.577 -9.622 -5.207 1.00 81.81 344 ILE A C 1
ATOM 2677 O O . ILE A 1 344 ? -26.755 -8.549 -4.631 1.00 81.81 344 ILE A O 1
ATOM 2681 N N . VAL A 1 345 ? -27.519 -10.554 -5.304 1.00 81.81 345 VAL A N 1
ATOM 2682 C CA . VAL A 1 345 ? -28.809 -10.466 -4.647 1.00 81.81 345 VAL A CA 1
ATOM 2683 C C . VAL A 1 345 ? -28.582 -10.692 -3.157 1.00 81.81 345 VAL A C 1
ATOM 2685 O O . VAL A 1 345 ? -28.126 -11.756 -2.748 1.00 81.81 345 VAL A O 1
ATOM 2688 N N . SER A 1 346 ? -28.902 -9.692 -2.348 1.00 76.69 346 SER A N 1
ATOM 2689 C CA . SER A 1 346 ? -28.781 -9.730 -0.894 1.00 76.69 346 SER A CA 1
ATOM 2690 C C . SER A 1 346 ? -30.135 -9.497 -0.236 1.00 76.69 346 SER A C 1
ATOM 2692 O O . SER A 1 346 ? -30.977 -8.768 -0.760 1.00 76.69 346 SER A O 1
ATOM 2694 N N . THR A 1 347 ? -30.340 -10.119 0.925 1.00 79.06 347 THR A N 1
ATOM 2695 C CA . THR A 1 347 ? -31.512 -9.890 1.777 1.00 79.06 347 THR A CA 1
ATOM 2696 C C . THR A 1 347 ? -31.045 -9.479 3.166 1.00 79.06 347 THR A C 1
ATOM 2698 O O . THR A 1 347 ? -30.257 -10.191 3.784 1.00 79.06 347 THR A O 1
ATOM 2701 N N . THR A 1 348 ? -31.550 -8.360 3.676 1.00 71.62 348 THR A N 1
ATOM 2702 C CA . THR A 1 348 ? -31.274 -7.865 5.029 1.00 71.62 348 THR A CA 1
ATOM 2703 C C . THR A 1 348 ? -32.561 -7.731 5.845 1.00 71.62 348 THR A C 1
ATOM 2705 O O . THR A 1 348 ? -33.681 -7.863 5.333 1.00 71.62 348 THR A O 1
ATOM 2708 N N . LEU A 1 349 ? -32.408 -7.520 7.154 1.00 76.12 349 LEU A N 1
ATOM 2709 C CA . LEU A 1 349 ? -33.534 -7.256 8.046 1.00 76.12 349 LEU A CA 1
ATOM 2710 C C . LEU A 1 349 ? -34.209 -5.923 7.682 1.00 76.12 349 LEU A C 1
ATOM 2712 O O . LEU A 1 349 ? -33.541 -4.959 7.307 1.00 76.12 349 LEU A O 1
ATOM 2716 N N . GLY A 1 350 ? -35.541 -5.900 7.768 1.00 74.81 350 GLY A N 1
ATOM 2717 C CA . GLY A 1 350 ? -36.333 -4.678 7.670 1.00 74.81 350 GLY A CA 1
ATOM 2718 C C . GLY A 1 350 ? -36.489 -3.990 9.028 1.00 74.81 350 GLY A C 1
ATOM 2719 O O . GLY A 1 350 ? -35.754 -4.273 9.973 1.00 74.81 350 GLY A O 1
ATOM 2720 N N . ALA A 1 351 ? -37.483 -3.107 9.134 1.00 78.19 351 ALA A N 1
ATOM 2721 C CA . ALA A 1 351 ? -37.799 -2.385 10.368 1.00 78.19 351 ALA A CA 1
ATOM 2722 C C . ALA A 1 351 ? -38.185 -3.310 11.541 1.00 78.19 351 ALA A C 1
ATOM 2724 O O . ALA A 1 351 ? -38.038 -2.935 12.701 1.00 78.19 351 ALA A O 1
ATOM 2725 N N . ASP A 1 352 ? -38.690 -4.511 11.249 1.00 78.25 352 ASP A N 1
ATOM 2726 C CA . ASP A 1 352 ? -39.113 -5.492 12.243 1.00 78.25 352 ASP A CA 1
ATOM 2727 C C . ASP A 1 352 ? -39.090 -6.939 11.707 1.00 78.25 352 ASP A C 1
ATOM 2729 O O . ASP A 1 352 ? -38.701 -7.233 10.576 1.00 78.25 352 ASP A O 1
ATOM 2733 N N . GLN A 1 353 ? -39.558 -7.884 12.527 1.00 75.81 353 GLN A N 1
ATOM 2734 C CA . GLN A 1 353 ? -39.615 -9.306 12.168 1.00 75.81 353 GLN A CA 1
ATOM 2735 C C . GLN A 1 353 ? -40.539 -9.619 10.977 1.00 75.81 353 GLN A C 1
ATOM 2737 O O . GLN A 1 353 ? -40.403 -10.697 10.396 1.00 75.81 353 GLN A O 1
ATOM 2742 N N . THR A 1 354 ? -41.440 -8.704 10.610 1.00 84.88 354 THR A N 1
ATOM 2743 C CA . THR A 1 354 ? -42.414 -8.834 9.511 1.00 84.88 354 THR A CA 1
ATOM 2744 C C . THR A 1 354 ? -41.959 -8.150 8.221 1.00 84.88 354 THR A C 1
ATOM 2746 O O . THR A 1 354 ? -42.714 -8.082 7.249 1.00 84.88 354 THR A O 1
ATOM 2749 N N . SER A 1 355 ? -40.721 -7.651 8.188 1.00 84.38 355 SER A N 1
ATOM 2750 C CA . SER A 1 355 ? -40.174 -6.929 7.044 1.00 84.38 355 SER A CA 1
ATOM 2751 C C . SER A 1 355 ? -38.758 -7.370 6.677 1.00 84.38 355 SER A C 1
ATOM 2753 O O . SER A 1 355 ? -37.977 -7.831 7.514 1.00 84.38 355 SER A O 1
ATOM 2755 N N . ARG A 1 356 ? -38.429 -7.278 5.389 1.00 84.31 356 ARG A N 1
ATOM 2756 C CA . ARG A 1 356 ? -37.119 -7.611 4.812 1.00 84.31 356 ARG A CA 1
ATOM 2757 C C . ARG A 1 356 ? -36.791 -6.628 3.705 1.00 84.31 356 ARG A C 1
ATOM 2759 O O . ARG A 1 356 ? -37.692 -6.192 2.999 1.00 84.31 356 ARG A O 1
ATOM 2766 N N . ASN A 1 357 ? -35.511 -6.347 3.517 1.00 81.38 357 ASN A N 1
ATOM 2767 C CA . ASN A 1 357 ? -35.040 -5.561 2.385 1.00 81.38 357 ASN A CA 1
ATOM 2768 C C . ASN A 1 357 ? -34.277 -6.480 1.438 1.00 81.38 357 ASN A C 1
ATOM 2770 O O . ASN A 1 357 ? -33.361 -7.175 1.868 1.00 81.38 357 ASN A O 1
ATOM 2774 N N . VAL A 1 358 ? -34.648 -6.490 0.163 1.00 84.62 358 VAL A N 1
ATOM 2775 C CA . VAL A 1 358 ? -33.954 -7.236 -0.891 1.00 84.62 358 VAL A CA 1
ATOM 2776 C C . VAL A 1 358 ? -33.248 -6.231 -1.787 1.00 84.62 358 VAL A C 1
ATOM 2778 O O . VAL A 1 358 ? -33.850 -5.239 -2.191 1.00 84.62 358 VAL A O 1
ATOM 2781 N N . SER A 1 359 ? -31.974 -6.451 -2.099 1.00 86.56 359 SER A N 1
ATOM 2782 C CA . SER A 1 359 ? -31.248 -5.577 -3.019 1.00 86.56 359 SER A CA 1
ATOM 2783 C C . SER A 1 359 ? -30.369 -6.342 -3.990 1.00 86.56 359 SER A C 1
ATOM 2785 O O . SER A 1 359 ? -29.904 -7.433 -3.677 1.00 86.56 359 SER A O 1
ATOM 2787 N N . TRP A 1 360 ? -30.163 -5.780 -5.176 1.00 89.12 360 TRP A N 1
ATOM 2788 C CA . TRP A 1 360 ? -29.303 -6.351 -6.212 1.00 89.12 360 TRP A CA 1
ATOM 2789 C C . TRP A 1 360 ? -28.746 -5.256 -7.116 1.00 89.12 360 TRP A C 1
ATOM 2791 O O . TRP A 1 360 ? -29.190 -4.103 -7.076 1.00 89.12 360 TRP A O 1
ATOM 2801 N N . TYR A 1 361 ? -27.784 -5.633 -7.951 1.00 87.94 361 TYR A N 1
ATOM 2802 C CA . TYR A 1 361 ? -27.127 -4.732 -8.887 1.00 87.94 361 TYR A CA 1
ATOM 2803 C C . TYR A 1 361 ? -27.406 -5.129 -10.330 1.00 87.94 361 TYR A C 1
ATOM 2805 O O . TYR A 1 361 ? -27.509 -6.313 -10.661 1.00 87.94 361 TYR A O 1
ATOM 2813 N N . THR A 1 362 ? -27.503 -4.119 -11.191 1.00 89.75 362 THR A N 1
ATOM 2814 C CA . THR A 1 362 ? -27.545 -4.269 -12.646 1.00 89.75 362 THR A CA 1
ATOM 2815 C C . THR A 1 362 ? -26.780 -3.132 -13.325 1.00 89.75 362 THR A C 1
ATOM 2817 O O . THR A 1 362 ? -26.437 -2.111 -12.720 1.00 89.75 362 THR A O 1
ATOM 2820 N N . LYS A 1 363 ? -26.517 -3.286 -14.621 1.00 88.25 363 LYS A N 1
ATOM 2821 C CA . LYS A 1 363 ? -25.997 -2.227 -15.483 1.00 88.25 363 LYS A CA 1
ATOM 2822 C C . LYS A 1 363 ? -26.992 -1.064 -15.548 1.00 88.25 363 LYS A C 1
ATOM 2824 O O . LYS A 1 363 ? -28.199 -1.278 -15.612 1.00 88.25 363 LYS A O 1
ATOM 2829 N N . THR A 1 364 ? -26.493 0.167 -15.657 1.00 85.75 364 THR A N 1
ATOM 2830 C CA . THR A 1 364 ? -27.302 1.409 -15.688 1.00 85.75 364 THR A CA 1
ATOM 2831 C C . THR A 1 364 ? -28.418 1.444 -16.738 1.00 85.75 364 THR A C 1
ATOM 2833 O O . THR A 1 364 ? -29.390 2.187 -16.591 1.00 85.75 364 THR A O 1
ATOM 2836 N N . SER A 1 365 ? -28.308 0.637 -17.797 1.00 82.56 365 SER A N 1
ATOM 2837 C CA . SER A 1 365 ? -29.341 0.490 -18.825 1.00 82.56 365 SER A CA 1
ATOM 2838 C C . SER A 1 365 ? -30.600 -0.251 -18.353 1.00 82.56 365 SER A C 1
ATOM 2840 O O . SER A 1 365 ? -31.645 -0.112 -18.985 1.00 82.56 365 SER A O 1
ATOM 2842 N N . VAL A 1 366 ? -30.527 -1.049 -17.282 1.00 84.31 366 VAL A N 1
ATOM 2843 C CA . VAL A 1 366 ? -31.666 -1.801 -16.736 1.00 84.31 366 VAL A CA 1
ATOM 2844 C C . VAL A 1 366 ? -32.400 -0.922 -15.726 1.00 84.31 366 VAL A C 1
ATOM 2846 O O . VAL A 1 366 ? -31.856 -0.555 -14.690 1.00 84.31 366 VAL A O 1
ATOM 2849 N N . LYS A 1 367 ? -33.641 -0.547 -16.050 1.00 81.38 367 LYS A N 1
ATOM 2850 C CA . LYS A 1 367 ? -34.454 0.381 -15.239 1.00 81.38 367 LYS A CA 1
ATOM 2851 C C . LYS A 1 367 ? -35.581 -0.298 -14.455 1.00 81.38 367 LYS A C 1
ATOM 2853 O O . LYS A 1 367 ? -36.174 0.343 -13.595 1.00 81.38 367 LYS A O 1
ATOM 2858 N N . GLY A 1 368 ? -35.897 -1.554 -14.779 1.00 82.81 368 GLY A N 1
ATOM 2859 C CA . GLY A 1 368 ? -36.946 -2.324 -14.108 1.00 82.81 368 GLY A CA 1
ATOM 2860 C C . GLY A 1 368 ? -36.552 -2.688 -12.679 1.00 82.81 368 GLY A C 1
ATOM 2861 O O . GLY A 1 368 ? -35.372 -2.853 -12.376 1.00 82.81 368 GLY A O 1
ATOM 2862 N N . THR A 1 369 ? -37.528 -2.776 -11.782 1.00 83.56 369 THR A N 1
ATOM 2863 C CA . THR A 1 369 ? -37.325 -3.189 -10.385 1.00 83.56 369 THR A CA 1
ATOM 2864 C C . THR A 1 369 ? -38.559 -3.933 -9.931 1.00 83.56 369 THR A C 1
ATOM 2866 O O . THR A 1 369 ? -39.441 -3.369 -9.292 1.00 83.56 369 THR A O 1
ATOM 2869 N N . ASP A 1 370 ? -38.632 -5.194 -10.323 1.00 88.00 370 ASP A N 1
ATOM 2870 C CA . ASP A 1 370 ? -39.754 -6.063 -10.021 1.00 88.00 370 ASP A CA 1
ATOM 2871 C C . ASP A 1 370 ? -39.284 -7.192 -9.110 1.00 88.00 370 ASP A C 1
ATOM 2873 O O . ASP A 1 370 ? -38.134 -7.622 -9.170 1.00 88.00 370 ASP A O 1
ATOM 2877 N N . ILE A 1 371 ? -40.180 -7.658 -8.247 1.00 90.88 371 ILE A N 1
ATOM 2878 C CA . ILE A 1 371 ? -39.955 -8.833 -7.415 1.00 90.88 371 ILE A CA 1
ATOM 2879 C C . ILE A 1 371 ? -41.204 -9.704 -7.467 1.00 90.88 371 ILE A C 1
ATOM 2881 O O . ILE A 1 371 ? -42.329 -9.209 -7.472 1.00 90.88 371 ILE A O 1
ATOM 2885 N N . GLU A 1 372 ? -41.013 -11.011 -7.485 1.00 94.12 372 GLU A N 1
ATOM 2886 C CA . GLU A 1 372 ? -42.071 -11.980 -7.240 1.00 94.12 372 GLU A CA 1
ATOM 2887 C C . GLU A 1 372 ? -41.790 -12.658 -5.905 1.00 94.12 372 GLU A C 1
ATOM 2889 O O . GLU A 1 372 ? -40.680 -13.139 -5.687 1.00 94.12 372 GLU A O 1
ATOM 2894 N N . ILE A 1 373 ? -42.773 -12.692 -5.008 1.00 92.81 373 ILE A N 1
ATOM 2895 C CA . ILE A 1 373 ? -42.671 -13.322 -3.691 1.00 92.81 373 ILE A CA 1
ATOM 2896 C C . ILE A 1 373 ? -43.776 -14.364 -3.576 1.00 92.81 373 ILE A C 1
ATOM 2898 O O . ILE A 1 373 ? -44.951 -14.076 -3.801 1.00 92.81 373 ILE A O 1
ATOM 2902 N N . ILE A 1 374 ? -43.406 -15.571 -3.164 1.00 93.75 374 ILE A N 1
ATOM 2903 C CA . ILE A 1 374 ? -44.343 -16.667 -2.924 1.00 93.75 374 ILE A CA 1
ATOM 2904 C C . ILE A 1 374 ? -44.076 -17.311 -1.557 1.00 93.75 374 ILE A C 1
ATOM 2906 O O . ILE A 1 374 ? -42.936 -17.302 -1.075 1.00 93.75 374 ILE A O 1
ATOM 2910 N N . PRO A 1 375 ? -45.099 -17.879 -0.896 1.00 92.50 375 PRO A N 1
ATOM 2911 C CA . PRO A 1 375 ? -44.881 -18.716 0.278 1.00 92.50 375 PRO A CA 1
ATOM 2912 C C . PRO A 1 375 ? -44.017 -19.930 -0.081 1.00 92.50 375 PRO A C 1
ATOM 2914 O O . PRO A 1 375 ? -44.090 -20.449 -1.198 1.00 92.50 375 PRO A O 1
ATOM 2917 N N . TYR A 1 376 ? -43.208 -20.402 0.866 1.00 90.88 376 TYR A N 1
ATOM 2918 C CA . TYR A 1 376 ? -42.396 -21.596 0.649 1.00 90.88 376 TYR A CA 1
ATOM 2919 C C . TYR A 1 376 ? -43.264 -22.823 0.330 1.00 90.88 376 TYR A C 1
ATOM 2921 O O . TYR A 1 376 ? -44.242 -23.110 1.020 1.00 90.88 376 TYR A O 1
ATOM 2929 N N . SER A 1 377 ? -42.854 -23.571 -0.690 1.00 90.81 377 SER A N 1
ATOM 2930 C CA . SER A 1 377 ? -43.359 -24.903 -1.020 1.00 90.81 377 SER A CA 1
ATOM 2931 C C . SER A 1 377 ? -42.192 -25.757 -1.515 1.00 90.81 377 SER A C 1
ATOM 2933 O O . SER A 1 377 ? -41.173 -25.211 -1.935 1.00 90.81 377 SER A O 1
ATOM 2935 N N . GLU A 1 378 ? -42.321 -27.083 -1.458 1.00 87.56 378 GLU A N 1
ATOM 2936 C CA . GLU A 1 378 ? -41.267 -28.001 -1.923 1.00 87.56 378 GLU A CA 1
ATOM 2937 C C . GLU A 1 378 ? -41.015 -27.895 -3.435 1.00 87.56 378 GLU A C 1
ATOM 2939 O O . GLU A 1 378 ? -39.894 -28.103 -3.886 1.00 87.56 378 GLU A O 1
ATOM 2944 N N . ASN A 1 379 ? -42.039 -27.516 -4.209 1.00 90.44 379 ASN A N 1
ATOM 2945 C CA . ASN A 1 379 ? -41.974 -27.347 -5.662 1.00 90.44 379 ASN A CA 1
ATOM 2946 C C . ASN A 1 379 ? -42.454 -25.938 -6.053 1.00 90.44 379 ASN A C 1
ATOM 2948 O O . ASN A 1 379 ? -43.577 -25.781 -6.543 1.00 90.44 379 ASN A O 1
ATOM 2952 N N . PRO A 1 380 ? -41.647 -24.895 -5.795 1.00 87.12 380 PRO A N 1
ATOM 2953 C CA . PRO A 1 380 ? -42.050 -23.520 -6.042 1.00 87.12 380 PRO A CA 1
ATOM 2954 C C . PRO A 1 380 ? -42.140 -23.225 -7.539 1.00 87.12 380 PRO A C 1
ATOM 2956 O O . PRO A 1 380 ? -41.229 -23.538 -8.304 1.00 87.12 380 PRO A O 1
ATOM 2959 N N . VAL A 1 381 ? -43.222 -22.563 -7.954 1.00 88.81 381 VAL A N 1
ATOM 2960 C CA . VAL A 1 381 ? -43.419 -22.121 -9.339 1.00 88.81 381 VAL A CA 1
ATOM 2961 C C . VAL A 1 381 ? -43.512 -20.603 -9.363 1.00 88.81 381 VAL A C 1
ATOM 2963 O O . VAL A 1 381 ? -44.492 -20.026 -8.898 1.00 88.81 381 VAL A O 1
ATOM 2966 N N . PHE A 1 382 ? -42.487 -19.965 -9.924 1.00 89.62 382 PHE A N 1
ATOM 2967 C CA . PHE A 1 382 ? -42.492 -18.534 -10.214 1.00 89.62 382 PHE A CA 1
ATOM 2968 C C . PHE A 1 382 ? -43.148 -18.277 -11.569 1.00 89.62 382 PHE A C 1
ATOM 2970 O O . PHE A 1 382 ? -42.823 -18.922 -12.567 1.00 89.62 382 PHE A O 1
ATOM 2977 N N . THR A 1 383 ? -44.050 -17.307 -11.619 1.00 87.81 383 THR A N 1
ATOM 2978 C CA . THR A 1 383 ? -44.779 -16.915 -12.830 1.00 87.81 383 THR A CA 1
ATOM 2979 C C . THR A 1 383 ? -44.000 -15.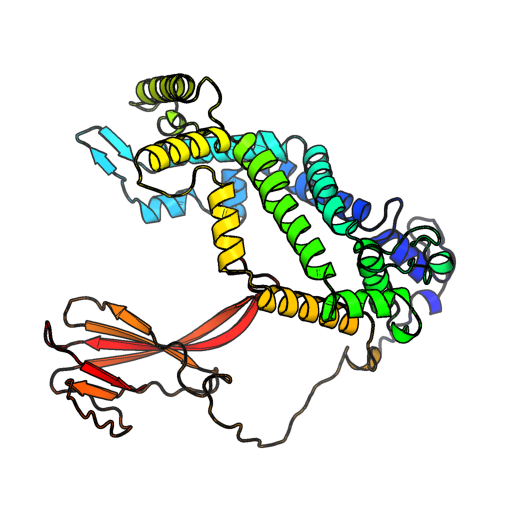921 -13.690 1.00 87.81 383 THR A C 1
ATOM 2981 O O . THR A 1 383 ? -44.335 -15.720 -14.859 1.00 87.81 383 THR A O 1
ATOM 2984 N N . GLY A 1 384 ? -42.965 -15.288 -13.128 1.00 82.69 384 GLY A N 1
ATOM 2985 C CA . GLY A 1 384 ? -42.228 -14.195 -13.760 1.00 82.69 384 GLY A CA 1
ATOM 2986 C C . GLY A 1 384 ? -43.007 -12.893 -13.834 1.00 82.69 384 GLY A C 1
ATOM 2987 O O . GLY A 1 384 ? -42.678 -12.035 -14.649 1.00 82.69 384 GLY A O 1
ATOM 2988 N N . ARG A 1 385 ? -44.049 -12.757 -13.015 1.00 84.75 385 ARG A N 1
ATOM 2989 C CA . ARG A 1 385 ? -44.836 -11.536 -12.871 1.00 84.75 385 ARG A CA 1
ATOM 2990 C C . ARG A 1 385 ? -44.615 -10.973 -11.477 1.00 84.75 385 ARG A C 1
ATOM 2992 O O . ARG A 1 385 ? -44.426 -11.729 -10.531 1.00 84.75 385 ARG A O 1
ATOM 2999 N N . ASN A 1 386 ? -44.696 -9.653 -11.358 1.00 84.88 386 ASN A N 1
ATOM 3000 C CA . ASN A 1 386 ? -44.645 -8.965 -10.073 1.00 84.88 386 ASN A CA 1
ATOM 3001 C C . ASN A 1 386 ? -45.897 -9.327 -9.249 1.00 84.88 386 ASN A C 1
ATOM 3003 O O . ASN A 1 386 ? -46.976 -8.764 -9.446 1.00 84.88 386 ASN A O 1
ATOM 3007 N N . ILE A 1 387 ? -45.769 -10.358 -8.412 1.00 86.50 387 ILE A N 1
ATOM 3008 C CA . ILE A 1 387 ? -46.833 -10.943 -7.590 1.00 86.50 387 ILE A CA 1
ATOM 3009 C C . ILE A 1 387 ? -46.295 -11.115 -6.177 1.00 86.50 387 ILE A C 1
ATOM 3011 O O . ILE A 1 387 ? -45.179 -11.589 -5.981 1.00 86.50 387 ILE A O 1
ATOM 3015 N N . VAL A 1 388 ? -47.112 -10.760 -5.189 1.00 90.81 388 VAL A N 1
ATOM 3016 C CA . VAL A 1 388 ? -46.796 -10.916 -3.767 1.00 90.81 388 VAL A CA 1
ATOM 3017 C C . VAL A 1 388 ? -47.962 -11.587 -3.035 1.00 90.81 388 VAL A C 1
ATOM 3019 O O . VAL A 1 388 ? -49.107 -11.470 -3.486 1.00 90.81 388 VAL A O 1
ATOM 3022 N N . PRO A 1 389 ? -47.718 -12.296 -1.916 1.00 91.00 389 PRO A N 1
ATOM 3023 C CA . PRO A 1 389 ? -48.781 -12.935 -1.150 1.00 91.00 389 PRO A CA 1
ATOM 3024 C C . PRO A 1 389 ? -49.755 -11.901 -0.574 1.00 91.00 389 PRO A C 1
ATOM 3026 O O . PRO A 1 389 ? -49.394 -10.749 -0.331 1.00 91.00 389 PRO A O 1
ATOM 3029 N N . TYR A 1 390 ? -50.994 -12.318 -0.308 1.00 88.94 390 TYR A N 1
ATOM 3030 C CA . TYR A 1 390 ? -51.992 -11.443 0.308 1.00 88.94 390 TYR A CA 1
ATOM 3031 C C . TYR A 1 390 ? -51.476 -10.854 1.632 1.00 88.94 390 TYR A C 1
ATOM 3033 O O . TYR A 1 390 ? -50.977 -11.581 2.486 1.00 88.94 390 TYR A O 1
ATOM 3041 N N . GLY A 1 391 ? -51.600 -9.535 1.794 1.00 87.06 391 GLY A N 1
ATOM 3042 C CA . GLY A 1 391 ? -51.120 -8.804 2.973 1.00 87.06 391 GLY A CA 1
ATOM 3043 C C . GLY A 1 391 ? -49.660 -8.341 2.900 1.00 87.06 391 GLY A C 1
ATOM 3044 O O . GLY A 1 391 ? -49.296 -7.426 3.639 1.00 87.06 391 GLY A O 1
ATOM 3045 N N . VAL A 1 392 ? -48.856 -8.883 1.978 1.00 92.12 392 VAL A N 1
ATOM 3046 C CA . VAL A 1 392 ? -47.480 -8.429 1.738 1.00 92.12 392 VAL A CA 1
ATOM 3047 C C . VAL A 1 392 ? -47.493 -7.174 0.870 1.00 92.12 392 VAL A C 1
ATOM 3049 O O . VAL A 1 392 ? -48.202 -7.097 -0.132 1.00 92.12 392 VAL A O 1
ATOM 3052 N N . LYS A 1 393 ? -46.696 -6.178 1.254 1.00 92.62 393 LYS A N 1
ATOM 3053 C CA . LYS A 1 393 ? -46.505 -4.933 0.506 1.00 92.62 393 LYS A CA 1
ATOM 3054 C C . LYS A 1 393 ? -45.051 -4.789 0.110 1.00 92.62 393 LYS A C 1
ATOM 3056 O O . LYS A 1 393 ? -44.160 -5.127 0.889 1.00 92.62 393 LYS A O 1
ATOM 3061 N N . VAL A 1 394 ? -44.838 -4.240 -1.079 1.00 92.38 394 VAL A N 1
ATOM 3062 C CA . VAL A 1 394 ? -43.512 -4.010 -1.633 1.00 92.38 394 VAL A CA 1
ATOM 3063 C C . VAL A 1 394 ? -43.363 -2.553 -2.042 1.00 92.38 394 VAL A C 1
ATOM 3065 O O . VAL A 1 394 ? -44.220 -2.010 -2.737 1.00 92.38 394 VAL A O 1
ATOM 3068 N N . ASN A 1 395 ? -42.265 -1.940 -1.616 1.00 92.06 395 ASN A N 1
ATOM 3069 C CA . ASN A 1 395 ? -41.827 -0.627 -2.061 1.00 92.06 395 ASN A CA 1
ATOM 3070 C C . ASN A 1 395 ? -40.478 -0.762 -2.774 1.00 92.06 395 ASN A C 1
ATOM 3072 O O . ASN A 1 395 ? -39.572 -1.414 -2.265 1.00 92.06 395 ASN A O 1
ATOM 3076 N N . THR A 1 396 ? -40.342 -0.169 -3.957 1.00 92.00 396 THR A N 1
ATOM 3077 C CA . THR A 1 396 ? -39.168 -0.352 -4.821 1.00 92.00 396 THR A CA 1
ATOM 3078 C C . THR A 1 396 ? -38.447 0.965 -5.044 1.00 92.00 396 THR A C 1
ATOM 3080 O O . THR A 1 396 ? -39.070 1.975 -5.373 1.00 92.00 396 THR A O 1
ATOM 3083 N N . LYS A 1 397 ? -37.122 0.945 -4.959 1.00 91.50 397 LYS A N 1
ATOM 3084 C CA . LYS A 1 397 ? -36.255 2.090 -5.218 1.00 91.50 397 LYS A CA 1
ATOM 3085 C C . LYS A 1 397 ? -35.067 1.643 -6.056 1.00 91.50 397 LYS A C 1
ATOM 3087 O O . LYS A 1 397 ? -34.445 0.632 -5.760 1.00 91.50 397 LYS A O 1
ATOM 3092 N N . THR A 1 398 ? -34.712 2.433 -7.062 1.00 91.69 398 THR A N 1
ATOM 3093 C CA . THR A 1 398 ? -33.447 2.273 -7.787 1.00 91.69 398 THR A CA 1
ATOM 3094 C C . THR A 1 398 ? -32.579 3.489 -7.546 1.00 91.69 398 THR A C 1
ATOM 3096 O O . THR A 1 398 ? -33.047 4.619 -7.669 1.00 91.69 398 THR A O 1
ATOM 3099 N N . VAL A 1 399 ? -31.316 3.257 -7.204 1.00 91.50 399 VAL A N 1
ATOM 3100 C CA . VAL A 1 399 ? -30.322 4.305 -6.986 1.00 91.50 399 VAL A CA 1
ATOM 3101 C C . VAL A 1 399 ? -29.136 4.038 -7.896 1.00 91.50 399 VAL A C 1
ATOM 3103 O O . VAL A 1 399 ? -28.631 2.917 -7.949 1.00 91.50 399 VAL A O 1
ATOM 3106 N N . ARG A 1 400 ? -28.685 5.068 -8.614 1.00 89.50 400 ARG A N 1
ATOM 3107 C CA . ARG A 1 400 ? -27.421 4.998 -9.343 1.00 89.50 400 ARG A CA 1
ATOM 3108 C C . ARG A 1 400 ? -26.285 5.062 -8.328 1.00 89.50 400 ARG A C 1
ATOM 3110 O O . ARG A 1 400 ? -26.249 5.979 -7.516 1.00 89.50 400 ARG A O 1
ATOM 3117 N N . THR A 1 401 ? -25.391 4.091 -8.375 1.00 85.19 401 THR A N 1
ATOM 3118 C CA . THR A 1 401 ? -24.241 3.988 -7.478 1.00 85.19 401 THR A CA 1
ATOM 3119 C C . THR A 1 401 ? -23.008 3.699 -8.301 1.00 85.19 401 THR A C 1
ATOM 3121 O O . THR A 1 401 ? -23.094 3.079 -9.361 1.00 85.19 401 THR A O 1
ATOM 3124 N N . GLU A 1 402 ? -21.865 4.144 -7.817 1.00 83.06 402 GLU A N 1
ATOM 3125 C CA . GLU A 1 402 ? -20.594 3.624 -8.287 1.00 83.06 402 GLU A CA 1
ATOM 3126 C C . GLU A 1 402 ? -20.249 2.435 -7.420 1.00 83.06 402 GLU A C 1
ATOM 3128 O O . GLU A 1 402 ? -20.508 2.434 -6.213 1.00 83.06 402 GLU A O 1
ATOM 3133 N N . ARG A 1 403 ? -19.761 1.389 -8.067 1.00 73.00 403 ARG A N 1
ATOM 3134 C CA . ARG A 1 403 ? -19.197 0.265 -7.358 1.00 73.00 403 ARG A CA 1
ATOM 3135 C C . ARG A 1 403 ? -17.734 0.169 -7.717 1.00 73.00 403 ARG A C 1
ATOM 3137 O O . ARG A 1 403 ? -17.376 0.245 -8.888 1.00 73.00 403 ARG A O 1
ATOM 3144 N N . GLU A 1 404 ? -16.948 0.049 -6.669 1.00 67.44 404 GLU A N 1
ATOM 3145 C CA . GLU A 1 404 ? -15.510 -0.095 -6.699 1.00 67.44 404 GLU A CA 1
ATOM 3146 C C . GLU A 1 404 ? -15.180 -1.578 -6.750 1.00 67.44 404 GLU A C 1
ATOM 3148 O O . GLU A 1 404 ? -15.796 -2.384 -6.042 1.00 67.44 404 GLU A O 1
ATOM 3153 N N . TYR A 1 405 ? -14.283 -1.925 -7.659 1.00 62.50 405 TYR A N 1
ATOM 3154 C CA . TYR A 1 405 ? -13.738 -3.259 -7.769 1.00 62.50 405 TYR A CA 1
ATOM 3155 C C . TYR A 1 405 ? -12.225 -3.135 -7.805 1.00 62.50 405 TYR A C 1
ATOM 3157 O O . TYR A 1 405 ? -11.723 -2.329 -8.593 1.00 62.50 405 TYR A O 1
ATOM 3165 N N . PRO A 1 406 ? -11.521 -3.945 -7.011 1.00 51.03 406 PRO A N 1
ATOM 3166 C CA . PRO A 1 406 ? -10.077 -4.002 -7.087 1.00 51.03 406 PRO A CA 1
ATOM 3167 C C . PRO A 1 406 ? -9.651 -4.506 -8.465 1.00 51.03 406 PRO A C 1
ATOM 3169 O O . PRO A 1 406 ? -10.168 -5.514 -8.952 1.00 51.03 406 PRO A O 1
ATOM 3172 N N . GLY A 1 407 ? -8.738 -3.784 -9.117 1.00 46.12 407 GLY A N 1
ATOM 3173 C CA . GLY A 1 407 ? -8.034 -4.270 -10.306 1.00 46.12 407 GLY A CA 1
ATOM 3174 C C . GLY A 1 407 ? -7.154 -5.468 -9.958 1.00 46.12 407 GLY A C 1
ATOM 3175 O O . GLY A 1 407 ? -7.162 -6.471 -10.665 1.00 46.12 407 GLY A O 1
ATOM 3176 N N . VAL A 1 408 ? -6.479 -5.382 -8.813 1.00 43.38 408 VAL A N 1
ATOM 3177 C CA . VAL A 1 408 ? -5.760 -6.473 -8.154 1.00 43.38 408 VAL A CA 1
ATOM 3178 C C . VAL A 1 408 ? -6.372 -6.677 -6.774 1.00 43.38 408 VAL A C 1
ATOM 3180 O O . VAL A 1 408 ? -6.323 -5.774 -5.942 1.00 43.38 408 VAL A O 1
ATOM 3183 N N . ASP A 1 409 ? -6.973 -7.845 -6.551 1.00 44.97 409 ASP A N 1
ATOM 3184 C CA . ASP A 1 409 ? -7.621 -8.220 -5.290 1.00 44.97 409 ASP A CA 1
ATOM 3185 C C . ASP A 1 409 ? -6.697 -9.136 -4.479 1.00 44.97 409 ASP A C 1
ATOM 3187 O O . ASP A 1 409 ? -6.502 -10.295 -4.845 1.00 44.97 409 ASP A O 1
ATOM 3191 N N . LEU A 1 410 ? -6.134 -8.624 -3.381 1.00 40.00 410 LEU A N 1
ATOM 3192 C CA . LEU A 1 410 ? -5.336 -9.411 -2.434 1.00 40.00 410 LEU A CA 1
ATOM 3193 C C . LEU A 1 410 ? -6.186 -9.972 -1.276 1.00 40.00 410 LEU A C 1
ATOM 3195 O O . LEU A 1 410 ? -5.667 -10.264 -0.199 1.00 40.00 410 LEU A O 1
ATOM 3199 N N . GLY A 1 411 ? -7.511 -10.046 -1.435 1.00 31.55 411 GLY A N 1
ATOM 3200 C CA . GLY A 1 411 ? -8.459 -10.570 -0.448 1.00 31.55 411 GLY A CA 1
ATOM 3201 C C . GLY A 1 411 ? -8.809 -9.593 0.683 1.00 31.55 411 GLY A C 1
ATOM 3202 O O . GLY A 1 411 ? -9.967 -9.524 1.093 1.00 31.55 411 GLY A O 1
ATOM 3203 N N . VAL A 1 412 ? -7.838 -8.814 1.175 1.00 32.34 412 VAL A N 1
ATOM 3204 C CA . VAL A 1 412 ? -8.031 -7.788 2.226 1.00 32.34 412 VAL A CA 1
ATOM 3205 C C . VAL A 1 412 ? -7.824 -6.369 1.690 1.00 32.34 412 VAL A C 1
ATOM 3207 O O . VAL A 1 412 ? -8.450 -5.425 2.176 1.00 32.34 412 VAL A O 1
ATOM 3210 N N . LEU A 1 413 ? -6.969 -6.217 0.675 1.00 35.66 413 LEU A N 1
ATOM 3211 C CA . LEU A 1 413 ? -6.642 -4.942 0.043 1.00 35.66 413 LEU A CA 1
ATOM 3212 C C . LEU A 1 413 ? -6.774 -5.048 -1.475 1.00 35.66 413 LEU A C 1
ATOM 3214 O O . LEU A 1 413 ? -6.305 -6.002 -2.093 1.00 35.66 413 LEU A O 1
ATOM 3218 N N . GLY A 1 414 ? -7.419 -4.039 -2.047 1.00 34.66 414 GLY A N 1
ATOM 3219 C CA . GLY A 1 414 ? -7.539 -3.825 -3.477 1.00 34.66 414 GLY A CA 1
ATOM 3220 C C . GLY A 1 414 ? -6.527 -2.807 -3.976 1.00 34.66 414 GLY A C 1
ATOM 3221 O O . GLY A 1 414 ? -6.343 -1.774 -3.336 1.00 34.66 414 GLY A O 1
ATOM 3222 N N . PHE A 1 415 ? -5.900 -3.060 -5.123 1.00 43.81 415 PHE A N 1
ATOM 3223 C CA . PHE A 1 415 ? -5.111 -2.061 -5.845 1.00 43.81 415 PHE A CA 1
ATOM 3224 C C . PHE A 1 415 ? -5.713 -1.791 -7.220 1.00 43.81 415 PHE A C 1
ATOM 3226 O O . PHE A 1 415 ? -6.356 -2.659 -7.814 1.00 43.81 415 PHE A O 1
ATOM 3233 N N . MET A 1 416 ? -5.480 -0.582 -7.742 1.00 44.03 416 MET A N 1
ATOM 3234 C CA . MET A 1 416 ? -6.018 -0.129 -9.033 1.00 44.03 416 MET A CA 1
ATOM 3235 C C . MET A 1 416 ? -7.540 -0.271 -9.104 1.00 44.03 416 MET A C 1
ATOM 3237 O O . MET A 1 416 ? -8.099 -0.835 -10.045 1.00 44.03 416 MET A O 1
ATOM 3241 N N . ASP A 1 417 ? -8.206 0.229 -8.067 1.00 53.84 417 ASP A N 1
ATOM 3242 C CA . ASP A 1 417 ? -9.653 0.217 -7.973 1.00 53.84 417 ASP A CA 1
ATOM 3243 C C . ASP A 1 417 ? -10.286 0.896 -9.190 1.00 53.84 417 ASP A C 1
ATOM 3245 O O . ASP A 1 417 ? -10.109 2.093 -9.438 1.00 53.84 417 ASP A O 1
ATOM 3249 N N . TYR A 1 418 ? -11.064 0.135 -9.953 1.00 59.25 418 TYR A N 1
ATOM 3250 C CA . TYR A 1 418 ? -11.833 0.668 -11.062 1.00 59.25 418 TYR A CA 1
ATOM 3251 C C . TYR A 1 418 ? -13.303 0.741 -10.668 1.00 59.25 418 TYR A C 1
ATOM 3253 O O . TYR A 1 418 ? -13.907 -0.180 -10.110 1.00 59.25 418 TYR A O 1
ATOM 3261 N N . LYS A 1 419 ? -13.884 1.911 -10.930 1.00 74.81 419 LYS A N 1
ATOM 3262 C CA . LYS A 1 419 ? -15.262 2.236 -10.574 1.00 74.81 419 LYS A CA 1
ATOM 3263 C C . LYS A 1 419 ? -16.125 2.144 -11.803 1.00 74.81 419 LYS A C 1
ATOM 3265 O O . LYS A 1 419 ? -15.810 2.719 -12.843 1.00 74.81 419 LYS A O 1
ATOM 3270 N N . PHE A 1 420 ? -17.248 1.449 -11.682 1.00 78.75 420 PHE A N 1
ATOM 3271 C CA . PHE A 1 420 ? -18.241 1.431 -12.746 1.00 78.75 420 PHE A CA 1
ATOM 3272 C C . PHE A 1 420 ? -19.608 1.844 -12.218 1.00 78.75 420 PHE A C 1
ATOM 3274 O O . PHE A 1 420 ? -20.051 1.384 -11.159 1.00 78.75 420 PHE A O 1
ATOM 3281 N N . PRO A 1 421 ? -20.316 2.713 -12.962 1.00 83.19 421 PRO A N 1
ATOM 3282 C CA . PRO A 1 421 ? -21.651 3.120 -12.588 1.00 83.19 421 PRO A CA 1
ATOM 3283 C C . PRO A 1 421 ? -22.617 1.951 -12.793 1.00 83.19 421 PRO A C 1
ATOM 3285 O O . PRO A 1 421 ? -22.679 1.336 -13.862 1.00 83.19 421 PRO A O 1
ATOM 3288 N N . MET A 1 422 ? -23.432 1.695 -11.778 1.00 88.12 422 MET A N 1
ATOM 3289 C CA . MET A 1 422 ? -24.438 0.640 -11.740 1.00 88.12 422 MET A CA 1
ATOM 3290 C C . MET A 1 422 ? -25.765 1.175 -11.200 1.00 88.12 422 MET A C 1
ATOM 3292 O O . MET A 1 422 ? -25.826 2.229 -10.565 1.00 88.12 422 MET A O 1
ATOM 3296 N N . ASN A 1 423 ? -26.841 0.428 -11.431 1.00 91.81 423 ASN A N 1
ATOM 3297 C CA . ASN A 1 423 ? -28.101 0.625 -10.727 1.00 91.81 423 ASN A CA 1
ATOM 3298 C C . ASN A 1 423 ? -28.169 -0.368 -9.564 1.00 91.81 423 ASN A C 1
ATOM 3300 O O . ASN A 1 423 ? -28.115 -1.581 -9.773 1.00 91.81 423 ASN A O 1
ATOM 3304 N N . ARG A 1 424 ? -28.301 0.149 -8.341 1.00 92.00 424 ARG A N 1
ATOM 3305 C CA . ARG A 1 424 ? -28.677 -0.636 -7.167 1.00 92.00 424 ARG A CA 1
ATOM 3306 C C . ARG A 1 424 ? -30.186 -0.585 -7.017 1.00 92.00 424 ARG A C 1
ATOM 3308 O O . ARG A 1 424 ? -30.761 0.480 -6.790 1.00 92.00 424 ARG A O 1
ATOM 3315 N N . HIS A 1 425 ? -30.810 -1.742 -7.115 1.00 93.38 425 HIS A N 1
ATOM 3316 C CA . HIS A 1 425 ? -32.231 -1.925 -6.885 1.00 93.38 425 HIS A CA 1
ATOM 3317 C C . HIS A 1 425 ? -32.445 -2.340 -5.436 1.00 93.38 425 HIS A C 1
ATOM 3319 O O . HIS A 1 425 ? -31.711 -3.175 -4.913 1.00 93.38 425 HIS A O 1
ATOM 3325 N N . ILE A 1 426 ? -33.419 -1.727 -4.779 1.00 92.25 426 ILE A N 1
ATOM 3326 C CA . ILE A 1 426 ? -33.749 -1.931 -3.373 1.00 92.25 426 ILE A CA 1
ATOM 3327 C C . ILE A 1 426 ? -35.254 -2.134 -3.289 1.00 92.25 426 ILE A C 1
ATOM 3329 O O . ILE A 1 426 ? -36.030 -1.356 -3.843 1.00 92.25 426 ILE A O 1
ATOM 3333 N N . VAL A 1 427 ? -35.656 -3.184 -2.594 1.00 93.06 427 VAL A N 1
ATOM 3334 C CA . VAL A 1 427 ? -37.039 -3.602 -2.454 1.00 93.06 427 VAL A CA 1
ATOM 3335 C C . VAL A 1 427 ? -37.329 -3.832 -0.982 1.00 93.06 427 VAL A C 1
ATOM 3337 O O . VAL A 1 427 ? -36.810 -4.764 -0.373 1.00 93.06 427 VAL A O 1
ATOM 3340 N N . GLU A 1 428 ? -38.158 -2.973 -0.411 1.00 92.81 428 GLU A N 1
ATOM 3341 C CA . GLU A 1 428 ? -38.612 -3.065 0.971 1.00 92.81 428 GLU A CA 1
ATOM 3342 C C . GLU A 1 428 ? -39.899 -3.888 0.999 1.00 92.81 428 GLU A C 1
ATOM 3344 O O . GLU A 1 428 ? -40.930 -3.494 0.448 1.00 92.81 428 GLU A O 1
ATOM 3349 N N . VAL A 1 429 ? -39.832 -5.052 1.631 1.00 92.94 429 VAL A N 1
ATOM 3350 C CA . VAL A 1 429 ? -40.944 -5.986 1.787 1.00 92.94 429 VAL A CA 1
ATOM 3351 C C . VAL A 1 429 ? -41.474 -5.867 3.208 1.00 92.94 429 VAL A C 1
ATOM 3353 O O . VAL A 1 429 ? -40.712 -5.965 4.169 1.00 92.94 429 VAL A O 1
ATOM 3356 N N . SER A 1 430 ? -42.783 -5.695 3.363 1.00 92.75 430 SER A N 1
ATOM 3357 C CA . SER A 1 430 ? -43.460 -5.630 4.664 1.00 92.75 430 SER A CA 1
ATOM 3358 C C . SER A 1 430 ? -44.727 -6.480 4.679 1.00 92.75 430 SER A C 1
ATOM 3360 O O . SER A 1 430 ? -45.251 -6.839 3.625 1.00 92.75 430 SER A O 1
ATOM 3362 N N . GLY A 1 431 ? -45.226 -6.814 5.872 1.00 91.44 431 GLY A N 1
ATOM 3363 C CA . GLY A 1 431 ? -46.425 -7.645 6.030 1.00 91.44 431 GLY A CA 1
ATOM 3364 C C . GLY A 1 431 ? -46.164 -9.151 5.924 1.00 91.44 431 GLY A C 1
ATOM 3365 O O . GLY A 1 431 ? -47.091 -9.912 5.664 1.00 91.44 431 GLY A O 1
ATOM 3366 N N . LEU A 1 432 ? -44.916 -9.593 6.118 1.00 90.75 432 LEU A N 1
ATOM 3367 C CA . LEU A 1 432 ? -44.564 -11.012 6.191 1.00 90.75 432 LEU A CA 1
ATOM 3368 C C . LEU A 1 432 ? -45.016 -11.613 7.527 1.00 90.75 432 LEU A C 1
ATOM 3370 O O . LEU A 1 432 ? -44.891 -10.995 8.586 1.00 90.75 432 LEU A O 1
ATOM 3374 N N . GLU A 1 433 ? -45.481 -12.858 7.502 1.00 90.69 433 GLU A N 1
ATOM 3375 C CA . GLU A 1 433 ? -45.839 -13.575 8.723 1.00 90.69 433 GLU A CA 1
ATOM 3376 C C . GLU A 1 433 ? -44.590 -13.995 9.512 1.00 90.69 433 GLU A C 1
ATOM 3378 O O . GLU A 1 433 ? -43.627 -14.548 8.970 1.00 90.69 433 GLU A O 1
ATOM 3383 N N . LYS A 1 434 ? -44.620 -13.776 10.832 1.00 86.50 434 LYS A N 1
ATOM 3384 C CA . LYS A 1 434 ? -43.513 -14.132 11.729 1.00 86.50 434 LYS A CA 1
ATOM 3385 C C . LYS A 1 434 ? -43.240 -15.639 11.685 1.00 86.50 434 LYS A C 1
ATOM 3387 O O . LYS A 1 434 ? -44.148 -16.452 11.828 1.00 86.50 434 LYS A O 1
ATOM 3392 N N . GLY A 1 435 ? -41.969 -16.007 11.519 1.00 80.00 435 GLY A N 1
ATOM 3393 C CA . GLY A 1 435 ? -41.518 -17.404 11.519 1.00 80.00 435 GLY A CA 1
ATOM 3394 C C . GLY A 1 435 ? -41.853 -18.202 10.252 1.00 80.00 435 GLY A C 1
ATOM 3395 O O . GLY A 1 435 ? -41.559 -19.396 10.203 1.00 80.00 435 GLY A O 1
ATOM 3396 N N . LYS A 1 436 ? -42.445 -17.581 9.221 1.00 87.19 436 LYS A N 1
ATOM 3397 C CA . LYS A 1 436 ? -42.719 -18.236 7.935 1.00 87.19 436 LYS A CA 1
ATOM 3398 C C . LYS A 1 436 ? -41.555 -18.082 6.958 1.00 87.19 436 LYS A C 1
ATOM 3400 O O . LYS A 1 436 ? -40.830 -17.089 6.970 1.00 87.19 436 LYS A O 1
ATOM 3405 N N . LYS A 1 437 ? -41.395 -19.086 6.092 1.00 88.88 437 LYS A N 1
ATOM 3406 C CA . LYS A 1 437 ? -40.434 -19.077 4.985 1.00 88.88 437 LYS A CA 1
ATOM 3407 C C . LYS A 1 437 ? -41.119 -18.582 3.713 1.00 88.88 437 LYS A C 1
ATOM 3409 O O . LYS A 1 437 ? -42.224 -19.020 3.390 1.00 88.88 437 LYS A O 1
ATOM 3414 N N . TYR A 1 438 ? -40.424 -17.721 2.986 1.00 91.38 438 TYR A N 1
ATOM 3415 C CA . TYR A 1 438 ? -40.840 -17.189 1.694 1.00 91.38 438 TYR A CA 1
ATOM 3416 C C . TYR A 1 438 ? -39.714 -17.390 0.686 1.00 91.38 438 TYR A C 1
ATOM 3418 O O . TYR A 1 438 ? -38.545 -17.482 1.062 1.00 91.38 438 TYR A O 1
ATOM 3426 N N . LEU A 1 439 ? -40.081 -17.457 -0.585 1.00 91.25 439 LEU A N 1
ATOM 3427 C CA . LEU A 1 439 ? -39.163 -17.515 -1.712 1.00 91.25 439 LEU A CA 1
ATOM 3428 C C . LEU A 1 439 ? -39.405 -16.285 -2.578 1.00 91.25 439 LEU A C 1
ATOM 3430 O O . LEU A 1 439 ? -40.544 -15.826 -2.684 1.00 91.25 439 LEU A O 1
ATOM 3434 N N . TYR A 1 440 ? -38.351 -15.760 -3.194 1.00 92.69 440 TYR A N 1
ATOM 3435 C CA . TYR A 1 440 ? -38.471 -14.612 -4.079 1.00 92.69 440 TYR A CA 1
ATOM 3436 C C . TYR A 1 440 ? -37.646 -14.773 -5.356 1.00 92.69 440 TYR A C 1
ATOM 3438 O O . TYR A 1 440 ? -36.661 -15.513 -5.388 1.00 92.69 440 TYR A O 1
ATOM 3446 N N . ARG A 1 441 ? -38.063 -14.057 -6.398 1.00 89.94 441 ARG A N 1
ATOM 3447 C CA . ARG A 1 441 ? -37.377 -13.920 -7.683 1.00 89.94 441 ARG A CA 1
ATOM 3448 C C . ARG A 1 441 ? -37.303 -12.439 -8.041 1.00 89.94 441 ARG A C 1
ATOM 3450 O O . ARG A 1 441 ? -38.292 -11.730 -7.876 1.00 89.94 441 ARG A O 1
ATOM 3457 N N . VAL A 1 442 ? -36.152 -12.012 -8.547 1.00 87.62 442 VAL A N 1
ATOM 3458 C CA . VAL A 1 442 ? -35.882 -10.658 -9.060 1.00 87.62 442 VAL A CA 1
ATOM 3459 C C . VAL A 1 442 ? -35.464 -10.702 -10.520 1.00 87.62 442 VAL A C 1
ATOM 3461 O O . VAL A 1 442 ? -35.055 -11.800 -10.977 1.00 87.62 442 VAL A O 1
#

Radius of gyration: 29.5 Å; chains: 1; bounding box: 79×59×75 Å

Sequence (442 aa):
MKVESKDVDCVLPVTVNGETYATPYRIKSLGDSFFGEGGLSATALNVLGGMLGDYSEKFAKDGVLETLKGMGLDIEGLIKGFFGDGLKIGDTELFTTKNLMGFIEDLLNQIYENYLTDPDATAQYLVNSINKLLNVQVSDLPNTRFIDEYGFGDRTKPGTFEDLLECIVVYKYEGKLHMKDDPFMMDAIDQLNNGDTIFDIFDVLVDIVSNDLLQDKILKDLDLNLGAFFPEGTTLECVGKILTVTMMVLFLGDTSYLNVSNKILEAANKLGVVDFKSLWGIAEYYMGEYLTDTQLEGIGQTLANVACEFAYDDNYIEDVNTTIVYDGKVTPAATRENYRLPTIVSTTLGADQTSRNVSWYTKTSVKGTDIEIIPYSENPVFTGRNIVPYGVKVNTKTVRTEREYPGVDLGVLGFMDYKFPMNRHIVEVSGLEKGKKYLYRV

Foldseek 3Di:
DDDDDDDPLVPDFDDDPNDTDDPPCLLVVLCVQANDPPGNLVNLLVVQLVVLQVVLVVCVPQNQQVVCVVVVNNVLVVLCVVAPQHDDDPVRGQGGSQLVVLQVSLQSVLCSVQDRVCSNVNSVLLSVLVVLLQAQALFQQWLDPCCVRNNDTDRPGGDGNSSLVSLLSVLLSVQPAACVVPPNNVSSLCCLQPNCSLVSSVVSVCCSVPPSPPQVRQQQSDFRQSLSSQDPPHPCNVVSVVSNVVCCVVQVNRRGNQSVQLVVQCVCCVVVNDVDNHPVSVVVVLLPVQPDPVLSSVVSNVVSVVSNVSNHDPQSPAVVDDDDDDPDPDPPDQDVVQQNDWDPWDKDDDPDLQKIKIKTKGAPVDDDAAKAKDFDDPDDDDPPDRYDDPQKDKDKDKDWDWDWDAPRCSPVDGHPIDIDIIIMMMMMIGRHDHPTDMDMDD